Protein AF-A0A660QI67-F1 (afdb_monomer_lite)

Secondary structure (DSSP, 8-state):
---EEES-EEE-PPTT-EEEEEEEEEEEEESSEEEE---TBT-EEEEEEEEEEEEESSEEEE--SBSS-EEEEESSSEEEES-EEE-TT-EEEE-TT-EEEEES--HHHHHHHHHTTSEEEGGGTEEEEEEEETTEEEEEEEEPPPPEEEESPTTEEEE-TTPPEEEEPPTT--EEEEEEES-HHHHHH--TTSTTEEEEESSSEE-HHHH-TTSSPPTT-EEEEEEEEEETTEEEPPP-EEEEE-SS---S----S-SSSS-EEEEEEEETTEEEEEEETSTTEEEEESSSSS----EE------SSS-GGGGSGGG-EEEEEEEETTEEEEEEEEEETTTTEEEEEEEEESS-TTSPPB-S--SS-SBSSEEEEEEE-TTS-EEEEEEE-SSSSEEEEEEEEETTEEEEEEEEEEEPPTTSGGGTTS---EEEEEEEEETTEEEEEEEES-TTSTT-EEEEEEESSTT---GGG-

Foldseek 3Di:
DAEDEDAEAEDEDAAPEEDEAEAAEEEYEHQAEYEQEYHAHAYEGEYEYQEYEYEHNEEYEKYDHDDHIYEYEQQAYEYEHQYYHYDDQGAYEAHDHGKYKYFAPCVVVVVVCVVVQRYDYPSNQWDWDWDDDPRMIMTHTDHFDFWADWVVFFAAEAFALWEKIFTHHTPPFPKKFKFKDQDQVQQQPDDCVGPRTQDIGRHRIDTCCRNPVVDGHDAQGKMKMWIWGDDPHDTRTGDIGMYHHHNDNDPDYDQPPPLDPQFPLKAWEDDPQKIKIHFQRLLQWIWIGNPSRHTDDTFRAEFQDAPAQDDPQRGSNQFHNWHWYDDPQKIKIKGWGDCVVVQQTAIFIWIDRPDPRHHTGGPHRHDGQGRFGQWDWDQDPVRKIKIWGWDPPPFTFIWMFIAPDPRGTDDDTGTADWQDPPDLLCVVPGTHWHNWDWDDDPQKIKTKTWGDDPPDPSTDIDIFIDNDPRGHHPVRD

Sequence (477 aa):
MTGLEALNIHVEPPAGQTTVITMTGGDLTLQNEMWLIAGYGTGRAEFEILDGSLTVGTELRLGGYGTDGGHLQLNGGVVETSTLNIRDIGSIDITGTGTLVIDGDVTSQLQGFIGAGTVTAYDGAGEVLISYSMGRTTATAAEQEAAHHPSPFDAGTEVAVDATLSWTAGDNTDSHDVYFGTEESSVNNANTSSSEFVRNQTATHITVADYHPSGPLEPATAYYWRIDEVVGTTPVKGEVWSFSTDSLVRAGYSVPNPVIYELSDSGVMKYNGEYYILGTDSDGDMYASENLINWGPRTHVFSMNNAWATGEAGEDDEIHACDVQYVDGVFHLYWSINRKDIGVRHIGHATNTSGPLAPYTEPITSTWFADYIDAHLFIDDDGIPYFYTVKFPDGNMSFGQAMSDPWTRTGVDQWLLLAADGTWETADGTRINEGPEVIKYRNKYYMLYAANATWSPSYAVGCVESTGPLAFRGSDK

Structure (mmCIF, N/CA/C/O backbone):
data_AF-A0A660QI67-F1
#
_entry.id   AF-A0A660QI67-F1
#
loop_
_atom_site.group_PDB
_atom_site.id
_atom_site.type_symbol
_atom_site.label_atom_id
_atom_site.label_alt_id
_atom_site.label_comp_id
_atom_site.label_asym_id
_atom_site.label_entity_id
_atom_site.label_seq_id
_atom_site.pdbx_PDB_ins_code
_atom_site.Cartn_x
_atom_site.Cartn_y
_atom_site.Cartn_z
_atom_site.occupancy
_atom_site.B_iso_or_equiv
_atom_site.auth_seq_id
_atom_site.auth_comp_id
_atom_site.auth_asym_id
_atom_site.auth_atom_id
_atom_site.pdbx_PDB_model_num
ATOM 1 N N . MET A 1 1 ? -27.163 28.810 33.602 1.00 42.69 1 MET A N 1
ATOM 2 C CA . MET A 1 1 ? -26.943 29.031 35.047 1.00 42.69 1 MET A CA 1
ATOM 3 C C . MET A 1 1 ? -25.462 29.312 35.211 1.00 42.69 1 MET A C 1
ATOM 5 O O . MET A 1 1 ? -24.683 28.584 34.623 1.00 42.69 1 MET A O 1
ATOM 9 N N . THR A 1 2 ? -25.087 30.400 35.883 1.00 48.34 2 THR A N 1
ATOM 10 C CA . THR A 1 2 ? -23.700 30.652 36.316 1.00 48.34 2 THR A CA 1
ATOM 11 C C . THR A 1 2 ? -23.274 29.519 37.252 1.00 48.34 2 THR A C 1
ATOM 13 O O . THR A 1 2 ? -24.097 29.145 38.086 1.00 48.34 2 THR A O 1
ATOM 16 N N . GLY A 1 3 ? -22.074 28.962 37.052 1.00 60.06 3 GLY A N 1
ATOM 17 C CA . GLY A 1 3 ? -21.635 27.646 37.540 1.00 60.06 3 GLY A CA 1
ATOM 18 C C . GLY A 1 3 ? -22.013 27.273 38.978 1.00 60.06 3 GLY A C 1
ATOM 19 O O . GLY A 1 3 ? -22.102 28.123 39.868 1.00 60.06 3 GLY A O 1
ATOM 20 N N . LEU A 1 4 ? -22.267 25.980 39.183 1.00 78.00 4 LEU A N 1
ATOM 21 C CA . LEU A 1 4 ? -22.560 25.400 40.491 1.00 78.00 4 LEU A CA 1
ATOM 22 C C . LEU A 1 4 ? -21.239 24.998 41.157 1.00 78.00 4 LEU A C 1
ATOM 24 O O . LEU A 1 4 ? -20.459 24.250 40.579 1.00 78.00 4 LEU A O 1
ATOM 28 N N . GLU A 1 5 ? -21.005 25.470 42.379 1.00 80.44 5 GLU A N 1
ATOM 29 C CA . GLU A 1 5 ? -19.857 25.055 43.188 1.00 80.44 5 GLU A CA 1
ATOM 30 C C . GLU A 1 5 ? -20.320 24.153 44.336 1.00 80.44 5 GLU A C 1
ATOM 32 O O . GLU A 1 5 ? -21.280 24.471 45.047 1.00 80.44 5 GLU A O 1
ATOM 37 N N . ALA A 1 6 ? -19.621 23.040 44.547 1.00 83.19 6 ALA A N 1
ATOM 38 C CA . ALA A 1 6 ? -19.819 22.155 45.690 1.00 83.19 6 ALA A CA 1
ATOM 39 C C . ALA A 1 6 ? -18.473 21.699 46.272 1.00 83.19 6 ALA A C 1
ATOM 41 O O . ALA A 1 6 ? -17.423 21.815 45.645 1.00 83.19 6 ALA A O 1
ATOM 42 N N . LEU A 1 7 ? -18.491 21.202 47.512 1.00 85.62 7 LEU A N 1
ATOM 43 C CA . LEU A 1 7 ? -17.278 20.687 48.152 1.00 85.62 7 LEU A CA 1
ATOM 44 C C . LEU A 1 7 ? -16.928 19.294 47.613 1.00 85.62 7 LEU A C 1
ATOM 46 O O . LEU A 1 7 ? -15.826 19.093 47.114 1.00 85.62 7 LEU A O 1
ATOM 50 N N . ASN A 1 8 ? -17.891 18.370 47.694 1.00 89.56 8 ASN A N 1
ATOM 51 C CA . ASN A 1 8 ? -17.780 16.985 47.242 1.00 89.56 8 ASN A CA 1
ATOM 52 C C . ASN A 1 8 ? -19.097 16.547 46.589 1.00 89.56 8 ASN A C 1
ATOM 54 O O . ASN A 1 8 ? -20.164 17.054 46.956 1.00 89.56 8 ASN A O 1
ATOM 58 N N . ILE A 1 9 ? -19.034 15.531 45.731 1.00 90.62 9 ILE A N 1
ATOM 59 C CA . ILE A 1 9 ? -20.195 14.717 45.351 1.00 90.62 9 ILE A CA 1
ATOM 60 C C . ILE A 1 9 ? -19.870 13.254 45.625 1.00 90.62 9 ILE A C 1
ATOM 62 O O . ILE A 1 9 ? -18.931 12.704 45.057 1.00 90.62 9 ILE A O 1
ATOM 66 N N . HIS A 1 10 ? -20.674 12.612 46.468 1.00 90.69 10 HIS A N 1
ATOM 67 C CA . HIS A 1 10 ? -20.592 11.177 46.727 1.00 90.69 10 HIS A CA 1
ATOM 68 C C . HIS A 1 10 ? -21.915 10.534 46.324 1.00 90.69 10 HIS A C 1
ATOM 70 O O . HIS A 1 10 ? -22.974 10.891 46.848 1.00 90.69 10 HIS A O 1
ATOM 76 N N . VAL A 1 11 ? -21.860 9.613 45.367 1.00 88.38 11 VAL A N 1
ATOM 77 C CA . VAL A 1 11 ? -23.021 8.857 44.895 1.00 88.38 11 VAL A CA 1
ATOM 78 C C . VAL A 1 11 ? -22.880 7.435 45.410 1.00 88.38 11 VAL A C 1
ATOM 80 O O . VAL A 1 11 ? -22.035 6.688 44.927 1.00 88.38 11 VAL A O 1
ATOM 83 N N . GLU A 1 12 ? -23.712 7.088 46.395 1.00 86.88 12 GLU A N 1
ATOM 84 C CA . GLU A 1 12 ? -23.699 5.788 47.080 1.00 86.88 12 GLU A CA 1
ATOM 85 C C . GLU A 1 12 ? -25.106 5.158 47.085 1.00 86.88 12 GLU A C 1
ATOM 87 O O . GLU A 1 12 ? -25.868 5.311 48.047 1.00 86.88 12 GLU A O 1
ATOM 92 N N . PRO A 1 13 ? -25.505 4.473 45.998 1.00 84.19 13 PRO A N 1
ATOM 93 C CA . PRO A 1 13 ? -26.795 3.803 45.913 1.00 84.19 13 PRO A CA 1
ATOM 94 C C . PRO A 1 13 ? -26.889 2.631 46.904 1.00 84.19 13 PRO A C 1
ATOM 96 O O . PRO A 1 13 ? -25.892 1.943 47.149 1.00 84.19 13 PRO A O 1
ATOM 99 N N . PRO A 1 14 ? -28.090 2.327 47.429 1.00 82.88 14 PRO A N 1
ATOM 100 C CA . PRO A 1 14 ? -28.335 1.087 48.159 1.00 82.88 14 PRO A CA 1
ATOM 101 C C . PRO A 1 14 ? -28.065 -0.160 47.303 1.00 82.88 14 PRO A C 1
ATOM 103 O O . PRO A 1 14 ? -28.180 -0.130 46.078 1.00 82.88 14 PRO A O 1
ATOM 106 N N . ALA A 1 15 ? -27.782 -1.291 47.954 1.00 83.75 15 ALA A N 1
ATOM 107 C CA . ALA A 1 15 ? -27.556 -2.563 47.271 1.00 83.75 15 ALA A CA 1
ATOM 108 C C . ALA A 1 15 ? -28.714 -2.929 46.321 1.00 83.75 15 ALA A C 1
ATOM 110 O O . ALA A 1 15 ? -29.882 -2.929 46.719 1.00 83.75 15 ALA A O 1
ATOM 111 N N . GLY A 1 16 ? -28.378 -3.264 45.072 1.00 82.31 16 GLY A N 1
ATOM 112 C CA . GLY A 1 16 ? -29.339 -3.643 44.034 1.00 82.31 16 GLY A CA 1
ATOM 113 C C . GLY A 1 16 ? -30.105 -2.473 43.415 1.00 82.31 16 GLY A C 1
ATOM 114 O O . GLY A 1 16 ? -31.049 -2.714 42.666 1.00 82.31 16 GLY A O 1
ATOM 115 N N . GLN A 1 17 ? -29.744 -1.226 43.735 1.00 87.12 17 GLN A N 1
ATOM 116 C CA . GLN A 1 17 ? -30.309 -0.030 43.112 1.00 87.12 17 GLN A CA 1
ATOM 117 C C . GLN A 1 17 ? -29.292 0.659 42.205 1.00 87.12 17 GLN A C 1
ATOM 119 O O . GLN A 1 17 ? -28.092 0.644 42.472 1.00 87.12 17 GLN A O 1
ATOM 124 N N . THR A 1 18 ? -29.803 1.316 41.168 1.00 89.44 18 THR A N 1
ATOM 125 C CA . THR A 1 18 ? -29.022 2.153 40.256 1.00 89.44 18 THR A CA 1
ATOM 126 C C . THR A 1 18 ? -29.393 3.613 40.480 1.00 89.44 18 THR A C 1
ATOM 128 O O . THR A 1 18 ? -30.575 3.961 40.454 1.00 89.44 18 THR A O 1
ATOM 131 N N . THR A 1 19 ? -28.388 4.462 40.675 1.00 90.88 19 THR A N 1
ATOM 132 C CA . THR A 1 19 ? -28.546 5.920 40.677 1.00 90.88 19 THR A CA 1
ATOM 133 C C . THR A 1 19 ? -27.807 6.477 39.473 1.00 90.88 19 THR A C 1
ATOM 135 O O . THR A 1 19 ? -26.597 6.294 39.379 1.00 90.88 19 THR A O 1
ATOM 138 N N . VAL A 1 20 ? -28.530 7.175 38.597 1.00 93.25 20 VAL A N 1
ATOM 139 C CA . VAL A 1 20 ? -27.971 7.896 37.446 1.00 93.25 20 VAL A CA 1
ATOM 140 C C . VAL A 1 20 ? -28.103 9.393 37.701 1.00 93.25 20 VAL A C 1
ATOM 142 O O . VAL A 1 20 ? -29.187 9.871 38.050 1.00 93.25 20 VAL A O 1
ATOM 145 N N . ILE A 1 21 ? -27.011 10.133 37.536 1.00 94.06 21 ILE A N 1
ATOM 146 C CA . ILE A 1 21 ? -27.011 11.596 37.515 1.00 94.06 21 ILE A CA 1
ATOM 147 C C . ILE A 1 21 ? -26.576 12.041 36.124 1.00 94.06 21 ILE A C 1
ATOM 149 O O . ILE A 1 21 ? -25.451 11.762 35.733 1.00 94.06 21 ILE A O 1
ATOM 153 N N . THR A 1 22 ? -27.444 12.760 35.411 1.00 96.12 22 THR A N 1
ATOM 154 C CA . THR A 1 22 ? -27.135 13.275 34.071 1.00 96.12 22 THR A CA 1
ATOM 155 C C . THR A 1 22 ? -26.897 14.782 34.110 1.00 96.12 22 THR A C 1
ATOM 157 O O . THR A 1 22 ? -27.745 15.555 34.569 1.00 96.12 22 THR A O 1
ATOM 160 N N . MET A 1 23 ? -25.755 15.209 33.583 1.00 95.19 23 MET A N 1
ATOM 161 C CA . MET A 1 23 ? -25.406 16.593 33.309 1.00 95.19 23 MET A CA 1
ATOM 162 C C . MET A 1 23 ? -25.629 16.889 31.823 1.00 95.19 23 MET A C 1
ATOM 164 O O . MET A 1 23 ? -24.960 16.342 30.953 1.00 95.19 23 MET A O 1
ATOM 168 N N . THR A 1 24 ? -26.582 17.770 31.521 1.00 95.69 24 THR A N 1
ATOM 169 C CA . THR A 1 24 ? -26.975 18.099 30.139 1.00 95.69 24 THR A CA 1
ATOM 170 C C . THR A 1 24 ? -26.346 19.401 29.620 1.00 95.69 24 THR A C 1
ATOM 172 O O . THR A 1 24 ? -26.847 19.959 28.647 1.00 95.69 24 THR A O 1
ATOM 175 N N . GLY A 1 25 ? -25.358 19.964 30.325 1.00 92.50 25 GLY A N 1
ATOM 176 C CA . GLY A 1 25 ? -24.747 21.268 30.033 1.00 92.50 25 GLY A CA 1
ATOM 177 C C . GLY A 1 25 ? -24.427 22.107 31.279 1.00 92.50 25 GLY A C 1
ATOM 178 O O . GLY A 1 25 ? -24.883 21.814 32.386 1.00 92.50 25 GLY A O 1
ATOM 179 N N . GLY A 1 26 ? -23.703 23.214 31.082 1.00 94.88 26 GLY A N 1
ATOM 180 C CA . GLY A 1 26 ? -23.277 24.140 32.144 1.00 94.88 26 GLY A CA 1
ATOM 181 C C . GLY A 1 26 ? -21.929 23.775 32.768 1.00 94.88 26 GLY A C 1
ATOM 182 O O . GLY A 1 26 ? -21.245 22.898 32.262 1.00 94.88 26 GLY A O 1
ATOM 183 N N . ASP A 1 27 ? -21.565 24.449 33.861 1.00 95.19 27 ASP A N 1
ATOM 184 C CA . ASP A 1 27 ? -20.286 24.237 34.551 1.00 95.19 27 ASP A CA 1
ATOM 185 C C . ASP A 1 27 ? -20.532 23.834 36.014 1.00 95.19 27 ASP A C 1
ATOM 187 O O . ASP A 1 27 ? -21.290 24.502 36.735 1.00 95.19 27 ASP A O 1
ATOM 191 N N . LEU A 1 28 ? -19.896 22.747 36.450 1.00 94.62 28 LEU A N 1
ATOM 192 C CA . LEU A 1 28 ? -19.912 22.228 37.816 1.00 94.62 28 LEU A CA 1
ATOM 193 C C . LEU A 1 28 ? -18.476 22.089 38.325 1.00 94.62 28 LEU A C 1
ATOM 195 O O . LEU A 1 28 ? -17.694 21.298 37.806 1.00 94.62 28 LEU A O 1
ATOM 199 N N . THR A 1 29 ? -18.155 22.807 39.397 1.00 95.38 29 THR A N 1
ATOM 200 C CA . THR A 1 29 ? -16.832 22.747 40.026 1.00 95.38 29 THR A CA 1
ATOM 201 C C . THR A 1 29 ? -16.936 22.143 41.419 1.00 95.38 29 THR A C 1
ATOM 203 O O . THR A 1 29 ? -17.663 22.640 42.285 1.00 95.38 29 THR A O 1
ATOM 206 N N . LEU A 1 30 ? -16.169 21.084 41.655 1.00 95.19 30 LEU A N 1
ATOM 207 C CA . LEU A 1 30 ? -15.982 20.458 42.956 1.00 95.19 30 LEU A CA 1
ATOM 208 C C . LEU A 1 30 ? -14.623 20.865 43.515 1.00 95.19 30 LEU A C 1
ATOM 210 O O . LEU A 1 30 ? -13.596 20.650 42.873 1.00 95.19 30 LEU A O 1
ATOM 214 N N . GLN A 1 31 ? -14.606 21.443 44.716 1.00 91.25 31 GLN A N 1
ATOM 215 C CA . GLN A 1 31 ? -13.352 21.888 45.338 1.00 91.25 31 GLN A CA 1
ATOM 216 C C . GLN A 1 31 ? -12.426 20.719 45.695 1.00 91.25 31 GLN A C 1
ATOM 218 O O . GLN A 1 31 ? -11.210 20.877 45.631 1.00 91.25 31 GLN A O 1
ATOM 223 N N . ASN A 1 32 ? -12.995 19.564 46.052 1.00 93.94 32 ASN A N 1
ATOM 224 C CA . ASN A 1 32 ? -12.239 18.381 46.440 1.00 93.94 32 ASN A CA 1
ATOM 225 C C . ASN A 1 32 ? -12.557 17.206 45.501 1.00 93.94 32 ASN A C 1
ATOM 227 O O . ASN A 1 32 ? -11.990 17.096 44.420 1.00 93.94 32 ASN A O 1
ATOM 231 N N . GLU A 1 33 ? -13.461 16.313 45.899 1.00 94.25 33 GLU A N 1
ATOM 232 C CA . GLU A 1 33 ? -13.541 14.972 45.327 1.00 94.25 33 GLU A CA 1
ATOM 233 C C . GLU A 1 33 ? -14.931 14.620 44.803 1.00 94.25 33 GLU A C 1
ATOM 235 O O . GLU A 1 33 ? -15.967 15.105 45.278 1.00 94.25 33 GLU A O 1
ATOM 240 N N . MET A 1 34 ? -14.927 13.710 43.836 1.00 94.62 34 MET A N 1
ATOM 241 C CA . MET A 1 34 ? -16.115 13.037 43.354 1.00 94.62 34 MET A CA 1
ATOM 242 C C . MET A 1 34 ? -15.931 11.537 43.457 1.00 94.62 34 MET A C 1
ATOM 244 O O . MET A 1 34 ? -15.008 10.974 42.870 1.00 94.62 34 MET A O 1
ATOM 248 N N . TRP A 1 35 ? -16.837 10.889 44.177 1.00 92.19 35 TRP A N 1
ATOM 249 C CA . TRP A 1 35 ? -16.828 9.449 44.366 1.00 92.19 35 TRP A CA 1
ATOM 250 C C . TRP A 1 35 ? -18.112 8.845 43.811 1.00 92.19 35 TRP A C 1
ATOM 252 O O . TRP A 1 35 ? -19.209 9.138 44.295 1.00 92.19 35 TRP A O 1
ATOM 262 N N . LEU A 1 36 ? -17.966 7.974 42.818 1.00 89.88 36 LEU A N 1
ATOM 263 C CA . LEU A 1 36 ? -19.029 7.098 42.336 1.00 89.88 36 LEU A CA 1
ATOM 264 C C . LEU A 1 36 ? -18.744 5.704 42.881 1.00 89.88 36 LEU A C 1
ATOM 266 O O . LEU A 1 36 ? -17.781 5.055 42.469 1.00 89.88 36 LEU A O 1
ATOM 270 N N . ILE A 1 37 ? -19.520 5.266 43.871 1.00 84.94 37 ILE A N 1
ATOM 271 C CA . ILE A 1 37 ? -19.241 4.025 44.597 1.00 84.94 37 ILE A CA 1
ATOM 272 C C . ILE A 1 37 ? -20.550 3.268 44.817 1.00 84.94 37 ILE A C 1
ATOM 274 O O . ILE A 1 37 ? -21.557 3.834 45.227 1.00 84.94 37 ILE A O 1
ATOM 278 N N . ALA A 1 38 ? -20.536 1.957 44.600 1.00 72.19 38 ALA A N 1
ATOM 279 C CA . ALA A 1 38 ? -21.594 1.083 45.081 1.00 72.19 38 ALA A CA 1
ATOM 280 C C . ALA A 1 38 ? -21.610 1.079 46.619 1.00 72.19 38 ALA A C 1
ATOM 282 O O . ALA A 1 38 ? -20.621 0.692 47.247 1.00 72.19 38 ALA A O 1
ATOM 283 N N . GLY A 1 39 ? -22.716 1.473 47.259 1.00 62.78 39 GLY A N 1
ATOM 284 C CA . GLY A 1 39 ? -22.883 1.195 48.688 1.00 62.78 39 GLY A CA 1
ATOM 285 C C . GLY A 1 39 ? -22.762 -0.316 48.944 1.00 62.78 39 GLY A C 1
ATOM 286 O O . GLY A 1 39 ? -23.074 -1.098 48.048 1.00 62.78 39 GLY A O 1
ATOM 287 N N . TYR A 1 40 ? -22.315 -0.737 50.141 1.00 63.62 40 TYR A N 1
ATOM 288 C CA . TYR A 1 40 ? -22.075 -2.151 50.506 1.00 63.62 40 TYR A CA 1
ATOM 289 C C . TYR A 1 40 ? -23.062 -3.134 49.822 1.00 63.62 40 TYR A C 1
ATOM 291 O O . TYR A 1 40 ? -24.205 -3.263 50.266 1.00 63.62 40 TYR A O 1
ATOM 299 N N . GLY A 1 41 ? -22.636 -3.822 48.748 1.00 64.44 41 GLY A N 1
ATOM 300 C CA . GLY A 1 41 ? -23.492 -4.716 47.947 1.00 64.44 41 GLY A CA 1
ATOM 301 C C . GLY A 1 41 ? -23.354 -4.553 46.422 1.00 64.44 41 GLY A C 1
ATOM 302 O O . GLY A 1 41 ? -22.254 -4.368 45.913 1.00 64.44 41 GLY A O 1
ATOM 303 N N . THR A 1 42 ? -24.473 -4.690 45.695 1.00 74.25 42 THR A N 1
ATOM 304 C CA . THR A 1 42 ? -24.585 -4.679 44.215 1.00 74.25 42 THR A CA 1
ATOM 305 C C . THR A 1 42 ? -25.260 -3.396 43.687 1.00 74.25 42 THR A C 1
ATOM 307 O O . THR A 1 42 ? -26.192 -3.479 42.891 1.00 74.25 42 THR A O 1
ATOM 310 N N . GLY A 1 43 ? -24.968 -2.223 44.256 1.00 80.50 43 GLY A N 1
ATOM 311 C CA . GLY A 1 43 ? -25.539 -0.949 43.776 1.00 80.50 43 GLY A CA 1
ATOM 312 C C . GLY A 1 43 ? -24.723 -0.356 42.619 1.00 80.50 43 GLY A C 1
ATOM 313 O O . GLY A 1 43 ? -23.515 -0.528 42.611 1.00 80.50 43 GLY A O 1
ATOM 314 N N . ARG A 1 44 ? -25.341 0.378 41.685 1.00 88.31 44 ARG A N 1
ATOM 315 C CA . ARG A 1 44 ? -24.652 1.011 40.538 1.00 88.31 44 ARG A CA 1
ATOM 316 C C . ARG A 1 44 ? -24.731 2.530 40.616 1.00 88.31 44 ARG A C 1
ATOM 318 O O . ARG A 1 44 ? -25.831 3.089 40.582 1.00 88.31 44 ARG A O 1
ATOM 325 N N . ALA A 1 45 ? -23.584 3.192 40.733 1.00 91.31 45 ALA A N 1
ATOM 326 C CA . ALA A 1 45 ? -23.488 4.649 40.704 1.00 91.31 45 ALA A CA 1
ATOM 327 C C . ALA A 1 45 ? -23.041 5.087 39.311 1.00 91.31 45 ALA A C 1
ATOM 329 O O . ALA A 1 45 ? -21.941 4.740 38.893 1.00 91.31 45 ALA A O 1
ATOM 330 N N . GLU A 1 46 ? -23.872 5.844 38.607 1.00 93.12 46 GLU A N 1
ATOM 331 C CA . GLU A 1 46 ? -23.574 6.309 37.259 1.00 93.12 46 GLU A CA 1
ATOM 332 C C . GLU A 1 46 ? -23.679 7.826 37.181 1.00 93.12 46 GLU A C 1
ATOM 334 O O . GLU A 1 46 ? -24.638 8.433 37.672 1.00 93.12 46 GLU A O 1
ATOM 339 N N . PHE A 1 47 ? -22.675 8.435 36.566 1.00 95.75 47 PHE A N 1
ATOM 340 C CA . PHE A 1 47 ? -22.707 9.837 36.201 1.00 95.75 47 PHE A CA 1
ATOM 341 C C . PHE A 1 47 ? -22.554 9.946 34.694 1.00 95.75 47 PHE A C 1
ATOM 343 O O . PHE A 1 47 ? -21.589 9.440 34.133 1.00 95.75 47 PHE A O 1
ATOM 350 N N . GLU A 1 48 ? -23.508 10.600 34.054 1.00 97.06 48 GLU A N 1
ATOM 351 C CA . GLU A 1 48 ? -23.541 10.815 32.618 1.00 97.06 48 GLU A CA 1
ATOM 352 C C . GLU A 1 48 ? -23.363 12.302 32.335 1.00 97.06 48 GLU A C 1
ATOM 354 O O . GLU A 1 48 ? -24.040 13.143 32.929 1.00 97.06 48 GLU A O 1
ATOM 359 N N . ILE A 1 49 ? -22.473 12.644 31.414 1.00 97.25 49 ILE A N 1
ATOM 360 C CA . ILE A 1 49 ? -22.320 14.005 30.910 1.00 97.25 49 ILE A CA 1
ATOM 361 C C . ILE A 1 49 ? -22.558 14.007 29.402 1.00 97.25 49 ILE A C 1
ATOM 363 O O . ILE A 1 49 ? -21.924 13.276 28.648 1.00 97.25 49 ILE A O 1
ATOM 367 N N . LEU A 1 50 ? -23.529 14.817 28.981 1.00 96.38 50 LEU A N 1
ATOM 368 C CA . LEU A 1 50 ? -23.892 15.001 27.576 1.00 96.38 50 LEU A CA 1
ATOM 369 C C . LEU A 1 50 ? -23.258 16.268 26.991 1.00 96.38 50 LEU A C 1
ATOM 371 O O . LEU A 1 50 ? -23.020 16.338 25.792 1.00 96.38 50 LEU A O 1
ATOM 375 N N . ASP A 1 51 ? -23.039 17.284 27.831 1.00 95.19 51 ASP A N 1
ATOM 376 C CA . ASP A 1 51 ? -22.417 18.561 27.473 1.00 95.19 51 ASP A CA 1
ATOM 377 C C . ASP A 1 51 ? -21.994 19.317 28.752 1.00 95.19 51 ASP A C 1
ATOM 379 O O . ASP A 1 51 ? -22.460 19.008 29.856 1.00 95.19 51 ASP A O 1
ATOM 383 N N . GLY A 1 52 ? -21.175 20.360 28.610 1.00 96.00 52 GLY A N 1
ATOM 384 C CA . GLY A 1 52 ? -20.697 21.215 29.701 1.00 96.00 52 GLY A CA 1
ATOM 385 C C . GLY A 1 52 ? -19.347 20.796 30.290 1.00 96.00 52 GLY A C 1
ATOM 386 O O . GLY A 1 52 ? -18.611 20.017 29.687 1.00 96.00 52 GLY A O 1
ATOM 387 N N . SER A 1 53 ? -19.001 21.342 31.459 1.00 96.75 53 SER A N 1
ATOM 388 C CA . SER A 1 53 ? -17.729 21.077 32.140 1.00 96.75 53 SER A CA 1
ATOM 389 C C . SER A 1 53 ? -17.902 20.643 33.600 1.00 96.75 53 SER A C 1
ATOM 391 O O . SER A 1 53 ? -18.613 21.276 34.382 1.00 96.75 53 SER A O 1
ATOM 393 N N . LEU A 1 54 ? -17.229 19.559 33.980 1.00 97.25 54 LEU A N 1
ATOM 394 C CA . LEU A 1 54 ? -17.099 19.092 35.357 1.00 97.25 54 LEU A CA 1
ATOM 395 C C . LEU A 1 54 ? -15.628 19.168 35.771 1.00 97.25 54 LEU A C 1
ATOM 397 O O . LEU A 1 54 ? -14.804 18.409 35.272 1.00 97.25 54 LEU A O 1
ATOM 401 N N . THR A 1 55 ? -15.301 20.032 36.726 1.00 97.56 55 THR A N 1
ATOM 402 C CA . THR A 1 55 ? -13.952 20.116 37.303 1.00 97.56 55 THR A CA 1
ATOM 403 C C . THR A 1 55 ? -13.943 19.508 38.702 1.00 97.56 55 THR A C 1
ATOM 405 O O . THR A 1 55 ? -14.658 19.978 39.587 1.00 97.56 55 THR A O 1
ATOM 408 N N . VAL A 1 56 ? -13.106 18.496 38.931 1.00 97.50 56 VAL A N 1
ATOM 409 C CA . VAL A 1 56 ? -12.912 17.823 40.223 1.00 97.50 56 VAL A CA 1
ATOM 410 C C . VAL A 1 56 ? -11.526 18.145 40.777 1.00 97.50 56 VAL A C 1
ATOM 412 O O . VAL A 1 56 ? -10.520 17.623 40.300 1.00 97.50 56 VAL A O 1
ATOM 415 N N . GLY A 1 57 ? -11.469 19.004 41.796 1.00 93.31 57 GLY A N 1
ATOM 416 C CA . GLY A 1 57 ? -10.231 19.632 42.265 1.00 93.31 57 GLY A CA 1
ATOM 417 C C . GLY A 1 57 ? -9.156 18.703 42.838 1.00 93.31 57 GLY A C 1
ATOM 418 O O . GLY A 1 57 ? -7.995 19.099 42.876 1.00 93.31 57 GLY A O 1
ATOM 419 N N . THR A 1 58 ? -9.497 17.494 43.296 1.00 95.19 58 THR A N 1
ATOM 420 C CA . THR A 1 58 ? -8.523 16.539 43.852 1.00 95.19 58 THR A CA 1
ATOM 421 C C . THR A 1 58 ? -8.615 15.148 43.238 1.00 95.19 58 THR A C 1
ATOM 423 O O . THR A 1 58 ? -7.686 14.740 42.551 1.00 95.19 58 THR A O 1
ATOM 426 N N . GLU A 1 59 ? -9.689 14.396 43.492 1.00 95.81 59 GLU A N 1
ATOM 427 C CA . GLU A 1 59 ? -9.798 12.988 43.079 1.00 95.81 59 GLU A CA 1
ATOM 428 C C . GLU A 1 59 ? -11.162 12.714 42.448 1.00 95.81 59 GLU A C 1
ATOM 430 O O . GLU A 1 59 ? -12.201 12.922 43.081 1.00 95.81 59 GLU A O 1
ATOM 435 N N . LEU A 1 60 ? -11.145 12.183 41.227 1.00 96.62 60 LEU A N 1
ATOM 436 C CA . LEU A 1 60 ? -12.259 11.442 40.654 1.00 96.62 60 LEU A CA 1
ATOM 437 C C . LEU A 1 60 ? -12.040 9.953 40.925 1.00 96.62 60 LEU A C 1
ATOM 439 O O . LEU A 1 60 ? -11.116 9.333 40.387 1.00 96.62 60 LEU A O 1
ATOM 443 N N . ARG A 1 61 ? -12.900 9.374 41.762 1.00 94.06 61 ARG A N 1
ATOM 444 C CA . ARG A 1 61 ? -12.849 7.959 42.124 1.00 94.06 61 ARG A CA 1
ATOM 445 C C . ARG A 1 61 ? -14.069 7.210 41.614 1.00 94.06 61 ARG A C 1
ATOM 447 O O . ARG A 1 61 ? -15.206 7.580 41.909 1.00 94.06 61 ARG A O 1
ATOM 454 N N . LEU A 1 62 ? -13.802 6.100 40.939 1.00 93.31 62 LEU A N 1
ATOM 455 C CA . LEU A 1 62 ? -14.792 5.207 40.353 1.00 93.31 62 LEU A CA 1
ATOM 456 C C . LEU A 1 62 ? -14.613 3.808 40.953 1.00 93.31 62 LEU A C 1
ATOM 458 O O . LEU A 1 62 ? -13.565 3.186 40.790 1.00 93.31 62 LEU A O 1
ATOM 462 N N . GLY A 1 63 ? -15.618 3.326 41.686 1.00 85.56 63 GLY A N 1
ATOM 463 C CA . GLY A 1 63 ? -15.591 2.028 42.371 1.00 85.56 63 GLY A CA 1
ATOM 464 C C . GLY A 1 63 ? -14.911 2.031 43.753 1.00 85.56 63 GLY A C 1
ATOM 465 O O . GLY A 1 63 ? -14.374 3.039 44.235 1.00 85.56 63 GLY A O 1
ATOM 466 N N . GLY A 1 64 ? -14.941 0.882 44.447 1.00 72.69 64 GLY A N 1
ATOM 467 C CA . GLY A 1 64 ? -14.209 0.738 45.710 1.00 72.69 64 GLY A CA 1
ATOM 468 C C . GLY A 1 64 ? -14.624 -0.340 46.714 1.00 72.69 64 GLY A C 1
ATOM 469 O O . GLY A 1 64 ? -13.778 -0.688 47.536 1.00 72.69 64 GLY A O 1
ATOM 470 N N . TYR A 1 65 ? -15.882 -0.800 46.741 1.00 66.50 65 TYR A N 1
ATOM 471 C CA . TYR A 1 65 ? -16.358 -1.767 47.747 1.00 66.50 65 TYR A CA 1
ATOM 472 C C . TYR A 1 65 ? -17.465 -2.695 47.202 1.00 66.50 65 TYR A C 1
ATOM 474 O O . TYR A 1 65 ? -18.634 -2.513 47.533 1.00 66.50 65 TYR A O 1
ATOM 482 N N . GLY A 1 66 ? -17.138 -3.735 46.428 1.00 60.62 66 GLY A N 1
ATOM 483 C CA . GLY A 1 66 ? -18.103 -4.810 46.137 1.00 60.62 66 GLY A CA 1
ATOM 484 C C . GLY A 1 66 ? -18.163 -5.283 44.687 1.00 60.62 66 GLY A C 1
ATOM 485 O O . GLY A 1 66 ? -17.163 -5.262 43.980 1.00 60.62 66 GLY A O 1
ATOM 486 N N . THR A 1 67 ? -19.334 -5.801 44.300 1.00 59.31 67 THR A N 1
ATOM 487 C CA . THR A 1 67 ? -19.572 -6.561 43.057 1.00 59.31 67 THR A CA 1
ATOM 488 C C . THR A 1 67 ? -20.336 -5.791 41.973 1.00 59.31 67 THR A C 1
ATOM 490 O O . THR A 1 67 ? -20.551 -6.365 40.912 1.00 59.31 67 THR A O 1
ATOM 493 N N . ASP A 1 68 ? -20.760 -4.542 42.225 1.00 63.06 68 ASP A N 1
ATOM 494 C CA . ASP A 1 68 ? -21.178 -3.573 41.182 1.00 63.06 68 ASP A CA 1
ATOM 495 C C . ASP A 1 68 ? -20.417 -2.222 41.359 1.00 63.06 68 ASP A C 1
ATOM 497 O O . ASP A 1 68 ? -19.839 -2.000 42.429 1.00 63.06 68 ASP A O 1
ATOM 501 N N . GLY A 1 69 ? -20.287 -1.393 40.313 1.00 77.88 69 GLY A N 1
ATOM 502 C CA . GLY A 1 69 ? -19.253 -0.349 40.176 1.00 77.88 69 GLY A CA 1
ATOM 503 C C . GLY A 1 69 ? -19.723 1.113 40.151 1.00 77.88 69 GLY A C 1
ATOM 504 O O . GLY A 1 69 ? -20.912 1.435 40.203 1.00 77.88 69 GLY A O 1
ATOM 505 N N . GLY A 1 70 ? -18.741 2.020 40.106 1.00 90.31 70 GLY A N 1
ATOM 506 C CA . GLY A 1 70 ? -18.943 3.435 39.790 1.00 90.31 70 GLY A CA 1
ATOM 507 C C . GLY A 1 70 ? -18.579 3.698 38.335 1.00 90.31 70 GLY A C 1
ATOM 508 O O . GLY A 1 70 ? -17.461 3.383 37.936 1.00 90.31 70 GLY A O 1
ATOM 509 N N . HIS A 1 71 ? -19.498 4.267 37.564 1.00 93.62 71 HIS A N 1
ATOM 510 C CA . HIS A 1 71 ? -19.363 4.408 36.118 1.00 93.62 71 HIS A CA 1
ATOM 511 C C . HIS A 1 71 ? -19.515 5.867 35.699 1.00 93.62 71 HIS A C 1
ATOM 513 O O . HIS A 1 71 ? -20.445 6.551 36.131 1.00 93.62 71 HIS A O 1
ATOM 519 N N . LEU A 1 72 ? -18.604 6.333 34.854 1.00 97.06 72 LEU A N 1
ATOM 520 C CA . LEU A 1 72 ? -18.695 7.629 34.196 1.00 97.06 72 LEU A CA 1
ATOM 521 C C . LEU A 1 72 ? -18.981 7.409 32.709 1.00 97.06 72 LEU A C 1
ATOM 523 O O . LEU A 1 72 ? -18.185 6.782 32.018 1.00 97.06 72 LEU A O 1
ATOM 527 N N . GLN A 1 73 ? -20.101 7.948 32.242 1.00 97.62 73 GLN A N 1
ATOM 528 C CA . GLN A 1 73 ? -20.492 7.988 30.836 1.00 97.62 73 GLN A CA 1
ATOM 529 C C . GLN A 1 73 ? -20.205 9.393 30.302 1.00 97.62 73 GLN A C 1
ATOM 531 O O . GLN A 1 73 ? -20.893 10.359 30.643 1.00 97.62 73 GLN A O 1
ATOM 536 N N . LEU A 1 74 ? -19.133 9.528 29.531 1.00 97.75 74 LEU A N 1
ATOM 537 C CA . LEU A 1 74 ? -18.619 10.792 29.018 1.00 97.75 74 LEU A CA 1
ATOM 538 C C . LEU A 1 74 ? -19.030 10.935 27.547 1.00 97.75 74 LEU A C 1
ATOM 540 O O . LEU A 1 74 ? -18.206 10.807 26.648 1.00 97.75 74 LEU A O 1
ATOM 544 N N . ASN A 1 75 ? -20.324 11.182 27.319 1.00 96.06 75 ASN A N 1
ATOM 545 C CA . ASN A 1 75 ? -20.943 11.236 25.985 1.00 96.06 75 ASN A CA 1
ATOM 546 C C . ASN A 1 75 ? -20.726 12.572 25.249 1.00 96.06 75 ASN A C 1
ATOM 548 O O . ASN A 1 75 ? -21.020 12.715 24.060 1.00 96.06 75 ASN A O 1
ATOM 552 N N . GLY A 1 76 ? -20.241 13.573 25.978 1.00 94.62 76 GLY A N 1
ATOM 553 C CA . GLY A 1 76 ? -19.918 14.910 25.506 1.00 94.62 76 GLY A CA 1
ATOM 554 C C . GLY A 1 76 ? -19.343 15.748 26.645 1.00 94.62 76 GLY A C 1
ATOM 555 O O . GLY A 1 76 ? -19.253 15.293 27.785 1.00 94.62 76 GLY A O 1
ATOM 556 N N . GLY A 1 77 ? -18.962 16.990 26.360 1.00 96.81 77 GLY A N 1
ATOM 557 C CA . GLY A 1 77 ? -18.408 17.885 27.378 1.00 96.81 77 GLY A CA 1
ATOM 558 C C . GLY A 1 77 ? -17.030 17.457 27.899 1.00 96.81 77 GLY A C 1
ATOM 559 O O . GLY A 1 77 ? -16.334 16.636 27.299 1.00 96.81 77 GLY A O 1
ATOM 560 N N . VAL A 1 78 ? -16.609 18.060 29.011 1.00 98.06 78 VAL A N 1
ATOM 561 C CA . VAL A 1 78 ? -15.255 17.903 29.560 1.00 98.06 78 VAL A CA 1
ATOM 562 C C . VAL A 1 78 ? -15.307 17.534 31.038 1.00 98.06 78 VAL A C 1
ATOM 564 O O . VAL A 1 78 ? -15.977 18.201 31.825 1.00 98.06 78 VAL A O 1
ATOM 567 N N . VAL A 1 79 ? -14.547 16.511 31.430 1.00 98.44 79 VAL A N 1
ATOM 568 C CA . VAL A 1 79 ? -14.273 16.181 32.832 1.00 98.44 79 VAL A CA 1
ATOM 569 C C . VAL A 1 79 ? -12.798 16.434 33.113 1.00 98.44 79 VAL A C 1
ATOM 571 O O . VAL A 1 79 ? -11.933 15.794 32.524 1.00 98.44 79 VAL A O 1
ATOM 574 N N . GLU A 1 80 ? -12.508 17.348 34.032 1.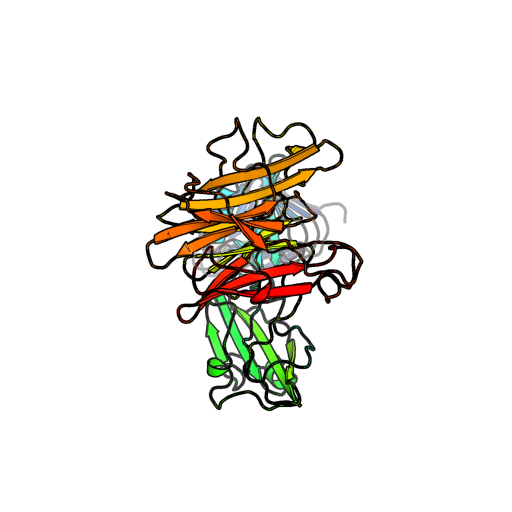00 98.31 80 GLU A N 1
ATOM 575 C CA . GLU A 1 80 ? -11.152 17.651 34.488 1.00 98.31 80 GLU A CA 1
ATOM 576 C C . GLU A 1 80 ? -10.939 17.122 35.910 1.00 98.31 80 GLU A C 1
ATOM 578 O O . GLU A 1 80 ? -11.782 17.328 36.785 1.00 98.31 80 GLU A O 1
ATOM 583 N N . THR A 1 81 ? -9.806 16.473 36.183 1.00 98.00 81 THR A N 1
ATOM 584 C CA . THR A 1 81 ? -9.443 16.061 37.545 1.00 98.00 81 THR A CA 1
ATOM 585 C C . THR A 1 81 ? -7.940 16.081 37.797 1.00 98.00 81 THR A C 1
ATOM 587 O O . THR A 1 81 ? -7.141 15.828 36.899 1.00 98.00 81 THR A O 1
ATOM 590 N N . SER A 1 82 ? -7.527 16.325 39.041 1.00 96.75 82 SER A N 1
ATOM 591 C CA . SER A 1 82 ? -6.109 16.233 39.403 1.00 96.75 82 SER A CA 1
ATOM 592 C C . SER A 1 82 ? -5.621 14.798 39.617 1.00 96.75 82 SER A C 1
ATOM 594 O O . SER A 1 82 ? -4.426 14.530 39.522 1.00 96.75 82 SER A O 1
ATOM 596 N N . THR A 1 83 ? -6.501 13.847 39.935 1.00 96.81 83 THR A N 1
ATOM 597 C CA . THR A 1 83 ? -6.137 12.434 40.110 1.00 96.81 83 THR A CA 1
ATOM 598 C C . THR A 1 83 ? -7.311 11.538 39.743 1.00 96.81 83 THR A C 1
ATOM 600 O O . THR A 1 83 ? -8.409 11.693 40.274 1.00 96.81 83 THR A O 1
ATOM 603 N N . LEU A 1 84 ? -7.057 10.552 38.880 1.00 97.38 84 LEU A N 1
ATOM 604 C CA . LEU A 1 84 ? -8.022 9.517 38.521 1.00 97.38 84 LEU A CA 1
ATOM 605 C C . LEU A 1 84 ? -7.730 8.212 39.271 1.00 97.38 84 LEU A C 1
ATOM 607 O O . LEU A 1 84 ? -6.616 7.680 39.217 1.00 97.38 84 LEU A O 1
ATOM 611 N N . ASN A 1 85 ? -8.750 7.666 39.934 1.00 94.12 85 ASN A N 1
ATOM 612 C CA . ASN A 1 85 ? -8.673 6.398 40.653 1.00 94.12 85 ASN A CA 1
ATOM 613 C C . ASN A 1 85 ? -9.827 5.468 40.256 1.00 94.12 85 ASN A C 1
ATOM 615 O O . ASN A 1 85 ? -10.940 5.599 40.765 1.00 94.12 85 ASN A O 1
ATOM 619 N N . ILE A 1 86 ? -9.553 4.512 39.369 1.00 93.25 86 ILE A N 1
ATOM 620 C CA . ILE A 1 86 ? -10.504 3.458 39.002 1.00 93.25 86 ILE A CA 1
ATOM 621 C C . ILE A 1 86 ? -10.176 2.200 39.807 1.00 93.25 86 ILE A C 1
ATOM 623 O O . ILE A 1 86 ? -9.039 1.723 39.793 1.00 93.25 86 ILE A O 1
ATOM 627 N N . ARG A 1 87 ? -11.160 1.676 40.540 1.00 86.94 87 ARG A N 1
ATOM 628 C CA . ARG A 1 87 ? -11.024 0.490 41.396 1.00 86.94 87 ARG A CA 1
ATOM 629 C C . ARG A 1 87 ? -12.090 -0.546 41.086 1.00 86.94 87 ARG A C 1
ATOM 631 O O . ARG A 1 87 ? -13.218 -0.202 40.741 1.00 86.94 87 ARG A O 1
ATOM 638 N N . ASP A 1 88 ? -11.737 -1.804 41.330 1.00 83.25 88 ASP A N 1
ATOM 639 C CA . ASP A 1 88 ? -12.600 -2.970 41.151 1.00 83.25 88 ASP A CA 1
ATOM 640 C C . ASP A 1 88 ? -13.191 -3.018 39.730 1.00 83.25 88 ASP A C 1
ATOM 642 O O . ASP A 1 88 ? -12.473 -3.295 38.778 1.00 83.25 88 ASP A O 1
ATOM 646 N N . ILE A 1 89 ? -14.480 -2.723 39.596 1.00 83.38 89 ILE A N 1
ATOM 647 C CA . ILE A 1 89 ? -15.260 -2.746 38.350 1.00 83.38 89 ILE A CA 1
ATOM 648 C C . ILE A 1 89 ? -15.777 -1.353 37.969 1.00 83.38 89 ILE A C 1
ATOM 650 O O . ILE A 1 89 ? -16.760 -1.225 37.243 1.00 83.38 89 ILE A O 1
ATOM 654 N N . GLY A 1 90 ? -15.162 -0.296 38.507 1.00 91.31 90 GLY A N 1
ATOM 655 C CA . GLY A 1 90 ? -15.420 1.056 38.029 1.00 91.31 90 GLY A CA 1
ATOM 656 C C . GLY A 1 90 ? -14.976 1.217 36.576 1.00 91.31 90 GLY A C 1
ATOM 657 O O . GLY A 1 90 ? -14.022 0.565 36.146 1.00 91.31 90 GLY A O 1
ATOM 658 N N . SER A 1 91 ? -15.656 2.083 35.829 1.00 94.81 91 SER A N 1
ATOM 659 C CA . SER A 1 91 ? -15.308 2.327 34.429 1.00 94.81 91 SER A CA 1
ATOM 660 C C . SER A 1 91 ? -15.578 3.755 33.971 1.00 94.81 91 SER A C 1
ATOM 662 O O . SER A 1 91 ? -16.391 4.473 34.557 1.00 94.81 91 SER A O 1
ATOM 664 N N . ILE A 1 92 ? -14.894 4.146 32.903 1.00 98.00 92 ILE A N 1
ATOM 665 C CA . ILE A 1 92 ? -15.197 5.320 32.089 1.00 98.00 92 ILE A CA 1
ATOM 666 C C . ILE A 1 92 ? -15.459 4.823 30.674 1.00 98.00 92 ILE A C 1
ATOM 668 O O . ILE A 1 92 ? -14.631 4.086 30.146 1.00 98.00 92 ILE A O 1
ATOM 672 N N . ASP A 1 93 ? -16.554 5.255 30.064 1.00 97.25 93 ASP A N 1
ATOM 673 C CA . ASP A 1 93 ? -16.724 5.159 28.616 1.00 97.25 93 ASP A CA 1
ATOM 674 C C . ASP A 1 93 ? -16.797 6.565 28.020 1.00 97.25 93 ASP A C 1
ATOM 676 O O . ASP A 1 93 ? -17.489 7.438 28.552 1.00 97.25 93 ASP A O 1
ATOM 680 N N . ILE A 1 94 ? -16.013 6.806 26.972 1.00 97.88 94 ILE A N 1
ATOM 681 C CA . ILE A 1 94 ? -15.931 8.092 26.278 1.00 97.88 94 ILE A CA 1
ATOM 682 C C . ILE A 1 94 ? -16.608 7.937 24.916 1.00 97.88 94 ILE A C 1
ATOM 684 O O . ILE A 1 94 ? -16.261 7.045 24.146 1.00 97.88 94 ILE A O 1
ATOM 688 N N . THR A 1 95 ? -17.551 8.817 24.589 1.00 94.00 95 THR A N 1
ATOM 689 C CA . THR A 1 95 ? -18.201 8.847 23.270 1.00 94.00 95 THR A CA 1
ATOM 690 C C . THR A 1 95 ? -18.381 10.284 22.787 1.00 94.00 95 THR A C 1
ATOM 692 O O . THR A 1 95 ? -18.218 11.243 23.549 1.00 94.00 95 THR A O 1
ATOM 695 N N . GLY A 1 96 ? -18.690 10.458 21.500 1.00 91.31 96 GLY A N 1
ATOM 696 C CA . GLY A 1 96 ? -18.993 11.766 20.926 1.00 91.31 96 GLY A CA 1
ATOM 697 C C . GLY A 1 96 ? -17.861 12.775 21.134 1.00 91.31 96 GLY A C 1
ATOM 698 O O . GLY A 1 96 ? -16.718 12.535 20.757 1.00 91.31 96 GLY A O 1
ATOM 699 N N . THR A 1 97 ? -18.177 13.926 21.733 1.00 93.69 97 THR A N 1
ATOM 700 C CA . THR A 1 97 ? -17.194 14.991 22.027 1.00 93.69 97 THR A CA 1
ATOM 701 C C . THR A 1 97 ? -16.613 14.912 23.441 1.00 93.69 97 THR A C 1
ATOM 703 O O . THR A 1 97 ? -15.952 15.851 23.895 1.00 93.69 97 THR A O 1
ATOM 706 N N . GLY A 1 98 ? -16.873 13.815 24.153 1.00 97.88 98 GLY A N 1
ATOM 707 C CA . GLY A 1 98 ? -16.422 13.595 25.515 1.00 97.88 98 GLY A CA 1
ATOM 708 C C . GLY A 1 98 ? -14.905 13.707 25.650 1.00 97.88 98 GLY A C 1
ATOM 709 O O . GLY A 1 98 ? -14.148 13.111 24.887 1.00 97.88 98 GLY A O 1
ATOM 710 N N . THR A 1 99 ? -14.451 14.489 26.628 1.00 98.00 99 THR A N 1
ATOM 711 C CA . THR A 1 99 ? -13.020 14.713 26.873 1.00 98.00 99 THR A CA 1
ATOM 712 C C . THR A 1 99 ? -12.685 14.555 28.350 1.00 98.00 99 THR A C 1
ATOM 714 O O . THR A 1 99 ? -13.232 15.259 29.200 1.00 98.00 99 THR A O 1
ATOM 717 N N . LEU A 1 100 ? -11.766 13.644 28.667 1.00 98.62 100 LEU A N 1
ATOM 718 C CA . LEU A 1 100 ? -11.218 13.475 30.010 1.00 98.62 100 LEU A CA 1
ATOM 719 C C . LEU A 1 100 ? -9.852 14.155 30.079 1.00 98.62 100 LEU A C 1
ATOM 721 O O . LEU A 1 100 ? -8.968 13.856 29.281 1.00 98.62 100 LEU A O 1
ATOM 725 N N . VAL A 1 101 ? -9.662 15.040 31.050 1.00 98.44 101 VAL A N 1
ATOM 726 C CA . VAL A 1 101 ? -8.412 15.772 31.271 1.00 98.44 101 VAL A CA 1
ATOM 727 C C . VAL A 1 101 ? -7.898 15.472 32.672 1.00 98.44 101 VAL A C 1
ATOM 729 O O . VAL A 1 101 ? -8.608 15.664 33.660 1.00 98.44 101 VAL A O 1
ATOM 732 N N . ILE A 1 102 ? -6.651 15.020 32.767 1.00 98.44 102 ILE A N 1
ATOM 733 C CA . ILE A 1 102 ? -6.001 14.684 34.034 1.00 98.44 102 ILE A CA 1
ATOM 734 C C . ILE A 1 102 ? -4.721 15.502 34.180 1.00 98.44 102 ILE A C 1
ATOM 736 O O . ILE A 1 102 ? -3.911 15.574 33.252 1.00 98.44 102 ILE A O 1
ATOM 740 N N . ASP A 1 103 ? -4.524 16.123 35.341 1.00 98.00 103 ASP A N 1
ATOM 741 C CA . ASP A 1 103 ? -3.285 16.848 35.616 1.00 98.00 103 ASP A CA 1
ATOM 742 C C . ASP A 1 103 ? -2.075 15.896 35.667 1.00 98.00 103 ASP A C 1
ATOM 744 O O . ASP A 1 103 ? -2.110 14.824 36.273 1.00 98.00 103 ASP A O 1
ATOM 748 N N . GLY A 1 104 ? -0.962 16.324 35.068 1.00 97.06 104 GLY A N 1
ATOM 749 C CA . GLY A 1 104 ? 0.276 15.550 34.986 1.00 97.06 104 GLY A CA 1
ATOM 750 C C . GLY A 1 104 ? 0.357 14.623 33.771 1.00 97.06 104 GLY A C 1
ATOM 751 O O . GLY A 1 104 ? -0.580 14.492 32.985 1.00 97.06 104 GLY A O 1
ATOM 752 N N . ASP A 1 105 ? 1.531 14.011 33.596 1.00 97.69 105 ASP A N 1
ATOM 753 C CA . ASP A 1 105 ? 1.739 12.940 32.616 1.00 97.69 105 ASP A CA 1
ATOM 754 C C . ASP A 1 105 ? 1.321 11.609 33.249 1.00 97.69 105 ASP A C 1
ATOM 756 O O . ASP A 1 105 ? 2.069 10.997 34.014 1.00 97.69 105 ASP A O 1
ATOM 760 N N . VAL A 1 106 ? 0.086 11.202 32.970 1.00 97.69 106 VAL A N 1
ATOM 761 C CA . VAL A 1 106 ? -0.509 9.942 33.432 1.00 97.69 106 VAL A CA 1
ATOM 762 C C . VAL A 1 106 ? -0.791 9.000 32.261 1.00 97.69 106 VAL A C 1
ATOM 764 O O . VAL A 1 106 ? -1.577 8.062 32.387 1.00 97.69 106 VAL A O 1
ATOM 767 N N . THR A 1 107 ? -0.128 9.213 31.122 1.00 95.94 107 THR A N 1
ATOM 768 C CA . THR A 1 107 ? -0.295 8.419 29.894 1.00 95.94 107 THR A CA 1
ATOM 769 C C . THR A 1 107 ? -0.144 6.919 30.154 1.00 95.94 107 THR A C 1
ATOM 771 O O . THR A 1 107 ? -1.008 6.134 29.775 1.00 95.94 107 THR A O 1
ATOM 774 N N . SER A 1 108 ? 0.890 6.513 30.899 1.00 96.12 108 SER A N 1
ATOM 775 C CA . SER A 1 108 ? 1.125 5.106 31.264 1.00 96.12 108 SER A CA 1
ATOM 776 C C . SER A 1 108 ? 0.034 4.521 32.168 1.00 96.12 108 SER A C 1
ATOM 778 O O . SER A 1 108 ? -0.291 3.341 32.064 1.00 96.12 108 SER A O 1
ATOM 780 N N . GLN A 1 109 ? -0.536 5.331 33.065 1.00 96.00 109 GLN A N 1
ATOM 781 C CA . GLN A 1 109 ? -1.625 4.895 33.939 1.00 96.00 109 GLN A CA 1
ATOM 782 C C . GLN A 1 109 ? -2.914 4.691 33.134 1.00 96.00 109 GLN A C 1
ATOM 784 O O . GLN A 1 109 ? -3.562 3.658 33.285 1.00 96.00 109 GLN A O 1
ATOM 789 N N . LEU A 1 110 ? -3.255 5.647 32.261 1.00 97.25 110 LEU A N 1
ATOM 790 C CA . LEU A 1 110 ? -4.417 5.553 31.376 1.00 97.25 110 LEU A CA 1
ATOM 791 C C . LEU A 1 110 ? -4.303 4.371 30.412 1.00 97.25 110 LEU A C 1
ATOM 793 O O . LEU A 1 110 ? -5.260 3.618 30.289 1.00 97.25 110 LEU A O 1
ATOM 797 N N . GLN A 1 111 ? -3.128 4.138 29.823 1.00 94.06 111 GLN A N 1
ATOM 798 C CA . GLN A 1 111 ? -2.867 2.941 29.013 1.00 94.06 111 GLN A CA 1
ATOM 799 C C . GLN A 1 111 ? -3.108 1.646 29.805 1.00 94.06 111 GLN A C 1
ATOM 801 O O . GLN A 1 111 ? -3.692 0.696 29.291 1.00 94.06 111 GLN A O 1
ATOM 806 N N . GLY A 1 112 ? -2.732 1.619 31.089 1.00 95.12 112 GLY A N 1
ATOM 807 C CA . GLY A 1 112 ? -3.046 0.502 31.982 1.00 95.12 112 GLY A CA 1
ATOM 808 C C . GLY A 1 112 ? -4.550 0.286 32.196 1.00 95.12 112 GLY A C 1
ATOM 809 O O . GLY A 1 112 ? -4.987 -0.859 32.285 1.00 95.12 112 GLY A O 1
ATOM 810 N N . PHE A 1 113 ? -5.346 1.357 32.258 1.00 96.00 113 PHE A N 1
ATOM 811 C CA . PHE A 1 113 ? -6.806 1.265 32.368 1.00 96.00 113 PHE A CA 1
ATOM 812 C C . PHE A 1 113 ? -7.477 0.849 31.053 1.00 96.00 113 PHE A C 1
ATOM 814 O O . PHE A 1 113 ? -8.379 0.013 31.078 1.00 96.00 113 PHE A O 1
ATOM 821 N N . ILE A 1 114 ? -7.000 1.360 29.916 1.00 93.06 114 ILE A N 1
ATOM 822 C CA . ILE A 1 114 ? -7.466 0.958 28.580 1.00 93.06 114 ILE A CA 1
ATOM 823 C C . ILE A 1 114 ? -7.202 -0.532 28.364 1.00 93.06 114 ILE A C 1
ATOM 825 O O . ILE A 1 114 ? -8.123 -1.286 28.068 1.00 93.06 114 ILE A O 1
ATOM 829 N N . GLY A 1 115 ? -5.976 -0.995 28.625 1.00 88.00 115 GLY A N 1
ATOM 830 C CA . GLY A 1 115 ? -5.628 -2.414 28.510 1.00 88.00 115 GLY A CA 1
ATOM 831 C C . GLY A 1 115 ? -6.391 -3.328 29.480 1.00 88.00 115 GLY A C 1
ATOM 832 O O . GLY A 1 115 ? -6.510 -4.525 29.230 1.00 88.00 115 GLY A O 1
ATOM 833 N N . ALA A 1 116 ? -6.924 -2.783 30.579 1.00 90.75 116 ALA A N 1
ATOM 834 C CA . ALA A 1 116 ? -7.796 -3.500 31.509 1.00 90.75 116 ALA A CA 1
ATOM 835 C C . ALA A 1 116 ? -9.289 -3.446 31.121 1.00 90.75 116 ALA A C 1
ATOM 837 O O . ALA A 1 116 ? -10.102 -4.079 31.795 1.00 90.75 116 ALA A O 1
ATOM 838 N N . GLY A 1 117 ? -9.657 -2.692 30.079 1.00 90.62 117 GLY A N 1
ATOM 839 C CA . GLY A 1 117 ? -11.042 -2.475 29.656 1.00 90.62 117 GLY A CA 1
ATOM 840 C C . GLY A 1 117 ? -11.865 -1.621 30.625 1.00 90.62 117 GLY A C 1
ATOM 841 O O . GLY A 1 117 ? -13.089 -1.699 30.614 1.00 90.62 117 GLY A O 1
ATOM 842 N N . THR A 1 118 ? -11.222 -0.841 31.503 1.00 94.12 118 THR A N 1
ATOM 843 C CA . THR A 1 118 ? -11.919 0.039 32.459 1.00 94.12 118 THR A CA 1
ATOM 844 C C . THR A 1 118 ? -12.020 1.484 31.982 1.00 94.12 118 THR A C 1
ATOM 846 O O . THR A 1 118 ? -12.805 2.251 32.534 1.00 94.12 118 THR A O 1
ATOM 849 N N . VAL A 1 119 ? -11.255 1.863 30.959 1.00 96.62 119 VAL A N 1
ATOM 850 C CA . VAL A 1 119 ? -11.471 3.084 30.177 1.00 96.62 119 VAL A CA 1
ATOM 851 C C . VAL A 1 119 ? -11.657 2.655 28.732 1.00 96.62 119 VAL A C 1
ATOM 853 O O . VAL A 1 119 ? -10.737 2.090 28.144 1.00 96.62 119 VAL A O 1
ATOM 856 N N . THR A 1 120 ? -12.838 2.895 28.182 1.00 93.94 120 THR A N 1
ATOM 857 C CA . THR A 1 120 ? -13.219 2.487 26.829 1.00 93.94 120 THR A CA 1
ATOM 858 C C . THR A 1 120 ? -13.707 3.678 26.014 1.00 93.94 120 THR A C 1
ATOM 860 O O . THR A 1 120 ? -13.979 4.755 26.553 1.00 93.94 120 THR A O 1
ATOM 863 N N . ALA A 1 121 ? -13.769 3.487 24.700 1.00 91.94 121 ALA A N 1
ATOM 864 C CA . ALA A 1 121 ? -14.473 4.373 23.792 1.00 91.94 121 ALA A CA 1
ATOM 865 C C . ALA A 1 121 ? -15.603 3.591 23.118 1.00 91.94 121 ALA A C 1
ATOM 867 O O . ALA A 1 121 ? -15.372 2.467 22.663 1.00 91.94 121 ALA A O 1
ATOM 868 N N . TYR A 1 122 ? -16.802 4.173 23.056 1.00 88.31 122 TYR A N 1
ATOM 869 C CA . TYR A 1 122 ? -17.993 3.564 22.445 1.00 88.31 122 TYR A CA 1
ATOM 870 C C . TYR A 1 122 ? -18.263 2.134 22.938 1.00 88.31 122 TYR A C 1
ATOM 872 O O . TYR A 1 122 ? -18.404 1.207 22.142 1.00 88.31 122 TYR A O 1
ATOM 880 N N . ASP A 1 123 ? -18.270 1.933 24.255 1.00 88.06 123 ASP A N 1
ATOM 881 C CA . ASP A 1 123 ? -18.400 0.624 24.912 1.00 88.06 123 ASP A CA 1
ATOM 882 C C . ASP A 1 123 ? -17.357 -0.415 24.434 1.00 88.06 123 ASP A C 1
ATOM 884 O O . ASP A 1 123 ? -17.605 -1.623 24.392 1.00 88.06 123 ASP A O 1
ATOM 888 N N . GLY A 1 124 ? -16.164 0.059 24.064 1.00 82.31 124 GLY A N 1
ATOM 889 C CA . GLY A 1 124 ? -15.058 -0.754 23.549 1.00 82.31 124 GLY A CA 1
ATOM 890 C C . GLY A 1 124 ? -15.090 -0.976 22.037 1.00 82.31 124 GLY A C 1
ATOM 891 O O . GLY A 1 124 ? -14.246 -1.709 21.528 1.00 82.31 124 GLY A O 1
ATOM 892 N N . ALA A 1 125 ? -16.039 -0.363 21.326 1.00 76.81 125 ALA A N 1
ATOM 893 C CA . ALA A 1 125 ? -16.115 -0.393 19.870 1.00 76.81 125 ALA A CA 1
ATOM 894 C C . ALA A 1 125 ? -15.314 0.729 19.190 1.00 76.81 125 ALA A C 1
ATOM 896 O O . ALA A 1 125 ? -15.336 0.800 17.971 1.00 76.81 125 ALA A O 1
ATOM 897 N N . GLY A 1 126 ? -14.658 1.620 19.935 1.00 80.06 126 GLY A N 1
ATOM 898 C CA . GLY A 1 126 ? -13.785 2.660 19.387 1.00 80.06 126 GLY A CA 1
ATOM 899 C C . GLY A 1 126 ? -12.428 2.727 20.079 1.00 80.06 126 GLY A C 1
ATOM 900 O O . GLY A 1 126 ? -12.129 1.958 20.995 1.00 80.06 126 GLY A O 1
ATOM 901 N N . GLU A 1 127 ? -11.612 3.694 19.665 1.00 85.44 127 GLU A N 1
ATOM 902 C CA . GLU A 1 127 ? -10.269 3.911 20.199 1.00 85.44 127 GLU A CA 1
ATOM 903 C C . GLU A 1 127 ? -10.241 5.059 21.215 1.00 85.44 127 GLU A C 1
ATOM 905 O O . GLU A 1 127 ? -10.831 6.124 21.015 1.00 85.44 127 GLU A O 1
ATOM 910 N N . VAL A 1 128 ? -9.506 4.862 22.312 1.00 92.06 128 VAL A N 1
ATOM 911 C CA . VAL A 1 128 ? -9.199 5.934 23.264 1.00 92.06 128 VAL A CA 1
ATOM 912 C C . VAL A 1 128 ? -7.885 6.596 22.854 1.00 92.06 128 VAL A C 1
ATOM 914 O O . VAL A 1 128 ? -6.799 6.068 23.098 1.00 92.06 128 VAL A O 1
ATOM 917 N N . LEU A 1 129 ? -7.978 7.791 22.276 1.00 91.44 129 LEU A N 1
ATOM 918 C CA . LEU A 1 129 ? -6.823 8.596 21.891 1.00 91.44 129 LEU A CA 1
ATOM 919 C C . LEU A 1 129 ? -6.274 9.336 23.109 1.00 91.44 129 LEU A C 1
ATOM 921 O O . LEU A 1 129 ? -6.991 10.106 23.750 1.00 91.44 129 LEU A O 1
ATOM 925 N N . ILE A 1 130 ? -4.988 9.139 23.411 1.00 95.88 130 ILE A N 1
ATOM 926 C CA . ILE A 1 130 ? -4.304 9.818 24.516 1.00 95.88 130 ILE A CA 1
ATOM 927 C C . ILE A 1 130 ? -3.276 10.807 23.973 1.00 95.88 130 ILE A C 1
ATOM 929 O O . ILE A 1 130 ? -2.439 10.467 23.140 1.00 95.88 130 ILE A O 1
ATOM 933 N N . SER A 1 131 ? -3.262 12.015 24.531 1.00 94.75 131 SER A N 1
ATOM 934 C CA . SER A 1 131 ? -2.187 12.986 24.320 1.00 94.75 131 SER A CA 1
ATOM 935 C C . SER A 1 131 ? -1.707 13.576 25.643 1.00 94.75 131 SER A C 1
ATOM 937 O O . SER A 1 131 ? -2.477 13.712 26.591 1.00 94.75 131 SER A O 1
ATOM 939 N N . TYR A 1 132 ? -0.429 13.950 25.710 1.00 95.19 132 TYR A N 1
ATOM 940 C CA . TYR A 1 132 ? 0.124 14.723 26.820 1.00 95.19 132 TYR A CA 1
ATOM 941 C C . TYR A 1 132 ? 0.673 16.044 26.295 1.00 95.19 132 TYR A C 1
ATOM 943 O O . TYR A 1 132 ? 1.578 16.077 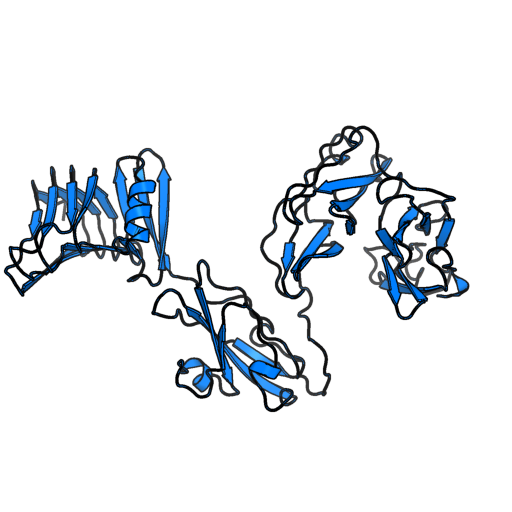25.460 1.00 95.19 132 TYR A O 1
ATOM 951 N N . SER A 1 133 ? 0.123 17.152 26.784 1.00 93.06 133 SER A N 1
ATOM 952 C CA . SER A 1 133 ? 0.576 18.490 26.418 1.00 93.06 133 SER A CA 1
ATOM 953 C C . SER A 1 133 ? 0.281 19.484 27.535 1.00 93.06 133 SER A C 1
ATOM 955 O O . SER A 1 133 ? -0.640 19.310 28.327 1.00 93.06 133 SER A O 1
ATOM 957 N N . MET A 1 134 ? 1.097 20.537 27.640 1.00 93.88 134 MET A N 1
ATOM 958 C CA . MET A 1 134 ? 0.884 21.630 28.603 1.00 93.88 134 MET A CA 1
ATOM 959 C C . MET A 1 134 ? 0.687 21.174 30.066 1.00 93.88 134 MET A C 1
ATOM 961 O O . MET A 1 134 ? -0.011 21.829 30.837 1.00 93.88 134 MET A O 1
ATOM 965 N N . GLY A 1 135 ? 1.327 20.069 30.466 1.00 94.88 135 GLY A N 1
ATOM 966 C CA . GLY A 1 135 ? 1.248 19.546 31.832 1.00 94.88 135 GLY A CA 1
ATOM 967 C C . GLY A 1 135 ? -0.007 18.729 32.138 1.00 94.88 135 GLY A C 1
ATOM 968 O O . GLY A 1 135 ? -0.236 18.431 33.307 1.00 94.88 135 GLY A O 1
ATOM 969 N N . ARG A 1 136 ? -0.800 18.363 31.127 1.00 97.56 136 ARG A N 1
ATOM 970 C CA . ARG A 1 136 ? -2.038 17.591 31.270 1.00 97.56 136 ARG A CA 1
ATOM 971 C C . ARG A 1 136 ? -2.090 16.444 30.273 1.00 97.56 136 ARG A C 1
ATOM 973 O O . ARG A 1 136 ? -1.598 16.568 29.151 1.00 97.56 136 ARG A O 1
ATOM 980 N N . THR A 1 137 ? -2.698 15.344 30.695 1.00 98.31 137 THR A N 1
ATOM 981 C CA . THR A 1 137 ? -3.034 14.213 29.831 1.00 98.31 137 THR A CA 1
ATOM 982 C C . THR A 1 137 ? -4.500 14.314 29.438 1.00 98.31 137 THR A C 1
ATOM 984 O O . THR A 1 137 ? -5.357 14.456 30.308 1.00 98.31 137 THR A O 1
ATOM 987 N N . THR A 1 138 ? -4.786 14.231 28.145 1.00 97.81 138 THR A N 1
ATOM 988 C CA . THR A 1 138 ? -6.143 14.257 27.598 1.00 97.81 138 THR A CA 1
ATOM 989 C C . THR A 1 138 ? -6.460 12.902 26.984 1.00 97.81 138 THR A C 1
ATOM 991 O O . THR A 1 138 ? -5.636 12.376 26.236 1.00 97.81 138 THR A O 1
ATOM 994 N N . ALA A 1 139 ? -7.642 12.365 27.282 1.00 97.94 139 ALA A N 1
ATOM 995 C CA . ALA A 1 139 ? -8.215 11.198 26.626 1.00 97.94 139 ALA A CA 1
ATOM 996 C C . ALA A 1 139 ? -9.527 11.579 25.926 1.00 97.94 139 ALA A C 1
ATOM 998 O O . ALA A 1 139 ? -10.402 12.208 26.529 1.00 97.94 139 ALA A O 1
ATOM 999 N N . THR A 1 140 ? -9.647 11.198 24.660 1.00 96.56 140 THR A N 1
ATOM 1000 C CA . THR A 1 140 ? -10.836 11.387 23.815 1.00 96.56 140 THR A CA 1
ATOM 1001 C C . THR A 1 140 ? -11.183 10.081 23.115 1.00 96.56 140 THR A C 1
ATOM 1003 O O . THR A 1 140 ? -10.344 9.187 23.032 1.00 96.56 140 THR A O 1
ATOM 1006 N N . ALA A 1 141 ? -12.399 9.978 22.589 1.00 92.31 141 ALA A N 1
ATOM 1007 C CA . ALA A 1 141 ? -12.822 8.834 21.793 1.00 92.31 141 ALA A CA 1
ATOM 1008 C C . ALA A 1 141 ? -12.694 9.115 20.292 1.00 92.31 141 ALA A C 1
ATOM 1010 O O . ALA A 1 141 ? -13.057 10.199 19.831 1.00 92.31 141 ALA A O 1
ATOM 1011 N N . ALA A 1 142 ? -12.231 8.124 19.540 1.00 84.31 142 ALA A N 1
ATOM 1012 C CA . ALA A 1 142 ? -12.409 8.028 18.098 1.00 84.31 142 ALA A CA 1
ATOM 1013 C C . ALA A 1 142 ? -13.316 6.832 17.793 1.00 84.31 142 ALA A C 1
ATOM 1015 O O . ALA A 1 142 ? -13.207 5.785 18.434 1.00 84.31 142 ALA A O 1
ATOM 1016 N N . GLU A 1 143 ? -14.255 7.007 16.863 1.00 80.00 143 GLU A N 1
ATOM 1017 C CA . GLU A 1 143 ? -15.014 5.869 16.342 1.00 80.00 143 GLU A CA 1
ATOM 1018 C C . GLU A 1 143 ? -14.055 4.961 15.570 1.00 80.00 143 GLU A C 1
ATOM 1020 O O . GLU A 1 143 ? -13.156 5.443 14.885 1.00 80.00 143 GLU A O 1
ATOM 1025 N N . GLN A 1 144 ? -14.239 3.652 15.700 1.00 78.44 144 GLN A N 1
ATOM 1026 C CA . GLN A 1 144 ? -13.495 2.679 14.917 1.00 78.44 144 GLN A CA 1
ATOM 1027 C C . GLN A 1 144 ? -13.844 2.838 13.436 1.00 78.44 144 GLN A C 1
ATOM 1029 O O . GLN A 1 144 ? -15.021 2.853 13.064 1.00 78.44 144 GLN A O 1
ATOM 1034 N N . GLU A 1 145 ? -12.823 2.942 12.588 1.00 82.62 145 GLU A N 1
ATOM 1035 C CA . GLU A 1 145 ? -13.042 3.086 11.154 1.00 82.62 145 GLU A CA 1
ATOM 1036 C C . GLU A 1 145 ? -13.532 1.770 10.547 1.00 82.62 145 GLU A C 1
ATOM 1038 O O . GLU A 1 145 ? -13.071 0.680 10.897 1.00 82.62 145 GLU A O 1
ATOM 1043 N N . ALA A 1 146 ? -14.488 1.879 9.626 1.00 89.56 146 ALA A N 1
ATOM 1044 C CA . ALA A 1 146 ? -14.879 0.768 8.779 1.00 89.56 146 ALA A CA 1
ATOM 1045 C C . ALA A 1 146 ? -13.794 0.477 7.731 1.00 89.56 146 ALA A C 1
ATOM 1047 O O . ALA A 1 146 ? -12.966 1.333 7.397 1.00 89.56 146 ALA A O 1
ATOM 1048 N N . ALA A 1 147 ? -13.857 -0.722 7.151 1.00 91.50 147 ALA A N 1
ATOM 1049 C CA . ALA A 1 147 ? -13.080 -1.061 5.970 1.00 91.50 147 ALA A CA 1
ATOM 1050 C C . ALA A 1 147 ? -13.295 -0.005 4.876 1.00 91.50 147 ALA A C 1
ATOM 1052 O O . ALA A 1 147 ? -14.416 0.470 4.668 1.00 91.50 147 ALA A O 1
ATOM 1053 N N . HIS A 1 148 ? -12.235 0.343 4.156 1.00 87.50 148 HIS A N 1
ATOM 1054 C CA . HIS A 1 148 ? -12.254 1.390 3.136 1.00 87.50 148 HIS A CA 1
ATOM 1055 C C . HIS A 1 148 ? -11.328 1.039 1.961 1.00 87.50 148 HIS A C 1
ATOM 1057 O O . HIS A 1 148 ? -10.689 -0.009 1.947 1.00 87.50 148 HIS A O 1
ATOM 1063 N N . HIS A 1 149 ? -11.311 1.885 0.926 1.00 80.19 149 HIS A N 1
ATOM 1064 C CA . HIS A 1 149 ? -10.535 1.680 -0.310 1.00 80.19 149 HIS A CA 1
ATOM 1065 C C . HIS A 1 149 ? -10.704 0.280 -0.944 1.00 80.19 149 HIS A C 1
ATOM 1067 O O . HIS A 1 149 ? -9.731 -0.458 -1.111 1.00 80.19 149 HIS A O 1
ATOM 1073 N N . PRO A 1 150 ? -11.937 -0.108 -1.316 1.00 91.19 150 PRO A N 1
ATOM 1074 C CA . PRO A 1 150 ? -12.182 -1.404 -1.930 1.00 91.19 150 PRO A CA 1
ATOM 1075 C C . PRO A 1 150 ? -11.500 -1.546 -3.293 1.00 91.19 150 PRO A C 1
ATOM 1077 O O . PRO A 1 150 ? -11.459 -0.616 -4.097 1.00 91.19 150 PRO A O 1
ATOM 1080 N N . SER A 1 151 ? -11.055 -2.761 -3.586 1.00 83.69 151 SER A N 1
ATOM 1081 C CA . SER A 1 151 ? -10.707 -3.243 -4.916 1.00 83.69 151 SER A CA 1
ATOM 1082 C C . SER A 1 151 ? -11.431 -4.575 -5.154 1.00 83.69 151 SER A C 1
ATOM 1084 O O . SER A 1 151 ? -11.202 -5.515 -4.394 1.00 83.69 151 SER A O 1
ATOM 1086 N N . PRO A 1 152 ? -12.273 -4.705 -6.191 1.00 89.62 152 PRO A N 1
ATOM 1087 C CA . PRO A 1 152 ? -12.642 -3.665 -7.149 1.00 89.62 152 PRO A CA 1
ATOM 1088 C C . PRO A 1 152 ? -13.256 -2.433 -6.476 1.00 89.62 152 PRO A C 1
ATOM 1090 O O . PRO A 1 152 ? -13.945 -2.571 -5.466 1.00 89.62 152 PRO A O 1
ATOM 1093 N N . PHE A 1 153 ? -12.987 -1.247 -7.033 1.00 82.06 153 PHE A N 1
ATOM 1094 C CA . PHE A 1 153 ? -13.556 0.003 -6.527 1.00 82.06 153 PHE A CA 1
ATOM 1095 C C . PHE A 1 153 ? -15.080 -0.062 -6.498 1.00 82.06 153 PHE A C 1
ATOM 1097 O O . PHE A 1 153 ? -15.687 -0.734 -7.338 1.00 82.06 153 PHE A O 1
ATOM 1104 N N . ASP A 1 154 ? -15.689 0.677 -5.571 1.00 92.44 154 ASP A N 1
ATOM 1105 C CA . ASP A 1 154 ? -17.141 0.795 -5.539 1.00 92.44 154 ASP A CA 1
ATOM 1106 C C . ASP A 1 154 ? -17.688 1.354 -6.863 1.00 92.44 154 ASP A C 1
ATOM 1108 O O . ASP A 1 154 ? -17.090 2.225 -7.501 1.00 92.44 154 ASP A O 1
ATOM 1112 N N . ALA A 1 155 ? -18.816 0.792 -7.292 1.00 93.19 155 ALA A N 1
ATOM 1113 C CA . ALA A 1 155 ? -19.421 0.963 -8.606 1.00 93.19 155 ALA A CA 1
ATOM 1114 C C . ALA A 1 155 ? -18.480 0.631 -9.787 1.00 93.19 155 ALA A C 1
ATOM 1116 O O . ALA A 1 155 ? -18.684 1.120 -10.904 1.00 93.19 155 ALA A O 1
ATOM 1117 N N . GLY A 1 156 ? -17.468 -0.218 -9.573 1.00 84.12 156 GLY A N 1
ATOM 1118 C CA . GLY A 1 156 ? -16.528 -0.657 -10.601 1.00 84.12 156 GLY A CA 1
ATOM 1119 C C . GLY A 1 156 ? -17.220 -1.335 -11.790 1.00 84.12 156 GLY A C 1
ATOM 1120 O O . GLY A 1 156 ? -18.234 -2.023 -11.652 1.00 84.12 156 GLY A O 1
ATOM 1121 N N . THR A 1 157 ? -16.663 -1.166 -12.987 1.00 88.94 157 THR A N 1
ATOM 1122 C CA . THR A 1 157 ? -17.166 -1.795 -14.221 1.00 88.94 157 THR A CA 1
ATOM 1123 C C . THR A 1 157 ? -16.054 -2.568 -14.912 1.00 88.94 157 THR A C 1
ATOM 1125 O O . THR A 1 157 ? -14.881 -2.312 -14.653 1.00 88.94 157 THR A O 1
ATOM 1128 N N . GLU A 1 158 ? -16.426 -3.523 -15.768 1.00 85.19 158 GLU A N 1
ATOM 1129 C CA . GLU A 1 158 ? -15.480 -4.356 -16.530 1.00 85.19 158 GLU A CA 1
ATOM 1130 C C . GLU A 1 158 ? -14.512 -5.158 -15.639 1.00 85.19 158 GLU A C 1
ATOM 1132 O O . GLU A 1 158 ? -13.367 -5.431 -15.999 1.00 85.19 158 GLU A O 1
ATOM 1137 N N . VAL A 1 159 ? -14.985 -5.569 -14.460 1.00 85.69 159 VAL A N 1
ATOM 1138 C CA . VAL A 1 159 ? -14.205 -6.375 -13.518 1.00 85.69 159 VAL A CA 1
ATOM 1139 C C . VAL A 1 159 ? -14.078 -7.809 -14.025 1.00 85.69 159 VAL A C 1
ATOM 1141 O O . VAL A 1 159 ? -15.018 -8.386 -14.579 1.00 85.69 159 VAL A O 1
ATOM 1144 N N . ALA A 1 160 ? -12.910 -8.411 -13.825 1.00 83.69 160 ALA A N 1
ATOM 1145 C CA . ALA A 1 160 ? -12.675 -9.784 -14.241 1.00 83.69 160 ALA A CA 1
ATOM 1146 C C . ALA A 1 160 ? -13.574 -10.776 -13.489 1.00 83.69 160 ALA A C 1
ATOM 1148 O O . ALA A 1 160 ? -13.853 -10.625 -12.300 1.00 83.69 160 ALA A O 1
ATOM 1149 N N . VAL A 1 161 ? -13.990 -11.842 -14.173 1.00 86.75 161 VAL A N 1
ATOM 1150 C CA . VAL A 1 161 ? -14.838 -12.886 -13.570 1.00 86.75 161 VAL A CA 1
ATOM 1151 C C . VAL A 1 161 ? -14.113 -13.709 -12.499 1.00 86.75 161 VAL A C 1
ATOM 1153 O O . VAL A 1 161 ? -14.740 -14.475 -11.776 1.00 86.75 161 VAL A O 1
ATOM 1156 N N . ASP A 1 162 ? -12.796 -13.575 -12.388 1.00 85.19 162 ASP A N 1
ATOM 1157 C CA . ASP A 1 162 ? -11.950 -14.198 -11.373 1.00 85.19 162 ASP A CA 1
ATOM 1158 C C . ASP A 1 162 ? -11.303 -13.177 -10.423 1.00 85.19 162 ASP A C 1
ATOM 1160 O O . ASP A 1 162 ? -10.254 -13.450 -9.839 1.00 85.19 162 ASP A O 1
ATOM 1164 N N . ALA A 1 163 ? -11.926 -12.004 -10.257 1.00 84.81 163 ALA A N 1
ATOM 1165 C CA . ALA A 1 163 ? -11.405 -10.929 -9.423 1.00 84.81 163 ALA A CA 1
ATOM 1166 C C . ALA A 1 163 ? -11.106 -11.366 -7.977 1.00 84.81 163 ALA A C 1
ATOM 1168 O O . ALA A 1 163 ? -11.862 -12.100 -7.337 1.00 84.81 163 ALA A O 1
ATOM 1169 N N . THR A 1 164 ? -10.003 -10.859 -7.435 1.00 87.00 164 THR A N 1
ATOM 1170 C CA . THR A 1 164 ? -9.737 -10.872 -5.993 1.00 87.00 164 THR A CA 1
ATOM 1171 C C . THR A 1 164 ? -10.382 -9.631 -5.393 1.00 87.00 164 THR A C 1
ATOM 1173 O O . THR A 1 164 ? -10.159 -8.534 -5.901 1.00 87.00 164 THR A O 1
ATOM 1176 N N . LEU A 1 165 ? -11.158 -9.801 -4.323 1.00 92.56 165 LEU A N 1
ATOM 1177 C CA . LEU A 1 165 ? -11.644 -8.674 -3.529 1.00 92.56 165 LEU A CA 1
ATOM 1178 C C . LEU A 1 165 ? -10.577 -8.326 -2.495 1.00 92.56 165 LEU A C 1
ATOM 1180 O O . LEU A 1 165 ? -9.978 -9.224 -1.905 1.00 92.56 165 LEU A O 1
ATOM 1184 N N . SER A 1 166 ? -10.329 -7.048 -2.264 1.00 90.12 166 SER A N 1
ATOM 1185 C CA . SER A 1 166 ? -9.363 -6.577 -1.276 1.00 90.12 166 SER A CA 1
ATOM 1186 C C . SER A 1 166 ? -9.712 -5.178 -0.790 1.00 90.12 166 SER A C 1
ATOM 1188 O O . SER A 1 166 ? -10.328 -4.426 -1.534 1.00 90.12 166 SER A O 1
ATOM 1190 N N . TRP A 1 167 ? -9.327 -4.832 0.428 1.00 93.31 167 TRP A N 1
ATOM 1191 C CA . TRP A 1 167 ? -9.683 -3.572 1.084 1.00 93.31 167 TRP A CA 1
ATOM 1192 C C . TRP A 1 167 ? -8.520 -3.077 1.946 1.00 93.31 167 TRP A C 1
ATOM 1194 O O . TRP A 1 167 ? -7.562 -3.812 2.192 1.00 93.31 167 TRP A O 1
ATOM 1204 N N . THR A 1 168 ? -8.609 -1.841 2.419 1.00 85.69 168 THR A N 1
ATOM 1205 C CA . THR A 1 168 ? -7.828 -1.357 3.557 1.00 85.69 168 THR A CA 1
ATOM 1206 C C . THR A 1 168 ? -8.635 -1.584 4.829 1.00 85.69 168 THR A C 1
ATOM 1208 O O . THR A 1 168 ? -9.825 -1.262 4.877 1.00 85.69 168 THR A O 1
ATOM 1211 N N . ALA A 1 169 ? -7.992 -2.176 5.834 1.00 88.00 169 ALA A N 1
ATOM 1212 C CA . ALA A 1 169 ? -8.598 -2.393 7.139 1.00 88.00 169 ALA A CA 1
ATOM 1213 C C . ALA A 1 169 ? -8.827 -1.065 7.873 1.00 88.00 169 ALA A C 1
ATOM 1215 O O . ALA A 1 169 ? -8.010 -0.152 7.752 1.00 88.00 169 ALA A O 1
ATOM 1216 N N . GLY A 1 170 ? -9.879 -0.986 8.682 1.00 85.44 170 GLY A N 1
ATOM 1217 C CA . GLY A 1 170 ? -9.969 0.032 9.730 1.00 85.44 170 GLY A CA 1
ATOM 1218 C C . GLY A 1 170 ? -8.837 -0.107 10.758 1.00 85.44 170 GLY A C 1
ATOM 1219 O O . GLY A 1 170 ? -8.349 -1.217 11.009 1.00 85.44 170 GLY A O 1
ATOM 1220 N N . ASP A 1 171 ? -8.423 1.000 11.374 1.00 75.00 171 ASP A N 1
ATOM 1221 C CA . ASP A 1 171 ? -7.323 1.024 12.351 1.00 75.00 171 ASP A CA 1
ATOM 1222 C C . ASP A 1 171 ? -7.548 0.041 13.512 1.00 75.00 171 ASP A C 1
ATOM 1224 O O . ASP A 1 171 ? -8.662 -0.119 13.980 1.00 75.00 171 ASP A O 1
ATOM 1228 N N . ASN A 1 172 ? -6.508 -0.629 14.015 1.00 72.44 172 ASN A N 1
ATOM 1229 C CA . ASN A 1 172 ? -6.612 -1.537 15.175 1.00 72.44 172 ASN A CA 1
ATOM 1230 C C . ASN A 1 172 ? -7.637 -2.698 15.047 1.00 72.44 172 ASN A C 1
ATOM 1232 O O . ASN A 1 172 ? -8.087 -3.237 16.059 1.00 72.44 172 ASN A O 1
ATOM 1236 N N . THR A 1 173 ? -7.980 -3.127 13.827 1.00 80.50 173 THR A N 1
ATOM 1237 C CA . THR A 1 173 ? -8.889 -4.268 13.600 1.00 80.50 173 THR A CA 1
ATOM 1238 C C . THR A 1 173 ? -8.218 -5.624 13.880 1.00 80.50 173 THR A C 1
ATOM 1240 O O . THR A 1 173 ? -7.116 -5.886 13.398 1.00 80.50 173 THR A O 1
ATOM 1243 N N . ASP A 1 174 ? -8.905 -6.532 14.595 1.00 86.69 174 ASP A N 1
ATOM 1244 C CA . ASP A 1 174 ? -8.451 -7.914 14.822 1.00 86.69 174 ASP A CA 1
ATOM 1245 C C . ASP A 1 174 ? -8.677 -8.830 13.600 1.00 86.69 174 ASP A C 1
ATOM 1247 O O . ASP A 1 174 ? -7.855 -9.700 13.296 1.00 86.69 174 ASP A O 1
ATOM 1251 N N . SER A 1 175 ? -9.836 -8.711 12.941 1.00 93.69 175 SER A N 1
ATOM 1252 C CA . SER A 1 175 ? -10.234 -9.551 11.800 1.00 93.69 175 SER A CA 1
ATOM 1253 C C . SER A 1 175 ? -11.393 -8.949 10.998 1.00 93.69 175 SER A C 1
ATOM 1255 O O . SER A 1 175 ? -12.008 -7.977 11.415 1.00 93.69 175 SER A O 1
ATOM 1257 N N . HIS A 1 176 ? -11.728 -9.569 9.870 1.00 96.19 176 HIS A N 1
ATOM 1258 C CA . HIS A 1 176 ? -12.690 -9.073 8.893 1.00 96.19 176 HIS A CA 1
ATOM 1259 C C . HIS A 1 176 ? -13.774 -10.115 8.623 1.00 96.19 176 HIS A C 1
ATOM 1261 O O . HIS A 1 176 ? -13.471 -11.221 8.158 1.00 96.19 176 HIS A O 1
ATOM 1267 N N . ASP A 1 177 ? -15.032 -9.753 8.847 1.00 97.88 177 ASP A N 1
ATOM 1268 C CA . ASP A 1 177 ? -16.180 -10.531 8.391 1.00 97.88 177 ASP A CA 1
ATOM 1269 C C . ASP A 1 177 ? -16.515 -10.147 6.946 1.00 97.88 177 ASP A C 1
ATOM 1271 O O . ASP A 1 177 ? -16.927 -9.024 6.656 1.00 97.88 177 ASP A O 1
ATOM 1275 N N . VAL A 1 178 ? -16.334 -11.094 6.025 1.00 98.44 178 VAL A N 1
ATOM 1276 C CA . VAL A 1 178 ? -16.522 -10.887 4.586 1.00 98.44 178 VAL A CA 1
ATOM 1277 C C . VAL A 1 178 ? -17.928 -11.299 4.167 1.00 98.44 178 VAL A C 1
ATOM 1279 O O . VAL A 1 178 ? -18.336 -12.443 4.390 1.00 98.44 178 VAL A O 1
ATOM 1282 N N . TYR A 1 179 ? -18.633 -10.405 3.475 1.00 98.62 179 TYR A N 1
ATOM 1283 C CA . TYR A 1 179 ? -19.956 -10.650 2.907 1.00 98.62 179 TYR A CA 1
ATOM 1284 C C . TYR A 1 179 ? -19.951 -10.455 1.393 1.00 98.62 179 TYR A C 1
ATOM 1286 O O . TYR A 1 179 ? -19.377 -9.487 0.900 1.00 98.62 179 TYR A O 1
ATOM 1294 N N . PHE A 1 180 ? -20.619 -11.338 0.651 1.00 98.62 180 PHE A N 1
ATOM 1295 C CA . PHE A 1 180 ? -20.699 -11.287 -0.810 1.00 98.62 180 PHE A CA 1
ATOM 1296 C C . PHE A 1 180 ? -22.058 -11.785 -1.318 1.00 98.62 180 PHE A C 1
ATOM 1298 O O . PHE A 1 180 ? -22.611 -12.756 -0.802 1.00 98.62 180 PHE A O 1
ATOM 1305 N N . GLY A 1 181 ? -22.597 -11.150 -2.359 1.00 98.06 181 GLY A N 1
ATOM 1306 C CA . GLY A 1 181 ? -23.855 -11.560 -2.976 1.00 98.06 181 GLY A CA 1
ATOM 1307 C C . GLY A 1 181 ? -24.203 -10.786 -4.247 1.00 98.06 181 GLY A C 1
ATOM 1308 O O . GLY A 1 181 ? -23.443 -9.951 -4.725 1.00 98.06 181 GLY A O 1
ATOM 1309 N N . THR A 1 182 ? -25.379 -11.065 -4.806 1.00 97.44 182 THR A N 1
ATOM 1310 C CA . THR A 1 182 ? -25.894 -10.416 -6.031 1.00 97.44 182 THR A CA 1
ATOM 1311 C C . THR A 1 182 ? -26.987 -9.383 -5.757 1.00 97.44 182 THR A C 1
ATOM 1313 O O . THR A 1 182 ? -27.529 -8.802 -6.687 1.00 97.44 182 THR A O 1
ATOM 1316 N N . GLU A 1 183 ? -27.337 -9.162 -4.488 1.00 98.19 183 GLU A N 1
ATOM 1317 C CA . GLU A 1 183 ? -28.414 -8.259 -4.074 1.00 98.19 183 GLU A CA 1
ATOM 1318 C C . GLU A 1 183 ? -27.921 -7.339 -2.954 1.00 98.19 183 GLU A C 1
ATOM 1320 O O . GLU A 1 183 ? -27.684 -7.796 -1.832 1.00 98.19 183 GLU A O 1
ATOM 1325 N N . GLU A 1 184 ? -27.826 -6.039 -3.240 1.00 98.12 184 GLU A N 1
ATOM 1326 C CA . GLU A 1 184 ? -27.325 -5.007 -2.318 1.00 98.12 184 GLU A CA 1
ATOM 1327 C C . GLU A 1 184 ? -27.988 -5.082 -0.940 1.00 98.12 184 GLU A C 1
ATOM 1329 O O . GLU A 1 184 ? -27.328 -5.131 0.093 1.00 98.12 184 GLU A O 1
ATOM 1334 N N . SER A 1 185 ? -29.322 -5.152 -0.918 1.00 98.00 185 SER A N 1
ATOM 1335 C CA . SER A 1 185 ? -30.090 -5.188 0.329 1.00 98.00 185 SER A CA 1
ATOM 1336 C C . SER A 1 185 ? -29.866 -6.460 1.150 1.00 98.00 185 SER A C 1
ATOM 1338 O O . SER A 1 185 ? -29.965 -6.408 2.376 1.00 98.00 185 SER A O 1
ATOM 1340 N N . SER A 1 186 ? -29.545 -7.587 0.508 1.00 98.31 186 SER A N 1
ATOM 1341 C CA . SER A 1 186 ? -29.236 -8.835 1.213 1.00 98.31 186 SER A CA 1
ATOM 1342 C C . SER A 1 186 ? -27.866 -8.722 1.869 1.00 98.31 186 SER A C 1
ATOM 1344 O O . SER A 1 186 ? -27.753 -8.937 3.073 1.00 98.31 186 SER A O 1
ATOM 1346 N N . VAL A 1 187 ? -26.864 -8.250 1.119 1.00 98.44 187 VAL A N 1
ATOM 1347 C CA . VAL A 1 187 ? -25.515 -7.989 1.641 1.00 98.44 187 VAL A CA 1
ATOM 1348 C C . VAL A 1 187 ? -25.551 -6.935 2.746 1.00 98.44 187 VAL A C 1
ATOM 1350 O O . VAL A 1 187 ? -24.938 -7.130 3.786 1.00 98.44 187 VAL A O 1
ATOM 1353 N N . ASN A 1 188 ? -26.333 -5.863 2.607 1.00 97.88 188 ASN A N 1
ATOM 1354 C CA . ASN A 1 188 ? -26.470 -4.825 3.631 1.00 97.88 188 ASN A CA 1
ATOM 1355 C C . ASN A 1 188 ? -27.102 -5.342 4.937 1.00 97.88 188 ASN A C 1
ATOM 1357 O O . ASN A 1 188 ? -26.759 -4.882 6.020 1.00 97.88 188 ASN A O 1
ATOM 1361 N N . ASN A 1 189 ? -28.039 -6.287 4.873 1.00 97.19 189 ASN A N 1
ATOM 1362 C CA . ASN A 1 189 ? -28.721 -6.799 6.068 1.00 97.19 189 ASN A CA 1
ATOM 1363 C C . ASN A 1 189 ? -28.089 -8.082 6.627 1.00 97.19 189 ASN A C 1
ATOM 1365 O O . ASN A 1 189 ? -28.541 -8.580 7.661 1.00 97.19 189 ASN A O 1
ATOM 1369 N N . ALA A 1 190 ? -27.073 -8.619 5.951 1.00 97.62 190 ALA A N 1
ATOM 1370 C CA . ALA A 1 190 ? -26.416 -9.853 6.339 1.00 97.62 190 ALA A CA 1
ATOM 1371 C C . ALA A 1 190 ? -25.711 -9.737 7.698 1.00 97.62 190 ALA A C 1
ATOM 1373 O O . ALA A 1 190 ? -25.214 -8.673 8.073 1.00 97.62 190 ALA A O 1
ATOM 1374 N N . ASN A 1 191 ? -25.664 -10.858 8.412 1.00 95.81 191 ASN A N 1
ATOM 1375 C CA . ASN A 1 191 ? -24.832 -11.095 9.590 1.00 95.81 191 ASN A CA 1
ATOM 1376 C C . ASN A 1 191 ? -24.134 -12.457 9.441 1.00 95.81 191 ASN A C 1
ATOM 1378 O O . ASN A 1 191 ? -24.354 -13.159 8.455 1.00 95.81 191 ASN A O 1
ATOM 1382 N N . THR A 1 192 ? -23.331 -12.871 10.418 1.00 96.06 192 THR A N 1
ATOM 1383 C CA . THR A 1 192 ? -22.535 -14.114 10.356 1.00 96.06 192 THR A CA 1
ATOM 1384 C C . THR A 1 192 ? -23.348 -15.417 10.246 1.00 96.06 192 THR A C 1
ATOM 1386 O O . THR A 1 192 ? -22.777 -16.492 10.079 1.00 96.06 192 THR A O 1
ATOM 1389 N N . SER A 1 193 ? -24.683 -15.358 10.328 1.00 96.94 193 SER A N 1
ATOM 1390 C CA . SER A 1 193 ? -25.597 -16.488 10.082 1.00 96.94 193 SER A CA 1
ATOM 1391 C C . SER A 1 193 ? -26.306 -16.433 8.718 1.00 96.94 193 SER A C 1
ATOM 1393 O O . SER A 1 193 ? -27.102 -17.324 8.411 1.00 96.94 193 SER A O 1
ATOM 1395 N N . SER A 1 194 ? -26.074 -15.390 7.921 1.00 97.88 194 SER A N 1
ATOM 1396 C CA . SER A 1 194 ? -26.679 -15.181 6.600 1.00 97.88 194 SER A CA 1
ATOM 1397 C C . SER A 1 194 ? -25.970 -15.977 5.501 1.00 97.88 194 SER A C 1
ATOM 1399 O O . SER A 1 194 ? -24.814 -16.359 5.648 1.00 97.88 194 SER A O 1
ATOM 1401 N N . SER A 1 195 ? -26.647 -16.203 4.369 1.00 97.00 195 SER A N 1
ATOM 1402 C CA . SER A 1 195 ? -26.053 -16.861 3.193 1.00 97.00 195 SER A CA 1
ATOM 1403 C C . SER A 1 195 ? -24.944 -16.047 2.536 1.00 97.00 195 SER A C 1
ATOM 1405 O O . SER A 1 195 ? -24.080 -16.618 1.881 1.00 97.00 195 SER A O 1
ATOM 1407 N N . GLU A 1 196 ? -24.982 -14.728 2.700 1.00 98.25 196 GLU A N 1
ATOM 1408 C CA . GLU A 1 196 ? -24.009 -13.793 2.140 1.00 98.25 196 GLU A CA 1
ATOM 1409 C C . GLU A 1 196 ? -22.706 -13.785 2.942 1.00 98.25 196 GLU A C 1
ATOM 1411 O O . GLU A 1 196 ? -21.700 -13.298 2.439 1.00 98.25 196 GLU A O 1
ATOM 1416 N N . PHE A 1 197 ? -22.702 -14.302 4.179 1.00 98.25 197 PHE A N 1
ATOM 1417 C CA . PHE A 1 197 ? -21.482 -14.405 4.972 1.00 98.25 197 PHE A CA 1
ATOM 1418 C C . PHE A 1 197 ? -20.557 -15.463 4.372 1.00 98.25 197 PHE A C 1
ATOM 1420 O O . PHE A 1 197 ? -20.892 -16.647 4.313 1.00 98.25 197 PHE A O 1
ATOM 1427 N N . VAL A 1 198 ? -19.378 -15.023 3.944 1.00 98.12 198 VAL A N 1
ATOM 1428 C CA . VAL A 1 198 ? -18.362 -15.882 3.341 1.00 98.12 198 VAL A CA 1
ATOM 1429 C C . VAL A 1 198 ? -17.515 -16.517 4.437 1.00 98.12 198 VAL A C 1
ATOM 1431 O O . VAL A 1 198 ? -17.470 -17.743 4.553 1.00 98.12 198 VAL A O 1
ATOM 1434 N N . ARG A 1 199 ? -16.826 -15.688 5.233 1.00 97.50 199 ARG A N 1
ATOM 1435 C CA . ARG A 1 199 ? -15.994 -16.100 6.373 1.00 97.50 199 ARG A CA 1
ATOM 1436 C C . ARG A 1 199 ? -15.492 -14.898 7.172 1.00 97.50 199 ARG A C 1
ATOM 1438 O O . ARG A 1 199 ? -15.502 -13.777 6.677 1.00 97.50 199 ARG A O 1
ATOM 1445 N N . ASN A 1 200 ? -14.945 -15.193 8.348 1.00 97.06 200 ASN A N 1
ATOM 1446 C CA . ASN A 1 200 ? -14.030 -14.313 9.066 1.00 97.06 200 ASN A CA 1
ATOM 1447 C C . ASN A 1 200 ? -12.574 -14.614 8.652 1.00 97.06 200 ASN A C 1
ATOM 1449 O O . ASN A 1 200 ? -12.223 -15.785 8.453 1.00 97.06 200 ASN A O 1
ATOM 1453 N N . GLN A 1 201 ? -11.730 -13.591 8.509 1.00 95.62 201 GLN A N 1
ATOM 1454 C CA . GLN A 1 201 ? -10.304 -13.741 8.192 1.00 95.62 201 GLN A CA 1
ATOM 1455 C C . GLN A 1 201 ? -9.459 -12.565 8.699 1.00 95.62 201 GLN A C 1
ATOM 1457 O O . GLN A 1 201 ? -9.980 -11.482 8.905 1.00 95.62 201 GLN A O 1
ATOM 1462 N N . THR A 1 202 ? -8.144 -12.749 8.837 1.00 93.06 202 THR A N 1
ATOM 1463 C CA . THR A 1 202 ? -7.204 -11.661 9.187 1.00 93.06 202 THR A CA 1
ATOM 1464 C C . THR A 1 202 ? -6.556 -10.999 7.970 1.00 93.06 202 THR A C 1
ATOM 1466 O O . THR A 1 202 ? -5.936 -9.956 8.099 1.00 93.06 202 THR A O 1
ATOM 1469 N N . ALA A 1 203 ? -6.629 -11.627 6.793 1.00 88.69 203 ALA A N 1
ATOM 1470 C CA . ALA A 1 203 ? -6.102 -11.043 5.564 1.00 88.69 203 ALA A CA 1
ATOM 1471 C C . ALA A 1 203 ? -7.061 -9.970 5.032 1.00 88.69 203 ALA A C 1
ATOM 1473 O O . ALA A 1 203 ? -8.277 -10.127 5.132 1.00 88.69 203 ALA A O 1
ATOM 1474 N N . THR A 1 204 ? -6.535 -8.951 4.361 1.00 91.56 204 THR A N 1
ATOM 1475 C CA . THR A 1 204 ? -7.324 -7.865 3.748 1.00 91.56 204 THR A CA 1
ATOM 1476 C C . THR A 1 204 ? -7.682 -8.135 2.281 1.00 91.56 204 THR A C 1
ATOM 1478 O O . THR A 1 204 ? -7.936 -7.226 1.490 1.00 91.56 204 THR A O 1
ATOM 1481 N N . HIS A 1 205 ? -7.663 -9.409 1.878 1.00 90.19 205 HIS A N 1
ATOM 1482 C CA . HIS A 1 205 ? -8.012 -9.847 0.531 1.00 90.19 205 HIS A CA 1
ATOM 1483 C C . HIS A 1 205 ? -8.598 -11.264 0.508 1.00 90.19 205 HIS A C 1
ATOM 1485 O O . HIS A 1 205 ? -8.288 -12.107 1.350 1.00 90.19 205 HIS A O 1
ATOM 1491 N N . ILE A 1 206 ? -9.440 -11.555 -0.481 1.00 92.06 206 ILE A N 1
ATOM 1492 C CA . ILE A 1 206 ? -10.108 -12.844 -0.665 1.00 92.06 206 ILE A CA 1
ATOM 1493 C C . ILE A 1 206 ? -10.271 -13.163 -2.155 1.00 92.06 206 ILE A C 1
ATOM 1495 O O . ILE A 1 206 ? -10.601 -12.300 -2.969 1.00 92.06 206 ILE A O 1
ATOM 1499 N N . THR A 1 207 ? -10.022 -14.414 -2.538 1.00 89.75 207 THR A N 1
ATOM 1500 C CA . THR A 1 207 ? -10.034 -14.825 -3.950 1.00 89.75 207 THR A CA 1
ATOM 1501 C C . THR A 1 207 ? -11.398 -15.364 -4.370 1.00 89.75 207 THR A C 1
ATOM 1503 O O . THR A 1 207 ? -12.153 -15.858 -3.533 1.00 89.75 207 THR A O 1
ATOM 1506 N N . VAL A 1 208 ? -11.708 -15.338 -5.673 1.00 89.62 208 VAL A N 1
ATOM 1507 C CA . VAL A 1 208 ? -12.986 -15.853 -6.210 1.00 89.62 208 VAL A CA 1
ATOM 1508 C C . VAL A 1 208 ? -13.284 -17.294 -5.789 1.00 89.62 208 VAL A C 1
ATOM 1510 O O . VAL A 1 208 ? -14.434 -17.645 -5.552 1.00 89.62 208 VAL A O 1
ATOM 1513 N N . ALA A 1 209 ? -12.250 -18.123 -5.614 1.00 87.50 209 ALA A N 1
ATOM 1514 C CA . ALA A 1 209 ? -12.403 -19.503 -5.162 1.00 87.50 209 ALA A CA 1
ATOM 1515 C C . ALA A 1 209 ? -12.963 -19.613 -3.732 1.00 87.50 209 ALA A C 1
ATOM 1517 O O . ALA A 1 209 ? -13.562 -20.633 -3.393 1.00 87.50 209 ALA A O 1
ATOM 1518 N N . ASP A 1 210 ? -12.773 -18.580 -2.907 1.00 91.94 210 ASP A N 1
ATOM 1519 C CA . ASP A 1 210 ? -13.254 -18.530 -1.530 1.00 91.94 210 ASP A CA 1
ATOM 1520 C C . ASP A 1 210 ? -14.691 -17.993 -1.445 1.00 91.94 210 ASP A C 1
ATOM 1522 O O . ASP A 1 210 ? -15.536 -18.610 -0.801 1.00 91.94 210 ASP A O 1
ATOM 1526 N N . TYR A 1 211 ? -14.979 -16.855 -2.091 1.00 94.38 211 TYR A N 1
ATOM 1527 C CA . TYR A 1 211 ? -16.283 -16.182 -1.982 1.00 94.38 211 TYR A CA 1
ATOM 1528 C C . TYR A 1 211 ? -17.308 -16.630 -3.034 1.00 94.38 211 TYR A C 1
ATOM 1530 O O . TYR A 1 211 ? -18.501 -16.366 -2.892 1.00 94.38 211 TYR A O 1
ATOM 1538 N N . HIS A 1 212 ? -16.870 -17.344 -4.072 1.00 94.06 212 HIS A N 1
ATOM 1539 C CA . HIS A 1 212 ? -17.730 -17.929 -5.097 1.00 94.06 212 HIS A CA 1
ATOM 1540 C C . HIS A 1 212 ? -17.212 -19.325 -5.518 1.00 94.06 212 HIS A C 1
ATOM 1542 O O . HIS A 1 212 ? -16.740 -19.538 -6.636 1.00 94.06 212 HIS A O 1
ATOM 1548 N N . PRO A 1 213 ? -17.309 -20.340 -4.636 1.00 88.62 213 PRO A N 1
ATOM 1549 C CA . PRO A 1 213 ? -16.677 -21.650 -4.841 1.00 88.62 213 PRO A CA 1
ATOM 1550 C C . PRO A 1 213 ? -17.255 -22.462 -6.014 1.00 88.62 213 PRO A C 1
ATOM 1552 O O . PRO A 1 213 ? -16.682 -23.477 -6.412 1.00 88.62 213 PRO A O 1
ATOM 1555 N N . SER A 1 214 ? -18.391 -22.046 -6.582 1.00 87.94 214 SER A N 1
ATOM 1556 C CA . SER A 1 214 ? -18.996 -22.639 -7.781 1.00 87.94 214 SER A CA 1
ATOM 1557 C C . SER A 1 214 ? -18.195 -22.406 -9.065 1.00 87.94 214 SER A C 1
ATOM 1559 O O . SER A 1 214 ? -18.437 -23.106 -10.050 1.00 87.94 214 SER A O 1
ATOM 1561 N N . GLY A 1 215 ? -17.245 -21.468 -9.069 1.00 83.62 215 GLY A N 1
ATOM 1562 C CA . GLY A 1 215 ? -16.413 -21.146 -10.227 1.00 83.62 215 GLY A CA 1
ATOM 1563 C C . GLY A 1 215 ? -16.217 -19.639 -10.392 1.00 83.62 215 GLY A C 1
ATOM 1564 O O . GLY A 1 215 ? -16.427 -18.890 -9.445 1.00 83.62 215 GLY A O 1
ATOM 1565 N N . PRO A 1 216 ? -15.826 -19.166 -11.584 1.00 87.56 216 PRO A N 1
ATOM 1566 C CA . PRO A 1 216 ? -15.803 -17.737 -11.878 1.00 87.56 216 PRO A CA 1
ATOM 1567 C C . PRO A 1 216 ? -17.182 -17.094 -11.688 1.00 87.56 216 PRO A C 1
ATOM 1569 O O . PRO A 1 216 ? -18.209 -17.775 -11.707 1.00 87.56 216 PRO A O 1
ATOM 1572 N N . LEU A 1 217 ? -17.192 -15.778 -11.537 1.00 92.06 217 LEU A N 1
ATOM 1573 C CA . LEU A 1 217 ? -18.396 -14.962 -11.545 1.00 92.06 217 LEU A CA 1
ATOM 1574 C C . LEU A 1 217 ? -19.070 -14.980 -12.921 1.00 92.06 217 LEU A C 1
ATOM 1576 O O . LEU A 1 217 ? -18.434 -15.197 -13.956 1.00 92.06 217 LEU A O 1
ATOM 1580 N N . GLU A 1 218 ? -20.373 -14.726 -12.934 1.00 92.50 218 GLU A N 1
ATOM 1581 C CA . GLU A 1 218 ? -21.133 -14.590 -14.171 1.00 92.50 218 GLU A CA 1
ATOM 1582 C C . GLU A 1 218 ? -20.738 -13.282 -14.875 1.00 92.50 218 GLU A C 1
ATOM 1584 O O . GLU A 1 218 ? -20.592 -12.256 -14.205 1.00 92.50 218 GLU A O 1
ATOM 1589 N N . PRO A 1 219 ? -20.552 -13.276 -16.207 1.00 90.81 219 PRO A N 1
ATOM 1590 C CA . PRO A 1 219 ? -20.237 -12.064 -16.961 1.00 90.81 219 PRO A CA 1
ATOM 1591 C C . PRO A 1 219 ? -21.425 -11.092 -16.986 1.00 90.81 219 PRO A C 1
ATOM 1593 O O . PRO A 1 219 ? -22.579 -11.502 -16.837 1.00 90.81 219 PRO A O 1
ATOM 1596 N N . ALA A 1 220 ? -21.152 -9.805 -17.215 1.00 91.31 220 ALA A N 1
ATOM 1597 C CA . ALA A 1 220 ? -22.154 -8.733 -17.262 1.00 91.31 220 ALA A CA 1
ATOM 1598 C C . ALA A 1 220 ? -23.140 -8.737 -16.072 1.00 91.31 220 ALA A C 1
ATOM 1600 O O . ALA A 1 220 ? -24.330 -8.454 -16.237 1.00 91.31 220 ALA A O 1
ATOM 1601 N N . THR A 1 221 ? -22.654 -9.086 -14.880 1.00 95.38 221 THR A N 1
ATOM 1602 C CA . THR A 1 221 ? -23.462 -9.244 -13.665 1.00 95.38 221 THR A CA 1
ATOM 1603 C C . THR A 1 221 ? -22.958 -8.308 -12.575 1.00 95.38 221 THR A C 1
ATOM 1605 O O . THR A 1 221 ? -21.751 -8.147 -12.401 1.00 95.38 221 THR A O 1
ATOM 1608 N N . ALA A 1 222 ? -23.887 -7.672 -11.858 1.00 97.12 222 ALA A N 1
ATOM 1609 C CA . ALA A 1 222 ? -23.575 -6.845 -10.699 1.00 97.12 222 ALA A CA 1
ATOM 1610 C C . ALA A 1 222 ? -23.447 -7.712 -9.441 1.00 97.12 222 ALA A C 1
ATOM 1612 O O . ALA A 1 222 ? -24.297 -8.565 -9.173 1.00 97.12 222 ALA A O 1
ATOM 1613 N N . TYR A 1 223 ? -22.399 -7.460 -8.670 1.00 98.12 223 TYR A N 1
ATOM 1614 C CA . TYR A 1 223 ? -22.124 -8.090 -7.390 1.00 98.12 223 TYR A CA 1
ATOM 1615 C C . TYR A 1 223 ? -21.943 -7.028 -6.316 1.00 98.12 223 TYR A C 1
ATOM 1617 O O . TYR A 1 223 ? -21.518 -5.906 -6.593 1.00 98.12 223 TYR A O 1
ATOM 1625 N N . TYR A 1 224 ? -22.270 -7.412 -5.090 1.00 98.62 224 TYR A N 1
ATOM 1626 C CA . TYR A 1 224 ? -22.236 -6.570 -3.909 1.00 98.62 224 TYR A CA 1
ATOM 1627 C C . TYR A 1 224 ? -21.454 -7.282 -2.823 1.00 98.62 224 TYR A C 1
ATOM 1629 O O . TYR A 1 224 ? -21.568 -8.499 -2.655 1.00 98.62 224 TYR A O 1
ATOM 1637 N N . TRP A 1 225 ? -20.671 -6.528 -2.073 1.00 98.62 225 TRP A N 1
ATOM 1638 C CA . TRP A 1 225 ? -19.858 -7.069 -1.005 1.00 98.62 225 TRP A CA 1
ATOM 1639 C C . TRP A 1 225 ? -19.651 -6.034 0.087 1.00 98.62 225 TRP A C 1
ATOM 1641 O O . TRP A 1 225 ? -19.830 -4.838 -0.124 1.00 98.62 225 TRP A O 1
ATOM 1651 N N . ARG A 1 226 ? -19.362 -6.514 1.288 1.00 98.50 226 ARG A N 1
ATOM 1652 C CA . ARG A 1 226 ? -19.190 -5.689 2.480 1.00 98.50 226 ARG A CA 1
ATOM 1653 C C . ARG A 1 226 ? -18.157 -6.354 3.363 1.00 98.50 226 ARG A C 1
ATOM 1655 O O . ARG A 1 226 ? -18.113 -7.584 3.431 1.00 98.50 226 ARG A O 1
ATOM 1662 N N . ILE A 1 227 ? -17.372 -5.541 4.046 1.00 98.12 227 ILE A N 1
ATOM 1663 C CA . ILE A 1 227 ? -16.455 -5.993 5.079 1.00 98.12 227 ILE A CA 1
ATOM 1664 C C . ILE A 1 227 ? -16.888 -5.362 6.391 1.00 98.12 227 ILE A C 1
ATOM 1666 O O . ILE A 1 227 ? -17.002 -4.142 6.464 1.00 98.12 227 ILE A O 1
ATOM 1670 N N . ASP A 1 228 ? -17.128 -6.185 7.407 1.00 96.62 228 ASP A N 1
ATOM 1671 C CA . ASP A 1 228 ? -17.289 -5.678 8.765 1.00 96.62 228 ASP A CA 1
ATOM 1672 C C . ASP A 1 228 ? -15.993 -5.896 9.543 1.00 96.62 228 ASP A C 1
ATOM 1674 O O . ASP A 1 228 ? -15.468 -7.012 9.596 1.00 96.62 228 ASP A O 1
ATOM 1678 N N . GLU A 1 229 ? -15.494 -4.822 10.144 1.00 93.56 229 GLU A N 1
ATOM 1679 C CA . GLU A 1 229 ? -14.273 -4.818 10.940 1.00 93.56 229 GLU A CA 1
ATOM 1680 C C . GLU A 1 229 ? -14.569 -5.344 12.339 1.00 93.56 229 GLU A C 1
ATOM 1682 O O . GLU A 1 229 ? -15.423 -4.821 13.049 1.00 93.56 229 GLU A O 1
ATOM 1687 N N . VAL A 1 230 ? -13.897 -6.410 12.753 1.00 89.44 230 VAL A N 1
ATOM 1688 C CA . VAL A 1 230 ? -14.132 -7.053 14.045 1.00 89.44 230 VAL A CA 1
ATOM 1689 C C . VAL A 1 230 ? -13.070 -6.585 15.031 1.00 89.44 230 VAL A C 1
ATOM 1691 O O . VAL A 1 230 ? -11.895 -6.919 14.882 1.00 89.44 230 VAL A O 1
ATOM 1694 N N . VAL A 1 231 ? -13.508 -5.877 16.072 1.00 76.38 231 VAL A N 1
ATOM 1695 C CA . VAL A 1 231 ? -12.708 -5.543 17.258 1.00 76.38 231 VAL A CA 1
ATOM 1696 C C . VAL A 1 231 ? -13.405 -6.140 18.480 1.00 76.38 231 VAL A C 1
ATOM 1698 O O . VAL A 1 231 ? -14.564 -5.832 18.781 1.00 76.38 231 VAL A O 1
ATOM 1701 N N . GLY A 1 232 ? -12.744 -7.058 19.184 1.00 72.88 232 GLY A N 1
ATOM 1702 C CA . GLY A 1 232 ? -13.345 -7.730 20.339 1.00 72.88 232 GLY A CA 1
ATOM 1703 C C . GLY A 1 232 ? -14.592 -8.562 19.990 1.00 72.88 232 GLY A C 1
ATOM 1704 O O . GLY A 1 232 ? -14.476 -9.650 19.431 1.00 72.88 232 GLY A O 1
ATOM 1705 N N . THR A 1 233 ? -15.790 -8.114 20.398 1.00 67.06 233 THR A N 1
ATOM 1706 C CA . THR A 1 233 ? -17.048 -8.889 20.229 1.00 67.06 233 THR A CA 1
ATOM 1707 C C . THR A 1 233 ? -18.118 -8.229 19.362 1.00 67.06 233 THR A C 1
ATOM 1709 O O . THR A 1 233 ? -19.098 -8.896 19.023 1.00 67.06 233 THR A O 1
ATOM 1712 N N . THR A 1 234 ? -17.940 -6.962 18.981 1.00 70.31 234 THR A N 1
ATOM 1713 C CA . THR A 1 234 ? -18.925 -6.213 18.192 1.00 70.31 234 THR A CA 1
ATOM 1714 C C . THR A 1 234 ? -18.275 -5.748 16.892 1.00 70.31 234 THR A C 1
ATOM 1716 O O . THR A 1 234 ? -17.350 -4.944 16.951 1.00 70.31 234 THR A O 1
ATOM 1719 N N . PRO A 1 235 ? -18.729 -6.231 15.725 1.00 85.25 235 PRO A N 1
ATOM 1720 C CA . PRO A 1 235 ? -18.198 -5.776 14.450 1.00 85.25 235 PRO A CA 1
ATOM 1721 C C . PRO A 1 235 ? -18.679 -4.360 14.101 1.00 85.25 235 PRO A C 1
ATOM 1723 O O . PRO A 1 235 ? -19.856 -4.028 14.273 1.00 85.25 235 PRO A O 1
ATOM 1726 N N . VAL A 1 236 ? -17.779 -3.552 13.549 1.00 88.56 236 VAL A N 1
ATOM 1727 C CA . VAL A 1 236 ? -18.066 -2.283 12.886 1.00 88.56 236 VAL A CA 1
ATOM 1728 C C . VAL A 1 236 ? -18.453 -2.565 11.452 1.00 88.56 236 VAL A C 1
ATOM 1730 O O . VAL A 1 236 ? -17.667 -3.045 10.637 1.00 88.56 236 VAL A O 1
ATOM 1733 N N . LYS A 1 237 ? -19.714 -2.285 11.153 1.00 92.69 237 LYS A N 1
ATOM 1734 C CA . LYS A 1 237 ? -20.295 -2.592 9.858 1.00 92.69 237 LYS A CA 1
ATOM 1735 C C . LYS A 1 237 ? -19.744 -1.670 8.770 1.00 92.69 237 LYS A C 1
ATOM 1737 O O . LYS A 1 237 ? -19.848 -0.452 8.902 1.00 92.69 237 LYS A O 1
ATOM 1742 N N . GLY A 1 238 ? -19.257 -2.251 7.676 1.00 94.81 238 GLY A N 1
ATOM 1743 C CA . GLY A 1 238 ? -18.776 -1.490 6.524 1.00 94.81 238 GLY A CA 1
ATOM 1744 C C . GLY A 1 238 ? -19.870 -1.001 5.580 1.00 94.81 238 GLY A C 1
ATOM 1745 O O . GLY A 1 238 ? -21.041 -1.398 5.654 1.00 94.81 238 GLY A O 1
ATOM 1746 N N . GLU A 1 239 ? -19.465 -0.146 4.645 1.00 95.81 239 GLU A N 1
ATOM 1747 C CA . GLU A 1 239 ? -20.291 0.218 3.496 1.00 95.81 239 GLU A CA 1
ATOM 1748 C C . GLU A 1 239 ? -20.448 -0.973 2.540 1.00 95.81 239 GLU A C 1
ATOM 1750 O O . GLU A 1 239 ? -19.581 -1.843 2.442 1.00 95.81 239 GLU A O 1
ATOM 1755 N N . VAL A 1 240 ? -21.581 -1.033 1.835 1.00 98.38 240 VAL A N 1
ATOM 1756 C CA . VAL A 1 240 ? -21.773 -2.036 0.782 1.00 98.38 240 VAL A CA 1
ATOM 1757 C C . VAL A 1 240 ? -21.169 -1.501 -0.502 1.00 98.38 240 VAL A C 1
ATOM 1759 O O . VAL A 1 240 ? -21.671 -0.530 -1.063 1.00 98.38 240 VAL A O 1
ATOM 1762 N N . TRP A 1 241 ? -20.135 -2.174 -0.982 1.00 98.38 241 TRP A N 1
ATOM 1763 C CA . TRP A 1 241 ? -19.504 -1.886 -2.258 1.00 98.38 241 TRP A CA 1
ATOM 1764 C C . TRP A 1 241 ? -20.085 -2.746 -3.362 1.00 98.38 241 TRP A C 1
ATOM 1766 O O . TRP A 1 241 ? -20.580 -3.855 -3.136 1.00 98.38 241 TRP A O 1
ATOM 1776 N N . SER A 1 242 ? -19.998 -2.243 -4.584 1.00 98.06 242 SER A N 1
ATOM 1777 C CA . SER A 1 242 ? -20.516 -2.913 -5.766 1.00 98.06 242 SER A CA 1
ATOM 1778 C C . SER A 1 242 ? -19.520 -2.921 -6.914 1.00 98.06 242 SER A C 1
ATOM 1780 O O . SER A 1 242 ? -18.684 -2.033 -7.048 1.00 98.06 242 SER A O 1
ATOM 1782 N N . PHE A 1 243 ? -19.631 -3.921 -7.780 1.00 95.69 243 PHE A N 1
ATOM 1783 C CA . PHE A 1 243 ? -18.979 -3.906 -9.083 1.00 95.69 243 PHE A CA 1
ATOM 1784 C C . PHE A 1 243 ? -19.778 -4.710 -10.106 1.00 95.69 243 PHE A C 1
ATOM 1786 O O . PHE A 1 243 ? -20.630 -5.526 -9.756 1.00 95.69 243 PHE A O 1
ATOM 1793 N N . SER A 1 244 ? -19.486 -4.501 -11.386 1.00 95.00 244 SER A N 1
ATOM 1794 C CA . SER A 1 244 ? -20.032 -5.284 -12.492 1.00 95.00 244 SER A CA 1
ATOM 1795 C C . SER A 1 244 ? -18.926 -5.962 -13.289 1.00 95.00 244 SER A C 1
ATOM 1797 O O . SER A 1 244 ? -17.903 -5.354 -13.619 1.00 95.00 244 SER A O 1
ATOM 1799 N N . THR A 1 245 ? -19.130 -7.243 -13.583 1.00 90.56 245 THR A N 1
ATOM 1800 C CA . THR A 1 245 ? -18.184 -8.045 -14.357 1.00 90.56 245 THR A CA 1
ATOM 1801 C C . THR A 1 245 ? -18.210 -7.683 -15.841 1.00 90.56 245 THR A C 1
ATOM 1803 O O . THR A 1 245 ? -19.239 -7.263 -16.380 1.00 90.56 245 THR A O 1
ATOM 1806 N N . ASP A 1 246 ? -17.080 -7.870 -16.525 1.00 83.25 246 ASP A N 1
ATOM 1807 C CA . ASP A 1 246 ? -16.987 -7.702 -17.978 1.00 83.25 246 ASP A CA 1
ATOM 1808 C C . ASP A 1 246 ? -18.003 -8.610 -18.705 1.00 83.25 246 ASP A C 1
ATOM 1810 O O . ASP A 1 246 ? -18.334 -9.724 -18.293 1.00 83.25 246 ASP A O 1
ATOM 1814 N N . SER A 1 247 ? -18.515 -8.102 -19.821 1.00 73.00 247 SER A N 1
ATOM 1815 C CA . SER A 1 247 ? -19.337 -8.809 -20.801 1.00 73.00 247 SER A CA 1
ATOM 1816 C C . SER A 1 247 ? -18.606 -9.946 -21.528 1.00 73.00 247 SER A C 1
ATOM 1818 O O . SER A 1 247 ? -19.250 -10.802 -22.142 1.00 73.00 247 SER A O 1
ATOM 1820 N N . LEU A 1 248 ? -17.271 -9.972 -21.474 1.00 62.41 248 LEU A N 1
ATOM 1821 C CA . LEU A 1 248 ? -16.426 -11.019 -22.037 1.00 62.41 248 LEU A CA 1
ATOM 1822 C C . LEU A 1 248 ? -15.800 -11.869 -20.925 1.00 62.41 248 LEU A C 1
ATOM 1824 O O . LEU A 1 248 ? -15.316 -11.355 -19.924 1.00 62.41 248 LEU A O 1
ATOM 1828 N N . VAL A 1 249 ? -15.735 -13.191 -21.131 1.00 53.03 249 VAL A N 1
ATOM 1829 C CA . VAL A 1 249 ? -14.989 -14.095 -20.239 1.00 53.03 249 VAL A CA 1
ATOM 1830 C C . VAL A 1 249 ? -13.491 -13.862 -20.453 1.00 53.03 249 VAL A C 1
ATOM 1832 O O . VAL A 1 249 ? -12.840 -14.555 -21.238 1.00 53.03 249 VAL A O 1
ATOM 1835 N N . ARG A 1 250 ? -12.936 -12.856 -19.782 1.00 54.53 250 ARG A N 1
ATOM 1836 C CA . ARG A 1 250 ? -11.499 -12.729 -19.558 1.00 54.53 250 ARG A CA 1
ATOM 1837 C C . ARG A 1 250 ? -11.219 -13.197 -18.137 1.00 54.53 250 ARG A C 1
ATOM 1839 O O . ARG A 1 250 ? -11.509 -12.493 -17.182 1.00 54.53 250 ARG A O 1
ATOM 1846 N N . ALA A 1 251 ? -10.699 -14.418 -18.022 1.00 47.28 251 ALA A N 1
ATOM 1847 C CA . ALA A 1 251 ? -9.985 -14.829 -16.821 1.00 47.28 251 ALA A CA 1
ATOM 1848 C C . ALA A 1 251 ? -8.668 -14.048 -16.800 1.00 47.28 251 ALA A C 1
ATOM 1850 O O . ALA A 1 251 ? -7.878 -14.137 -17.749 1.00 47.28 251 ALA A O 1
ATOM 1851 N N . GLY A 1 252 ? -8.476 -13.229 -15.781 1.00 54.47 252 GLY A N 1
ATOM 1852 C CA . GLY A 1 252 ? -7.301 -12.399 -15.618 1.00 54.47 252 GLY A CA 1
ATOM 1853 C C . GLY A 1 252 ? -7.568 -11.325 -14.584 1.00 54.47 252 GLY A C 1
ATOM 1854 O O . GLY A 1 252 ? -8.401 -10.463 -14.817 1.00 54.47 252 GLY A O 1
ATOM 1855 N N . TYR A 1 253 ? -6.814 -11.363 -13.487 1.00 55.47 253 TYR A N 1
ATOM 1856 C CA . TYR A 1 253 ? -6.773 -10.339 -12.445 1.00 55.47 253 TYR A CA 1
ATOM 1857 C C . TYR A 1 253 ? -6.934 -8.921 -13.020 1.00 55.47 253 TYR A C 1
ATOM 1859 O O . TYR A 1 253 ? -6.025 -8.405 -13.675 1.00 55.47 253 TYR A O 1
ATOM 1867 N N . SER A 1 254 ? -8.082 -8.281 -12.780 1.00 59.25 254 SER A N 1
ATOM 1868 C CA . SER A 1 254 ? -8.229 -6.852 -13.045 1.00 59.25 254 SER A CA 1
ATOM 1869 C C . SER A 1 254 ? -7.484 -6.101 -11.947 1.00 59.25 254 SER A C 1
ATOM 1871 O O . SER A 1 254 ? -7.993 -5.954 -10.839 1.00 59.25 254 SER A O 1
ATOM 1873 N N . VAL A 1 255 ? -6.261 -5.666 -12.240 1.00 63.66 255 VAL A N 1
ATOM 1874 C CA . VAL A 1 255 ? -5.555 -4.699 -11.396 1.00 63.66 255 VAL A CA 1
ATOM 1875 C C . VAL A 1 255 ? -6.171 -3.324 -11.671 1.00 63.66 255 VAL A C 1
ATOM 1877 O O . VAL A 1 255 ? -6.157 -2.893 -12.831 1.00 63.66 255 VAL A O 1
ATOM 1880 N N . PRO A 1 256 ? -6.734 -2.638 -10.663 1.00 66.94 256 PRO A N 1
ATOM 1881 C CA . PRO A 1 256 ? -7.198 -1.273 -10.837 1.00 66.94 256 PRO A CA 1
ATOM 1882 C C . PRO A 1 256 ? -5.999 -0.365 -11.107 1.00 66.94 256 PRO A C 1
ATOM 1884 O O . PRO A 1 256 ? -5.182 -0.125 -10.226 1.00 66.94 256 PRO A O 1
ATOM 1887 N N . ASN A 1 257 ? -5.873 0.125 -12.338 1.00 71.50 257 ASN A N 1
ATOM 1888 C CA . ASN A 1 257 ? -4.822 1.071 -12.693 1.00 71.50 257 ASN A CA 1
ATOM 1889 C C . ASN A 1 257 ? -5.369 2.510 -12.699 1.00 71.50 257 ASN A C 1
ATOM 1891 O O . ASN A 1 257 ? -6.448 2.728 -13.260 1.00 71.50 257 ASN A O 1
ATOM 1895 N N . PRO A 1 258 ? -4.619 3.493 -12.161 1.00 82.88 258 PRO A N 1
ATOM 1896 C CA . PRO A 1 258 ? -3.308 3.343 -11.514 1.00 82.88 258 PRO A CA 1
ATOM 1897 C C . PRO A 1 258 ? -3.406 2.784 -10.081 1.00 82.88 258 PRO A C 1
ATOM 1899 O O . PRO A 1 258 ? -4.364 3.076 -9.370 1.00 82.88 258 PRO A O 1
ATOM 1902 N N . VAL A 1 259 ? -2.391 2.015 -9.662 1.00 82.50 259 VAL A N 1
ATOM 1903 C CA . VAL A 1 259 ? -2.286 1.452 -8.296 1.00 82.50 259 VAL A CA 1
ATOM 1904 C C . VAL A 1 259 ? -1.611 2.399 -7.294 1.00 82.50 259 VAL A C 1
ATOM 1906 O O . VAL A 1 259 ? -1.860 2.306 -6.099 1.00 82.50 259 VAL A O 1
ATOM 1909 N N . ILE A 1 260 ? -0.775 3.325 -7.775 1.00 86.12 260 ILE A N 1
ATOM 1910 C CA . ILE A 1 260 ? -0.163 4.418 -7.008 1.00 86.12 260 ILE A CA 1
ATOM 1911 C C . ILE A 1 260 ? -0.185 5.658 -7.907 1.00 86.12 260 ILE A C 1
ATOM 1913 O O . ILE A 1 260 ? 0.152 5.572 -9.089 1.00 86.12 260 ILE A O 1
ATOM 1917 N N . TYR A 1 261 ? -0.603 6.799 -7.363 1.00 85.50 261 TYR A N 1
ATOM 1918 C CA . TYR A 1 261 ? -0.519 8.091 -8.046 1.00 85.50 261 TYR A CA 1
ATOM 1919 C C . TYR A 1 261 ? 0.835 8.753 -7.768 1.00 85.50 261 TYR A C 1
ATOM 1921 O O . TYR A 1 261 ? 1.374 8.590 -6.677 1.00 85.50 261 TYR A O 1
ATOM 1929 N N . GLU A 1 262 ? 1.344 9.527 -8.734 1.00 87.62 262 GLU A N 1
ATOM 1930 C CA . GLU A 1 262 ? 2.559 10.351 -8.570 1.00 87.62 262 GLU A CA 1
ATOM 1931 C C . GLU A 1 262 ? 3.792 9.536 -8.139 1.00 87.62 262 GLU A C 1
ATOM 1933 O O . GLU A 1 262 ? 4.508 9.892 -7.209 1.00 87.62 262 GLU A O 1
ATOM 1938 N N . LEU A 1 263 ? 4.008 8.406 -8.814 1.00 93.56 263 LEU A N 1
ATOM 1939 C CA . LEU A 1 263 ? 5.217 7.600 -8.702 1.00 93.56 263 LEU A CA 1
ATOM 1940 C C . LEU A 1 263 ? 5.647 7.183 -10.109 1.00 93.56 263 LEU A C 1
ATOM 1942 O O . LEU A 1 263 ? 4.897 6.499 -10.811 1.00 93.56 263 LEU A O 1
ATOM 1946 N N . SER A 1 264 ? 6.845 7.593 -10.513 1.00 94.75 264 SER A N 1
ATOM 1947 C CA . SER A 1 264 ? 7.398 7.333 -11.849 1.00 94.75 264 SER A CA 1
ATOM 1948 C C . SER A 1 264 ? 8.689 6.516 -11.746 1.00 94.75 264 SER A C 1
ATOM 1950 O O . SER A 1 264 ? 9.281 6.440 -10.674 1.00 94.75 264 SER A O 1
ATOM 1952 N N . ASP A 1 265 ? 9.117 5.879 -12.841 1.00 95.19 265 ASP A N 1
ATOM 1953 C CA . ASP A 1 265 ? 10.397 5.149 -12.955 1.00 95.19 265 ASP A CA 1
ATOM 1954 C C . ASP A 1 265 ? 10.736 4.298 -11.717 1.00 95.19 265 ASP A C 1
ATOM 1956 O O . ASP A 1 265 ? 11.750 4.488 -11.036 1.00 95.19 265 ASP A O 1
ATOM 1960 N N . SER A 1 266 ? 9.803 3.411 -11.373 1.00 94.38 266 SER A N 1
ATOM 1961 C CA . SER A 1 266 ? 9.820 2.679 -10.113 1.00 94.38 266 SER A CA 1
ATOM 1962 C C . SER A 1 266 ? 10.396 1.275 -10.250 1.00 94.38 266 SER A C 1
ATOM 1964 O O . SER A 1 266 ? 10.088 0.541 -11.190 1.00 94.38 266 SER A O 1
ATOM 1966 N N . GLY A 1 267 ? 11.187 0.892 -9.252 1.00 94.06 267 GLY A N 1
ATOM 1967 C CA . GLY A 1 267 ? 11.678 -0.464 -9.058 1.00 94.06 267 GLY A CA 1
ATOM 1968 C C . GLY A 1 267 ? 10.793 -1.190 -8.056 1.00 94.06 267 GLY A C 1
ATOM 1969 O O . GLY A 1 267 ? 10.476 -0.641 -6.998 1.00 94.06 267 GLY A O 1
ATOM 1970 N N . VAL A 1 268 ? 10.398 -2.426 -8.374 1.00 95.50 268 VAL A N 1
ATOM 1971 C CA . VAL A 1 268 ? 9.596 -3.269 -7.479 1.00 95.50 268 VAL A CA 1
ATOM 1972 C C . VAL A 1 268 ? 10.353 -4.536 -7.100 1.00 95.50 268 VAL A C 1
ATOM 1974 O O . VAL A 1 268 ? 10.788 -5.310 -7.949 1.00 95.50 268 VAL A O 1
ATOM 1977 N N . MET A 1 269 ? 10.457 -4.791 -5.800 1.00 96.06 269 MET A N 1
ATOM 1978 C CA . MET A 1 269 ? 11.063 -5.998 -5.250 1.00 96.06 269 MET A CA 1
ATOM 1979 C C . MET A 1 269 ? 10.004 -6.847 -4.564 1.00 96.06 269 MET A C 1
ATOM 1981 O O . MET A 1 269 ? 9.195 -6.337 -3.794 1.00 96.06 269 MET A O 1
ATOM 1985 N N . LYS A 1 270 ? 10.063 -8.167 -4.756 1.00 94.81 270 LYS A N 1
ATOM 1986 C CA . LYS A 1 270 ? 9.321 -9.117 -3.923 1.00 94.81 270 LYS A CA 1
ATOM 1987 C C . LYS A 1 270 ? 10.222 -9.672 -2.823 1.00 94.81 270 LYS A C 1
ATOM 1989 O O . LYS A 1 270 ? 11.246 -10.282 -3.123 1.00 94.81 270 LYS A O 1
ATOM 1994 N N . TYR A 1 271 ? 9.819 -9.538 -1.564 1.00 94.44 271 TYR A N 1
ATOM 1995 C CA . TYR A 1 271 ? 10.541 -10.096 -0.421 1.00 94.44 271 TYR A CA 1
ATOM 1996 C C . TYR A 1 271 ? 9.570 -10.665 0.617 1.00 94.44 271 TYR A C 1
ATOM 1998 O O . TYR A 1 271 ? 8.577 -10.045 0.966 1.00 94.44 271 TYR A O 1
ATOM 2006 N N . ASN A 1 272 ? 9.854 -11.880 1.096 1.00 91.25 272 ASN A N 1
ATOM 2007 C CA . ASN A 1 272 ? 9.083 -12.565 2.141 1.00 91.25 272 ASN A CA 1
ATOM 2008 C C . ASN A 1 272 ? 7.548 -12.609 1.928 1.00 91.25 272 ASN A C 1
ATOM 2010 O O . ASN A 1 272 ? 6.785 -12.622 2.886 1.00 91.25 272 ASN A O 1
ATOM 2014 N N . GLY A 1 273 ? 7.095 -12.668 0.671 1.00 83.75 273 GLY A N 1
ATOM 2015 C CA . GLY A 1 273 ? 5.669 -12.728 0.322 1.00 83.75 273 GLY A CA 1
ATOM 2016 C C . GLY A 1 273 ? 5.024 -11.376 0.015 1.00 83.75 273 GLY A C 1
ATOM 2017 O O . GLY A 1 273 ? 3.979 -11.369 -0.625 1.00 83.75 273 GLY A O 1
ATOM 2018 N N . GLU A 1 274 ? 5.687 -10.273 0.352 1.00 91.69 274 GLU A N 1
ATOM 2019 C CA . GLU A 1 274 ? 5.253 -8.899 0.090 1.00 91.69 274 GLU A CA 1
ATOM 2020 C C . GLU A 1 274 ? 6.038 -8.275 -1.072 1.00 91.69 274 GLU A C 1
ATOM 2022 O O . GLU A 1 274 ? 7.054 -8.809 -1.535 1.00 91.69 274 GLU A O 1
ATOM 2027 N N . TYR A 1 275 ? 5.551 -7.137 -1.547 1.00 96.62 275 TYR A N 1
ATOM 2028 C CA . TYR A 1 275 ? 6.107 -6.324 -2.615 1.00 96.62 275 TYR A CA 1
ATOM 2029 C C . TYR A 1 275 ? 6.451 -4.941 -2.076 1.00 96.62 275 TYR A C 1
ATOM 2031 O O . TYR A 1 275 ? 5.698 -4.378 -1.287 1.00 96.62 275 TYR A O 1
ATOM 2039 N N . TYR A 1 276 ? 7.568 -4.389 -2.533 1.00 98.12 276 TYR A N 1
ATOM 2040 C CA . TYR A 1 276 ? 8.082 -3.098 -2.096 1.00 98.12 276 TYR A CA 1
ATOM 2041 C C . TYR A 1 276 ? 8.462 -2.274 -3.314 1.00 98.12 276 TYR A C 1
ATOM 2043 O O . TYR A 1 276 ? 9.137 -2.796 -4.203 1.00 98.12 276 TYR A O 1
ATOM 2051 N N . ILE A 1 277 ? 8.014 -1.023 -3.367 1.00 97.75 277 ILE A N 1
ATOM 2052 C CA . ILE A 1 277 ? 8.185 -0.154 -4.534 1.00 97.75 277 ILE A CA 1
ATOM 2053 C C . ILE A 1 277 ? 8.621 1.250 -4.118 1.00 97.75 277 ILE A C 1
ATOM 2055 O O . ILE A 1 277 ? 8.135 1.796 -3.126 1.00 97.75 277 ILE A O 1
ATOM 2059 N N . LEU A 1 278 ? 9.547 1.815 -4.885 1.00 97.56 278 LEU A N 1
ATOM 2060 C CA . LEU A 1 278 ? 10.077 3.173 -4.757 1.00 97.56 278 LEU A CA 1
ATOM 2061 C C . LEU A 1 278 ? 10.542 3.635 -6.153 1.00 97.56 278 LEU A C 1
ATOM 2063 O O . LEU A 1 278 ? 10.839 2.805 -7.014 1.00 97.56 278 LEU A O 1
ATOM 2067 N N . GLY A 1 279 ? 10.579 4.943 -6.400 1.00 96.56 279 GLY A N 1
ATOM 2068 C CA . GLY A 1 279 ? 10.910 5.513 -7.709 1.00 96.56 279 GLY A CA 1
ATOM 2069 C C . GLY A 1 279 ? 11.064 7.032 -7.676 1.00 96.56 279 GLY A C 1
ATOM 2070 O O . GLY A 1 279 ? 11.162 7.632 -6.606 1.00 96.56 279 GLY A O 1
ATOM 2071 N N . THR A 1 280 ? 11.053 7.653 -8.850 1.00 96.75 280 THR A N 1
ATOM 2072 C CA . THR A 1 280 ? 10.966 9.112 -9.003 1.00 96.75 280 THR A CA 1
ATOM 2073 C C . THR A 1 280 ? 9.690 9.640 -8.327 1.00 96.75 280 THR A C 1
ATOM 2075 O O . THR A 1 280 ? 8.649 8.984 -8.397 1.00 96.75 280 THR A O 1
ATOM 2078 N N . ASP A 1 281 ? 9.771 10.816 -7.690 1.00 95.38 281 ASP A N 1
ATOM 2079 C CA . ASP A 1 281 ? 8.698 11.477 -6.910 1.00 95.38 281 ASP A CA 1
ATOM 2080 C C . ASP A 1 281 ? 8.368 10.815 -5.550 1.00 95.38 281 ASP A C 1
ATOM 2082 O O . ASP A 1 281 ? 7.381 11.151 -4.881 1.00 95.38 281 ASP A O 1
ATOM 2086 N N . SER A 1 282 ? 9.201 9.863 -5.115 1.00 95.69 282 SER A N 1
ATOM 2087 C CA . SER A 1 282 ? 9.065 9.230 -3.798 1.00 95.69 282 SER A CA 1
ATOM 2088 C C . SER A 1 282 ? 9.810 9.945 -2.672 1.00 95.69 282 SER A C 1
ATOM 2090 O O . SER A 1 282 ? 9.517 9.663 -1.517 1.00 95.69 282 SER A O 1
ATOM 2092 N N . ASP A 1 283 ? 10.766 10.825 -2.979 1.00 96.38 283 ASP A N 1
ATOM 2093 C CA . ASP A 1 283 ? 11.650 11.484 -2.003 1.00 96.38 283 ASP A CA 1
ATOM 2094 C C . ASP A 1 283 ? 12.323 10.490 -1.030 1.00 96.38 283 ASP A C 1
ATOM 2096 O O . ASP A 1 283 ? 12.500 10.755 0.159 1.00 96.38 283 ASP A O 1
ATOM 2100 N N . GLY A 1 284 ? 12.657 9.292 -1.528 1.00 96.69 284 GLY A N 1
ATOM 2101 C CA . GLY A 1 284 ? 13.262 8.227 -0.724 1.00 96.69 284 GLY A CA 1
ATOM 2102 C C . GLY A 1 284 ? 12.275 7.411 0.119 1.00 96.69 284 GLY A C 1
ATOM 2103 O O . GLY A 1 284 ? 12.695 6.570 0.926 1.00 96.69 284 GLY A O 1
ATOM 2104 N N . ASP A 1 285 ? 10.972 7.612 -0.077 1.00 98.00 285 ASP A N 1
ATOM 2105 C CA . ASP A 1 285 ? 9.919 6.816 0.541 1.00 98.00 285 ASP A CA 1
ATOM 2106 C C . ASP A 1 285 ? 9.628 5.531 -0.245 1.00 98.00 285 ASP A C 1
ATOM 2108 O O . ASP A 1 285 ? 9.614 5.486 -1.474 1.00 98.00 285 ASP A O 1
ATOM 2112 N N . MET A 1 286 ? 9.328 4.461 0.483 1.00 98.12 286 MET A N 1
ATOM 2113 C CA . MET A 1 286 ? 8.960 3.161 -0.065 1.00 98.12 286 MET A CA 1
ATOM 2114 C C . MET A 1 286 ? 7.550 2.776 0.373 1.00 98.12 286 MET A C 1
ATOM 2116 O O . MET A 1 286 ? 7.165 2.983 1.527 1.00 98.12 286 MET A O 1
ATOM 2120 N N . TYR A 1 287 ? 6.792 2.181 -0.546 1.00 97.19 287 TYR A N 1
ATOM 2121 C CA . TYR A 1 287 ? 5.493 1.576 -0.263 1.00 97.19 287 TYR A CA 1
ATOM 2122 C C . TYR A 1 287 ? 5.641 0.061 -0.141 1.00 97.19 287 TYR A C 1
ATOM 2124 O O . TYR A 1 287 ? 6.475 -0.542 -0.819 1.00 97.19 287 TYR A O 1
ATOM 2132 N N . ALA A 1 288 ? 4.788 -0.560 0.673 1.00 95.06 288 ALA A N 1
ATOM 2133 C CA . ALA A 1 288 ? 4.669 -2.011 0.786 1.00 95.06 288 ALA A CA 1
ATOM 2134 C C . ALA A 1 288 ? 3.275 -2.479 0.354 1.00 95.06 288 ALA A C 1
ATOM 2136 O O . ALA A 1 288 ? 2.288 -1.771 0.550 1.00 95.06 288 ALA A O 1
ATOM 2137 N N . SER A 1 289 ? 3.189 -3.671 -0.228 1.00 90.44 289 SER A N 1
ATOM 2138 C CA . SER A 1 289 ? 1.933 -4.298 -0.635 1.00 90.44 289 SER A CA 1
ATOM 2139 C C . SER A 1 289 ? 2.013 -5.809 -0.500 1.00 90.44 289 SER A C 1
ATOM 2141 O O . SER A 1 289 ? 3.002 -6.425 -0.882 1.00 90.44 289 SER A O 1
ATOM 2143 N N . GLU A 1 290 ? 0.941 -6.445 -0.045 1.00 84.31 290 GLU A N 1
ATOM 2144 C CA . GLU A 1 290 ? 0.835 -7.908 -0.064 1.00 84.31 290 GLU A CA 1
ATOM 2145 C C . GLU A 1 290 ? 0.416 -8.449 -1.444 1.00 84.31 290 GLU A C 1
ATOM 2147 O O . GLU A 1 290 ? 0.593 -9.632 -1.741 1.00 84.31 290 GLU A O 1
ATOM 2152 N N . ASN A 1 291 ? -0.162 -7.603 -2.306 1.00 76.12 291 ASN A N 1
ATOM 2153 C CA . ASN A 1 291 ? -0.947 -8.056 -3.457 1.00 76.12 291 ASN A CA 1
ATOM 2154 C C . ASN A 1 291 ? -0.739 -7.256 -4.759 1.00 76.12 291 ASN A C 1
ATOM 2156 O O . ASN A 1 291 ? -1.428 -7.550 -5.734 1.00 76.12 291 ASN A O 1
ATOM 2160 N N . LEU A 1 292 ? 0.204 -6.302 -4.796 1.00 85.06 292 LEU A N 1
ATOM 2161 C CA . LEU A 1 292 ? 0.490 -5.372 -5.910 1.00 85.06 292 LEU A CA 1
ATOM 2162 C C . LEU A 1 292 ? -0.629 -4.367 -6.236 1.00 85.06 292 LEU A C 1
ATOM 2164 O O . LEU A 1 292 ? -0.484 -3.583 -7.175 1.00 85.06 292 LEU A O 1
ATOM 2168 N N . ILE A 1 293 ? -1.728 -4.383 -5.484 1.00 80.19 293 ILE A N 1
ATOM 2169 C CA . ILE A 1 293 ? -2.908 -3.549 -5.722 1.00 80.19 293 ILE A CA 1
ATOM 2170 C C . ILE A 1 293 ? -3.034 -2.506 -4.615 1.00 80.19 293 ILE A C 1
ATOM 2172 O O . ILE A 1 293 ? -3.026 -1.312 -4.895 1.00 80.19 293 ILE A O 1
ATOM 2176 N N . ASN A 1 294 ? -3.108 -2.961 -3.364 1.00 75.06 294 ASN A N 1
ATOM 2177 C CA . ASN A 1 294 ? -3.212 -2.089 -2.203 1.00 75.06 294 ASN A CA 1
ATOM 2178 C C . ASN A 1 294 ? -1.811 -1.817 -1.687 1.00 75.06 294 ASN A C 1
ATOM 2180 O O . ASN A 1 294 ? -1.120 -2.736 -1.237 1.00 75.06 294 ASN A O 1
ATOM 2184 N N . TRP A 1 295 ? -1.407 -0.561 -1.768 1.00 85.69 295 TRP A N 1
ATOM 2185 C CA . TRP A 1 295 ? -0.126 -0.095 -1.270 1.00 85.69 295 TRP A CA 1
ATOM 2186 C C . TRP A 1 295 ? -0.354 0.655 0.038 1.00 85.69 295 TRP A C 1
ATOM 2188 O O . TRP A 1 295 ? -1.234 1.511 0.124 1.00 85.69 295 TRP A O 1
ATOM 2198 N N . GLY A 1 296 ? 0.401 0.280 1.070 1.00 83.56 296 GLY A N 1
ATOM 2199 C CA . GLY A 1 296 ? 0.362 0.915 2.384 1.00 83.56 296 GLY A CA 1
ATOM 2200 C C . GLY A 1 296 ? 0.882 2.357 2.358 1.00 83.56 296 GLY A C 1
ATOM 2201 O O . GLY A 1 296 ? 1.204 2.884 1.295 1.00 83.56 296 GLY A O 1
ATOM 2202 N N . PRO A 1 297 ? 0.991 3.023 3.516 1.00 89.19 297 PRO A N 1
ATOM 2203 C CA . PRO A 1 297 ? 1.518 4.381 3.575 1.00 89.19 297 PRO A CA 1
ATOM 2204 C C . PRO A 1 297 ? 2.984 4.453 3.119 1.00 89.19 297 PRO A C 1
ATOM 2206 O O . PRO A 1 297 ? 3.736 3.477 3.211 1.00 89.19 297 PRO A O 1
ATOM 2209 N N . ARG A 1 298 ? 3.401 5.649 2.687 1.00 94.19 298 ARG A N 1
ATOM 2210 C CA . ARG A 1 298 ? 4.812 5.980 2.448 1.00 94.19 298 ARG A CA 1
ATOM 2211 C C . ARG A 1 298 ? 5.622 5.752 3.727 1.00 94.19 298 ARG A C 1
ATOM 2213 O O . ARG A 1 298 ? 5.264 6.262 4.788 1.00 94.19 298 ARG A O 1
ATOM 2220 N N . THR A 1 299 ? 6.716 5.004 3.624 1.00 97.50 299 THR A N 1
ATOM 2221 C CA . THR A 1 299 ? 7.700 4.837 4.701 1.00 97.50 299 THR A CA 1
ATOM 2222 C C . THR A 1 299 ? 9.041 5.366 4.228 1.00 97.50 299 THR A C 1
ATOM 2224 O O . THR A 1 299 ? 9.581 4.850 3.256 1.00 97.50 299 THR A O 1
ATOM 2227 N N . HIS A 1 300 ? 9.599 6.357 4.919 1.00 98.31 300 HIS A N 1
ATOM 2228 C CA . HIS A 1 300 ? 10.898 6.910 4.548 1.00 98.31 300 HIS A CA 1
ATOM 2229 C C . HIS A 1 300 ? 12.024 5.909 4.821 1.00 98.31 300 HIS A C 1
ATOM 2231 O O . HIS A 1 300 ? 12.240 5.510 5.971 1.00 98.31 300 HIS A O 1
ATOM 2237 N N . VAL A 1 301 ? 12.745 5.500 3.772 1.00 98.38 301 VAL A N 1
ATOM 2238 C CA . VAL A 1 301 ? 13.797 4.475 3.868 1.00 98.38 301 VAL A CA 1
ATOM 2239 C C . VAL A 1 301 ? 15.172 4.976 3.457 1.00 98.38 301 VAL A C 1
ATOM 2241 O O . VAL A 1 301 ? 16.163 4.326 3.780 1.00 98.38 301 VAL A O 1
ATOM 2244 N N . PHE A 1 302 ? 15.284 6.101 2.761 1.00 97.69 302 PHE A N 1
ATOM 2245 C CA . PHE A 1 302 ? 16.572 6.583 2.284 1.00 97.69 302 PHE A CA 1
ATOM 2246 C C . PHE A 1 302 ? 16.578 8.102 2.171 1.00 97.69 302 PHE A C 1
ATOM 2248 O O . PHE A 1 302 ? 15.732 8.654 1.487 1.00 97.69 302 PHE A O 1
ATOM 2255 N N . SER A 1 303 ? 17.576 8.745 2.778 1.00 95.19 303 SER A N 1
ATOM 2256 C CA . SER A 1 303 ? 17.901 10.139 2.475 1.00 95.19 303 SER A CA 1
ATOM 2257 C C . SER A 1 303 ? 19.257 10.202 1.789 1.00 95.19 303 SER A C 1
ATOM 2259 O O . SER A 1 303 ? 20.225 9.556 2.223 1.00 95.19 303 SER A O 1
ATOM 2261 N N . MET A 1 304 ? 19.357 11.012 0.746 1.00 90.38 304 MET A N 1
ATOM 2262 C CA . MET A 1 304 ? 20.601 11.290 0.065 1.00 90.38 304 MET A CA 1
ATOM 2263 C C . MET A 1 304 ? 21.523 12.081 1.000 1.00 90.38 304 MET A C 1
ATOM 2265 O O . MET A 1 304 ? 21.229 13.173 1.471 1.00 90.38 304 MET A O 1
ATOM 2269 N N . ASN A 1 305 ? 22.664 11.480 1.331 1.00 85.94 305 ASN A N 1
ATOM 2270 C CA . ASN A 1 305 ? 23.657 12.080 2.222 1.00 85.94 305 ASN A CA 1
ATOM 2271 C C . ASN A 1 305 ? 25.064 11.689 1.777 1.00 85.94 305 ASN A C 1
ATOM 2273 O O . ASN A 1 305 ? 25.835 11.045 2.500 1.00 85.94 305 ASN A O 1
ATOM 2277 N N . ASN A 1 306 ? 25.379 12.026 0.533 1.00 85.50 306 ASN A N 1
ATOM 2278 C CA . ASN A 1 306 ? 26.675 11.747 -0.052 1.00 85.50 306 ASN A CA 1
ATOM 2279 C C . ASN A 1 306 ? 27.509 13.016 -0.222 1.00 85.50 306 ASN A C 1
ATOM 2281 O O . ASN A 1 306 ? 27.021 14.139 -0.216 1.00 85.50 306 ASN A O 1
ATOM 2285 N N . ALA A 1 307 ? 28.825 12.831 -0.298 1.00 88.62 307 ALA A N 1
ATOM 2286 C CA . ALA A 1 307 ? 29.770 13.921 -0.505 1.00 88.62 307 ALA A CA 1
ATOM 2287 C C . ALA A 1 307 ? 29.974 14.232 -1.996 1.00 88.62 307 ALA A C 1
ATOM 2289 O O . ALA A 1 307 ? 30.625 15.226 -2.323 1.00 88.62 307 ALA A O 1
ATOM 2290 N N . TRP A 1 308 ? 29.484 13.365 -2.889 1.00 89.25 308 TRP A N 1
ATOM 2291 C CA . TRP A 1 308 ? 29.668 13.482 -4.333 1.00 89.25 308 TRP A CA 1
ATOM 2292 C C . TRP A 1 308 ? 28.526 14.230 -5.037 1.00 89.25 308 TRP A C 1
ATOM 2294 O O . TRP A 1 308 ? 28.787 14.826 -6.083 1.00 89.25 308 TRP A O 1
ATOM 2304 N N . ALA A 1 309 ? 27.320 14.286 -4.465 1.00 88.31 309 ALA A N 1
ATOM 2305 C CA . ALA A 1 309 ? 26.264 15.212 -4.865 1.00 88.31 309 ALA A CA 1
ATOM 2306 C C . ALA A 1 309 ? 26.125 16.313 -3.801 1.00 88.31 309 ALA A C 1
ATOM 2308 O O . ALA A 1 309 ? 26.166 16.057 -2.604 1.00 88.31 309 ALA A O 1
ATOM 2309 N N . THR A 1 310 ? 26.054 17.575 -4.227 1.00 85.00 310 THR A N 1
ATOM 2310 C CA . THR A 1 310 ? 26.006 18.724 -3.305 1.00 85.00 310 THR A CA 1
ATOM 2311 C C . THR A 1 310 ? 25.041 19.782 -3.813 1.00 85.00 310 THR A C 1
ATOM 2313 O O . THR A 1 310 ? 24.829 19.900 -5.021 1.00 85.00 310 THR A O 1
ATOM 2316 N N . GLY A 1 311 ? 24.511 20.592 -2.894 1.00 87.50 311 GLY A N 1
ATOM 2317 C CA . GLY A 1 311 ? 23.445 21.539 -3.219 1.00 87.50 311 GLY A CA 1
ATOM 2318 C C . GLY A 1 311 ? 22.173 20.789 -3.599 1.00 87.50 311 GLY A C 1
ATOM 2319 O O . GLY A 1 311 ? 21.969 19.681 -3.128 1.00 87.50 311 GLY A O 1
ATOM 2320 N N . GLU A 1 312 ? 21.377 21.366 -4.500 1.00 86.19 312 GLU A N 1
ATOM 2321 C CA . GLU A 1 312 ? 20.101 20.776 -4.935 1.00 86.19 312 GLU A CA 1
ATOM 2322 C C . GLU A 1 312 ? 20.250 19.347 -5.482 1.00 86.19 312 GLU A C 1
ATOM 2324 O O . GLU A 1 312 ? 19.357 18.545 -5.300 1.00 86.19 312 GLU A O 1
ATOM 2329 N N . ALA A 1 313 ? 21.391 18.993 -6.090 1.00 87.75 313 ALA A N 1
ATOM 2330 C CA . ALA A 1 313 ? 21.625 17.633 -6.585 1.00 87.75 313 ALA A CA 1
ATOM 2331 C C . ALA A 1 313 ? 21.716 16.565 -5.483 1.00 87.75 313 ALA A C 1
ATOM 2333 O O . ALA A 1 313 ? 21.736 15.388 -5.811 1.00 87.75 313 ALA A O 1
ATOM 2334 N N . GLY A 1 314 ? 21.918 16.964 -4.225 1.00 89.94 314 GLY A N 1
ATOM 2335 C CA . GLY A 1 314 ? 22.094 16.057 -3.090 1.00 89.94 314 GLY A CA 1
ATOM 2336 C C . GLY A 1 314 ? 20.855 15.925 -2.210 1.00 89.94 314 GLY A C 1
ATOM 2337 O O . GLY A 1 314 ? 20.981 15.390 -1.115 1.00 89.94 314 GLY A O 1
ATOM 2338 N N . GLU A 1 315 ? 19.717 16.465 -2.643 1.00 93.38 315 GLU A N 1
ATOM 2339 C CA . GLU A 1 315 ? 18.449 16.424 -1.916 1.00 93.38 315 GLU A CA 1
ATOM 2340 C C . GLU A 1 315 ? 17.602 15.217 -2.369 1.00 93.38 315 GLU A C 1
ATOM 2342 O O . GLU A 1 315 ? 17.832 14.633 -3.433 1.00 93.38 315 GLU A O 1
ATOM 2347 N N . ASP A 1 316 ? 16.636 14.812 -1.543 1.00 95.94 316 ASP A N 1
ATOM 2348 C CA . ASP A 1 316 ? 15.853 13.582 -1.755 1.00 95.94 316 ASP A CA 1
ATOM 2349 C C . ASP A 1 316 ? 14.930 13.644 -2.987 1.00 95.94 316 ASP A C 1
ATOM 2351 O O . ASP A 1 316 ? 14.631 12.609 -3.585 1.00 95.94 316 ASP A O 1
ATOM 2355 N N . ASP A 1 317 ? 14.554 14.844 -3.434 1.00 93.75 317 ASP A N 1
ATOM 2356 C CA . ASP A 1 317 ? 13.753 15.074 -4.647 1.00 93.75 317 ASP A CA 1
ATOM 2357 C C . ASP A 1 317 ? 14.524 14.780 -5.953 1.00 93.75 317 ASP A C 1
ATOM 2359 O O . ASP A 1 317 ? 13.951 14.736 -7.048 1.00 93.75 317 ASP A O 1
ATOM 2363 N N . GLU A 1 318 ? 15.826 14.501 -5.852 1.00 94.69 318 GLU A N 1
ATOM 2364 C CA . GLU A 1 318 ? 16.684 14.055 -6.953 1.00 94.69 318 GLU A CA 1
ATOM 2365 C C . GLU A 1 318 ? 16.902 12.531 -6.987 1.00 94.69 318 GLU A C 1
ATOM 2367 O O . GLU A 1 318 ? 17.726 12.035 -7.760 1.00 94.69 318 GLU A O 1
ATOM 2372 N N . ILE A 1 319 ? 16.180 11.763 -6.163 1.00 96.19 319 ILE A N 1
ATOM 2373 C CA . ILE A 1 319 ? 16.175 10.294 -6.202 1.00 96.19 319 ILE A CA 1
ATOM 2374 C C . ILE A 1 319 ? 15.264 9.829 -7.350 1.00 96.19 319 ILE A C 1
ATOM 2376 O O . ILE A 1 319 ? 14.046 9.740 -7.205 1.00 96.19 319 ILE A O 1
ATOM 2380 N N . HIS A 1 320 ? 15.847 9.536 -8.519 1.00 96.44 320 HIS A N 1
ATOM 2381 C CA . HIS A 1 320 ? 15.108 9.150 -9.734 1.00 96.44 320 HIS A CA 1
ATOM 2382 C C . HIS A 1 320 ? 15.408 7.714 -10.172 1.00 96.44 320 HIS A C 1
ATOM 2384 O O . HIS A 1 320 ? 16.465 7.177 -9.846 1.00 96.44 320 HIS A O 1
ATOM 2390 N N . ALA A 1 321 ? 14.516 7.118 -10.970 1.00 97.00 321 ALA A N 1
ATOM 2391 C CA . ALA A 1 321 ? 14.739 5.869 -11.717 1.00 97.00 321 ALA A CA 1
ATOM 2392 C C . ALA A 1 321 ? 15.423 4.773 -10.887 1.00 97.00 321 ALA A C 1
ATOM 2394 O O . ALA A 1 321 ? 16.605 4.454 -11.075 1.00 97.00 321 ALA A O 1
ATOM 2395 N N . CYS A 1 322 ? 14.682 4.271 -9.905 1.00 97.69 322 CYS A N 1
ATOM 2396 C CA . CYS A 1 322 ? 15.233 3.406 -8.878 1.00 97.69 322 CYS A CA 1
ATOM 2397 C C . CYS A 1 322 ? 15.086 1.925 -9.222 1.00 97.69 322 CYS A C 1
ATOM 2399 O O . CYS A 1 322 ? 14.082 1.509 -9.787 1.00 97.69 322 CYS A O 1
ATOM 2401 N N . ASP A 1 323 ? 16.055 1.127 -8.785 1.00 97.75 323 ASP A N 1
ATOM 2402 C CA . ASP A 1 323 ? 16.016 -0.335 -8.830 1.00 97.75 323 ASP A CA 1
ATOM 2403 C C . ASP A 1 323 ? 16.303 -0.885 -7.432 1.00 97.75 323 ASP A C 1
ATOM 2405 O O . ASP A 1 323 ? 17.245 -0.449 -6.759 1.00 97.75 323 ASP A O 1
ATOM 2409 N N . VAL A 1 324 ? 15.473 -1.826 -6.980 1.00 97.06 324 VAL A N 1
ATOM 2410 C CA . VAL A 1 324 ? 15.576 -2.427 -5.648 1.00 97.06 324 VAL A CA 1
ATOM 2411 C C . VAL A 1 324 ? 15.564 -3.948 -5.741 1.00 97.06 324 VAL A C 1
ATOM 2413 O O . VAL A 1 324 ? 14.689 -4.551 -6.356 1.00 97.06 324 VAL A O 1
ATOM 2416 N N . GLN A 1 325 ? 16.551 -4.585 -5.112 1.00 95.38 325 GLN A N 1
ATOM 2417 C CA . GLN A 1 325 ? 16.791 -6.028 -5.194 1.00 95.38 325 GLN A CA 1
ATOM 2418 C C . GLN A 1 325 ? 17.255 -6.581 -3.843 1.00 95.38 325 GLN A C 1
ATOM 2420 O O . GLN A 1 325 ? 17.972 -5.913 -3.099 1.00 95.38 325 GLN A O 1
ATOM 2425 N N . TYR A 1 326 ? 16.916 -7.836 -3.545 1.00 96.06 326 TYR A N 1
ATOM 2426 C CA . TYR A 1 326 ? 17.451 -8.564 -2.392 1.00 96.06 326 TYR A CA 1
ATOM 2427 C C . TYR A 1 326 ? 18.361 -9.693 -2.866 1.00 96.06 326 TYR A C 1
ATOM 2429 O O . TYR A 1 326 ? 17.900 -10.650 -3.490 1.00 96.06 326 TYR A O 1
ATOM 2437 N N . VAL A 1 327 ? 19.652 -9.592 -2.553 1.00 94.50 327 VAL A N 1
ATOM 2438 C CA . VAL A 1 327 ? 20.684 -10.531 -3.004 1.00 94.50 327 VAL A CA 1
ATOM 2439 C C . VAL A 1 327 ? 21.572 -10.897 -1.818 1.00 94.50 327 VAL A C 1
ATOM 2441 O O . VAL A 1 327 ? 22.074 -10.028 -1.112 1.00 94.50 327 VAL A O 1
ATOM 2444 N N . ASP A 1 328 ? 21.744 -12.198 -1.571 1.00 92.19 328 ASP A N 1
ATOM 2445 C CA . ASP A 1 328 ? 22.669 -12.744 -0.565 1.00 92.19 328 ASP A CA 1
ATOM 2446 C C . ASP A 1 328 ? 22.580 -12.112 0.841 1.00 92.19 328 ASP A C 1
ATOM 2448 O O . ASP A 1 328 ? 23.584 -11.932 1.533 1.00 92.19 328 ASP A O 1
ATOM 2452 N N . GLY A 1 329 ? 21.365 -11.800 1.303 1.00 95.00 329 GLY A N 1
ATOM 2453 C CA . GLY A 1 329 ? 21.149 -11.237 2.640 1.00 95.00 329 GLY A CA 1
ATOM 2454 C C . GLY A 1 329 ? 21.166 -9.711 2.709 1.00 95.00 329 GLY A C 1
ATOM 2455 O O . GLY A 1 329 ? 20.998 -9.160 3.798 1.00 95.00 329 GLY A O 1
ATOM 2456 N N . VAL A 1 330 ? 21.354 -9.033 1.579 1.00 97.31 330 VAL A N 1
ATOM 2457 C CA . VAL A 1 330 ? 21.463 -7.579 1.490 1.00 97.31 330 VAL A CA 1
ATOM 2458 C C . VAL A 1 330 ? 20.382 -7.042 0.558 1.00 97.31 330 VAL A C 1
ATOM 2460 O O . VAL A 1 330 ? 20.141 -7.578 -0.521 1.00 97.31 330 VAL A O 1
ATOM 2463 N N . PHE A 1 331 ? 19.723 -5.972 0.984 1.00 98.19 331 PHE A N 1
ATOM 2464 C CA . PHE A 1 331 ? 18.863 -5.155 0.142 1.00 98.19 331 PHE A CA 1
ATOM 2465 C C . PHE A 1 331 ? 19.723 -4.107 -0.558 1.00 98.19 331 PHE A C 1
ATOM 2467 O O . PHE A 1 331 ? 20.485 -3.396 0.100 1.00 98.19 331 PHE A O 1
ATOM 2474 N N . HIS A 1 332 ? 19.603 -4.026 -1.875 1.00 97.56 332 HIS A N 1
ATOM 2475 C CA . HIS A 1 332 ? 20.318 -3.105 -2.744 1.00 97.56 332 HIS A CA 1
ATOM 2476 C C . HIS A 1 332 ? 19.325 -2.109 -3.323 1.00 97.56 332 HIS A C 1
ATOM 2478 O O . HIS A 1 332 ? 18.330 -2.527 -3.902 1.00 97.56 332 HIS A O 1
ATOM 2484 N N . LEU A 1 333 ? 19.616 -0.820 -3.167 1.00 97.81 333 LEU A N 1
ATOM 2485 C CA . LEU A 1 333 ? 18.915 0.288 -3.799 1.00 97.81 333 LEU A CA 1
ATOM 2486 C C . LEU A 1 333 ? 19.891 1.011 -4.728 1.00 97.81 333 LEU A C 1
ATOM 2488 O O . LEU A 1 333 ? 20.892 1.565 -4.266 1.00 97.81 333 LEU A O 1
ATOM 2492 N N . TYR A 1 334 ? 19.592 1.023 -6.020 1.00 97.75 334 TYR A N 1
ATOM 2493 C CA . TYR A 1 334 ? 20.232 1.902 -6.991 1.00 97.75 334 TYR A CA 1
ATOM 2494 C C . TYR A 1 334 ? 19.268 3.029 -7.340 1.00 97.75 334 TYR A C 1
ATOM 2496 O O . TYR A 1 334 ? 18.076 2.788 -7.501 1.00 97.75 334 TYR A O 1
ATOM 2504 N N . TRP A 1 335 ? 19.785 4.243 -7.476 1.00 97.12 335 TRP A N 1
ATOM 2505 C CA . TRP A 1 335 ? 19.019 5.398 -7.942 1.00 97.12 335 TRP A CA 1
ATOM 2506 C C . TRP A 1 335 ? 19.881 6.242 -8.866 1.00 97.12 335 TRP A C 1
ATOM 2508 O O . TRP A 1 335 ? 21.114 6.173 -8.828 1.00 97.12 335 TRP A O 1
ATOM 2518 N N . SER A 1 336 ? 19.225 7.055 -9.676 1.00 96.56 336 SER A N 1
ATOM 2519 C CA . SER A 1 336 ? 19.836 7.995 -10.601 1.00 96.56 336 SER A CA 1
ATOM 2520 C C . SER A 1 336 ? 19.641 9.425 -10.115 1.00 96.56 336 SER A C 1
ATOM 2522 O O . SER A 1 336 ? 18.615 9.751 -9.535 1.00 96.56 336 SER A O 1
ATOM 2524 N N . ILE A 1 337 ? 20.604 10.284 -10.431 1.00 94.50 337 ILE A N 1
ATOM 2525 C CA . ILE A 1 337 ? 20.476 11.743 -10.398 1.00 94.50 337 ILE A CA 1
ATOM 2526 C C . ILE A 1 337 ? 20.639 12.219 -11.838 1.00 94.50 337 ILE A C 1
ATOM 2528 O O . ILE A 1 337 ? 21.593 11.811 -12.507 1.00 94.50 337 ILE A O 1
ATOM 2532 N N . ASN A 1 338 ? 19.748 13.076 -12.342 1.00 91.19 338 ASN A N 1
ATOM 2533 C CA . ASN A 1 338 ? 19.786 13.531 -13.740 1.00 91.19 338 ASN A CA 1
ATOM 2534 C C . ASN A 1 338 ? 19.639 15.053 -13.898 1.00 91.19 338 ASN A C 1
ATOM 2536 O O . ASN A 1 338 ? 18.836 15.554 -14.692 1.00 91.19 338 ASN A O 1
ATOM 2540 N N . ARG A 1 339 ? 20.492 15.808 -13.206 1.00 88.62 339 ARG A N 1
ATOM 2541 C CA . ARG A 1 339 ? 20.524 17.274 -13.240 1.00 88.62 339 ARG A CA 1
ATOM 2542 C C . ARG A 1 339 ? 21.376 17.826 -14.373 1.00 88.62 339 ARG A C 1
ATOM 2544 O O . ARG A 1 339 ? 22.542 18.206 -14.232 1.00 88.62 339 ARG A O 1
ATOM 2551 N N . LYS A 1 340 ? 20.751 17.878 -15.554 1.00 83.75 340 LYS A N 1
ATOM 2552 C CA . LYS A 1 340 ? 21.356 18.348 -16.816 1.00 83.75 340 LYS A CA 1
ATOM 2553 C C . LYS A 1 340 ? 21.805 19.811 -16.768 1.00 83.75 340 LYS A C 1
ATOM 2555 O O . LYS A 1 340 ? 22.764 20.169 -17.444 1.00 83.75 340 LYS A O 1
ATOM 2560 N N . ASP A 1 341 ? 21.107 20.641 -16.005 1.00 86.62 341 ASP A N 1
ATOM 2561 C CA . ASP A 1 341 ? 21.350 22.076 -15.826 1.00 86.62 341 ASP A CA 1
ATOM 2562 C C . ASP A 1 341 ? 22.676 22.381 -15.116 1.00 86.62 341 ASP A C 1
ATOM 2564 O O . ASP A 1 341 ? 23.335 23.366 -15.450 1.00 86.62 341 ASP A O 1
ATOM 2568 N N . ILE A 1 342 ? 23.101 21.508 -14.200 1.00 85.94 342 ILE A N 1
ATOM 2569 C CA . ILE A 1 342 ? 24.368 21.621 -13.457 1.00 85.94 342 ILE A CA 1
ATOM 2570 C C . ILE A 1 342 ? 25.379 20.524 -13.814 1.00 85.94 342 ILE A C 1
ATOM 2572 O O . ILE A 1 342 ? 26.472 20.480 -13.255 1.00 85.94 342 ILE A O 1
ATOM 2576 N N . GLY A 1 343 ? 25.055 19.679 -14.796 1.00 86.19 343 GLY A N 1
ATOM 2577 C CA . GLY A 1 343 ? 25.959 18.663 -15.334 1.00 86.19 343 GLY A CA 1
ATOM 2578 C C . GLY A 1 343 ? 26.188 17.466 -14.412 1.00 86.19 343 GLY A C 1
ATOM 2579 O O . GLY A 1 343 ? 27.210 16.800 -14.555 1.00 86.19 343 GLY A O 1
ATOM 2580 N N . VAL A 1 344 ? 25.263 17.192 -13.490 1.00 88.19 344 VAL A N 1
ATOM 2581 C CA . VAL A 1 344 ? 25.319 16.037 -12.586 1.00 88.19 344 VAL A CA 1
ATOM 2582 C C . VAL A 1 344 ? 24.467 14.921 -13.179 1.00 88.19 344 VAL A C 1
ATOM 2584 O O . VAL A 1 344 ? 23.262 15.090 -13.373 1.00 88.19 344 VAL A O 1
ATOM 2587 N N . ARG A 1 345 ? 25.094 13.789 -13.511 1.00 92.56 345 ARG A N 1
ATOM 2588 C CA . ARG A 1 345 ? 24.387 12.606 -14.003 1.00 92.56 345 ARG A CA 1
ATOM 2589 C C . ARG A 1 345 ? 25.071 11.332 -13.544 1.00 92.56 345 ARG A C 1
ATOM 2591 O O . ARG A 1 345 ? 26.014 10.874 -14.184 1.00 92.56 345 ARG A O 1
ATOM 2598 N N . HIS A 1 346 ? 24.594 10.779 -12.443 1.00 95.06 346 HIS A N 1
ATOM 2599 C CA . HIS A 1 346 ? 25.255 9.664 -11.790 1.00 95.06 346 HIS A CA 1
ATOM 2600 C C . HIS A 1 346 ? 24.246 8.691 -11.188 1.00 95.06 346 HIS A C 1
ATOM 2602 O O . HIS A 1 346 ? 23.094 9.039 -10.952 1.00 95.06 346 HIS A O 1
ATOM 2608 N N . ILE A 1 347 ? 24.728 7.489 -10.897 1.00 96.56 347 ILE A N 1
ATOM 2609 C CA . ILE A 1 347 ? 24.006 6.439 -10.190 1.00 96.56 347 ILE A CA 1
ATOM 2610 C C . ILE A 1 347 ? 24.639 6.286 -8.811 1.00 96.56 347 ILE A C 1
ATOM 2612 O O . ILE A 1 347 ? 25.867 6.166 -8.722 1.00 96.56 347 ILE A O 1
ATOM 2616 N N . GLY A 1 348 ? 23.821 6.259 -7.765 1.00 96.44 348 GLY A N 1
ATOM 2617 C CA . GLY A 1 348 ? 24.219 5.898 -6.407 1.00 96.44 348 GLY A CA 1
ATOM 2618 C C . GLY A 1 348 ? 23.908 4.437 -6.070 1.00 96.44 348 GLY A C 1
ATOM 2619 O O . GLY A 1 348 ? 23.199 3.750 -6.807 1.00 96.44 348 GLY A O 1
ATOM 2620 N N . HIS A 1 349 ? 24.469 3.937 -4.966 1.00 96.56 349 HIS A N 1
ATOM 2621 C CA . HIS A 1 349 ? 24.171 2.589 -4.471 1.00 96.56 349 HIS A CA 1
ATOM 2622 C C . HIS A 1 349 ? 24.117 2.541 -2.941 1.00 96.56 349 HIS A C 1
ATOM 2624 O O . HIS A 1 349 ? 25.122 2.749 -2.261 1.00 96.56 349 HIS A O 1
ATOM 2630 N N . ALA A 1 350 ? 22.942 2.236 -2.397 1.00 97.12 350 ALA A N 1
ATOM 2631 C CA . ALA A 1 350 ? 22.664 2.180 -0.970 1.00 97.12 350 ALA A CA 1
ATOM 2632 C C . ALA A 1 350 ? 22.189 0.790 -0.576 1.00 97.12 350 ALA A C 1
ATOM 2634 O O . ALA A 1 350 ? 21.644 0.044 -1.389 1.00 97.12 350 ALA A O 1
ATOM 2635 N N . THR A 1 351 ? 22.424 0.424 0.682 1.00 97.38 351 THR A N 1
ATOM 2636 C CA . THR A 1 351 ? 22.129 -0.924 1.167 1.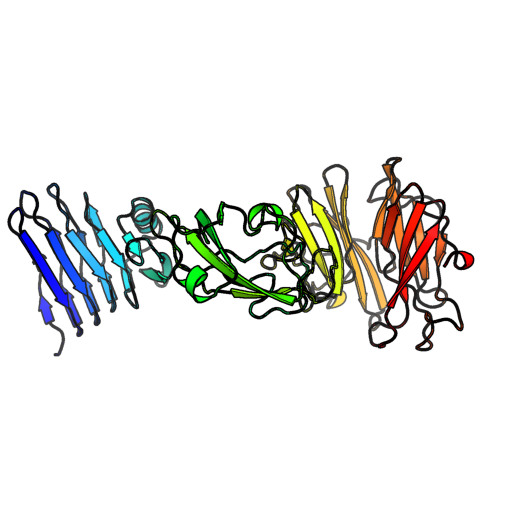00 97.38 351 THR A CA 1
ATOM 2637 C C . THR A 1 351 ? 21.615 -0.981 2.582 1.00 97.38 351 THR A C 1
ATOM 2639 O O . THR A 1 351 ? 21.785 -0.050 3.368 1.00 97.38 351 THR A O 1
ATOM 2642 N N . ASN A 1 352 ? 21.000 -2.115 2.890 1.00 96.75 352 ASN A N 1
ATOM 2643 C CA . ASN A 1 352 ? 20.398 -2.425 4.172 1.00 96.75 352 ASN A CA 1
ATOM 2644 C C . ASN A 1 352 ? 20.385 -3.955 4.373 1.00 96.75 352 ASN A C 1
ATOM 2646 O O . ASN A 1 352 ? 20.348 -4.714 3.410 1.00 96.75 352 ASN A O 1
ATOM 2650 N N . THR A 1 353 ? 20.428 -4.427 5.618 1.00 97.44 353 THR A N 1
ATOM 2651 C CA . THR A 1 353 ? 20.339 -5.857 5.987 1.00 97.44 353 THR A CA 1
ATOM 2652 C C . THR A 1 353 ? 19.243 -6.163 7.012 1.00 97.44 353 THR A C 1
ATOM 2654 O O . THR A 1 353 ? 19.034 -7.321 7.368 1.00 97.44 353 THR A O 1
ATOM 2657 N N . SER A 1 354 ? 18.539 -5.142 7.500 1.00 96.75 354 SER A N 1
ATOM 2658 C CA . SER A 1 354 ? 17.557 -5.241 8.587 1.00 96.75 354 SER A CA 1
ATOM 2659 C C . SER A 1 354 ? 16.135 -5.526 8.096 1.00 96.75 354 SER A C 1
ATOM 2661 O O . SER A 1 354 ? 15.319 -6.021 8.868 1.00 96.75 354 SER A O 1
ATOM 2663 N N . GLY A 1 355 ? 15.830 -5.231 6.831 1.00 96.75 355 GLY A N 1
ATOM 2664 C CA . GLY A 1 355 ? 14.508 -5.435 6.232 1.00 96.75 355 GLY A CA 1
ATOM 2665 C C . GLY A 1 355 ? 14.189 -4.375 5.176 1.00 96.75 355 GLY A C 1
ATOM 2666 O O . GLY A 1 355 ? 14.797 -3.313 5.206 1.00 96.75 355 GLY A O 1
ATOM 2667 N N . PRO A 1 356 ? 13.232 -4.617 4.272 1.00 96.56 356 PRO A N 1
ATOM 2668 C CA . PRO A 1 356 ? 12.986 -3.762 3.107 1.00 96.56 356 PRO A CA 1
ATOM 2669 C C . PRO A 1 356 ? 12.550 -2.332 3.457 1.00 96.56 356 PRO A C 1
ATOM 2671 O O . PRO A 1 356 ? 12.895 -1.421 2.718 1.00 96.56 356 PRO A O 1
ATOM 2674 N N . LEU A 1 357 ? 11.864 -2.134 4.591 1.00 97.81 357 LEU A N 1
ATOM 2675 C CA . LEU A 1 357 ? 11.423 -0.820 5.090 1.00 97.81 357 LEU A CA 1
ATOM 2676 C C . LEU A 1 357 ? 12.361 -0.201 6.144 1.00 97.81 357 LEU A C 1
ATOM 2678 O O . LEU A 1 357 ? 12.038 0.818 6.747 1.00 97.81 357 LEU A O 1
ATOM 2682 N N . ALA A 1 358 ? 13.507 -0.828 6.427 1.00 98.00 358 ALA A N 1
ATOM 2683 C CA . ALA A 1 358 ? 14.512 -0.219 7.295 1.00 98.00 358 ALA A CA 1
ATOM 2684 C C . ALA A 1 358 ? 15.380 0.792 6.508 1.00 98.00 358 ALA A C 1
ATOM 2686 O O . ALA A 1 358 ? 15.422 0.734 5.277 1.00 98.00 358 ALA A O 1
ATOM 2687 N N . PRO A 1 359 ? 16.096 1.703 7.194 1.00 97.94 359 PRO A N 1
ATOM 2688 C CA . PRO A 1 359 ? 16.924 2.693 6.516 1.00 97.94 359 PRO A CA 1
ATOM 2689 C C . PRO A 1 359 ? 18.042 2.075 5.662 1.00 97.94 359 PRO A C 1
ATOM 2691 O O . PRO A 1 359 ? 18.815 1.237 6.138 1.00 97.94 359 PRO A O 1
ATOM 2694 N N . TYR A 1 360 ? 18.160 2.535 4.419 1.00 97.94 360 TYR A N 1
ATOM 2695 C CA . TYR A 1 360 ? 19.265 2.254 3.511 1.00 97.94 360 TYR A CA 1
ATOM 2696 C C . TYR A 1 360 ? 20.390 3.258 3.738 1.00 97.94 360 TYR A C 1
ATOM 2698 O O . TYR A 1 360 ? 20.183 4.409 4.117 1.00 97.94 360 TYR A O 1
ATOM 2706 N N . THR A 1 361 ? 21.623 2.815 3.529 1.00 95.75 361 THR A N 1
ATOM 2707 C CA . THR A 1 361 ? 22.812 3.657 3.660 1.00 95.75 361 THR A CA 1
ATOM 2708 C C . THR A 1 361 ? 23.739 3.418 2.483 1.00 95.75 361 THR A C 1
ATOM 2710 O O . THR A 1 361 ? 24.040 2.269 2.157 1.00 95.75 361 THR A O 1
ATOM 2713 N N . GLU A 1 362 ? 24.213 4.497 1.863 1.00 94.44 362 GLU A N 1
ATOM 2714 C CA . GLU A 1 362 ? 25.259 4.454 0.840 1.00 94.44 362 GLU A CA 1
ATOM 2715 C C . GLU A 1 362 ? 26.620 4.156 1.495 1.00 94.44 362 GLU A C 1
ATOM 2717 O O . GLU A 1 362 ? 27.127 4.982 2.260 1.00 94.44 362 GLU A O 1
ATOM 2722 N N . PRO A 1 363 ? 27.248 2.991 1.240 1.00 92.25 363 PRO A N 1
ATOM 2723 C CA . PRO A 1 363 ? 28.494 2.643 1.928 1.00 92.25 363 PRO A CA 1
ATOM 2724 C C . PRO A 1 363 ? 29.702 3.449 1.440 1.00 92.25 363 PRO A C 1
ATOM 2726 O O . PRO A 1 363 ? 30.693 3.578 2.160 1.00 92.25 363 PRO A O 1
ATOM 2729 N N . ILE A 1 364 ? 29.639 3.978 0.214 1.00 91.69 364 ILE A N 1
ATOM 2730 C CA . ILE A 1 364 ? 30.694 4.783 -0.406 1.00 91.69 364 ILE A CA 1
ATOM 2731 C C . ILE A 1 364 ? 30.118 6.156 -0.745 1.00 91.69 364 ILE A C 1
ATOM 2733 O O . ILE A 1 364 ? 29.564 6.364 -1.810 1.00 91.69 364 ILE A O 1
ATOM 2737 N N . THR A 1 365 ? 30.300 7.123 0.149 1.00 92.81 365 THR A N 1
ATOM 2738 C CA . THR A 1 365 ? 29.744 8.475 -0.025 1.00 92.81 365 THR A CA 1
ATOM 2739 C C . THR A 1 365 ? 30.678 9.440 -0.754 1.00 92.81 365 THR A C 1
ATOM 2741 O O . THR A 1 365 ? 30.300 10.576 -1.013 1.00 92.81 365 THR A O 1
ATOM 2744 N N . SER A 1 366 ? 31.910 9.041 -1.081 1.00 92.94 366 SER A N 1
ATOM 2745 C CA . SER A 1 366 ? 32.927 9.932 -1.664 1.00 92.94 366 SER A CA 1
ATOM 2746 C C . SER A 1 366 ? 32.947 9.969 -3.192 1.00 92.94 366 SER A C 1
ATOM 2748 O O . SER A 1 366 ? 33.587 10.846 -3.769 1.00 92.94 366 SER A O 1
ATOM 2750 N N . THR A 1 367 ? 32.287 9.018 -3.849 1.00 93.50 367 THR A N 1
ATOM 2751 C CA . THR A 1 367 ? 32.178 8.928 -5.306 1.00 93.50 367 THR A CA 1
ATOM 2752 C C . THR A 1 367 ? 30.881 8.232 -5.665 1.00 93.50 367 THR A C 1
ATOM 2754 O O . THR A 1 367 ? 30.455 7.335 -4.944 1.00 93.50 367 THR A O 1
ATOM 2757 N N . TRP A 1 368 ? 30.307 8.608 -6.801 1.00 94.19 368 TRP A N 1
ATOM 2758 C CA . TRP A 1 368 ? 29.162 7.913 -7.364 1.00 94.19 368 TRP A CA 1
ATOM 2759 C C . TRP A 1 368 ? 29.490 6.455 -7.690 1.00 94.19 368 TRP A C 1
ATOM 2761 O O . TRP A 1 368 ? 30.643 6.105 -7.978 1.00 94.19 368 TRP A O 1
ATOM 2771 N N . PHE A 1 369 ? 28.453 5.619 -7.723 1.00 94.88 369 PHE A N 1
ATOM 2772 C CA . PHE A 1 369 ? 28.561 4.255 -8.207 1.00 94.88 369 PHE A CA 1
ATOM 2773 C C . PHE A 1 369 ? 28.886 4.276 -9.700 1.00 94.88 369 PHE A C 1
ATOM 2775 O O . PHE A 1 369 ? 29.966 3.827 -10.086 1.00 94.88 369 PHE A O 1
ATOM 2782 N N . ALA A 1 370 ? 28.003 4.791 -10.564 1.00 92.75 370 ALA A N 1
ATOM 2783 C CA . ALA A 1 370 ? 28.175 4.851 -12.031 1.00 92.75 370 ALA A CA 1
ATOM 2784 C C . ALA A 1 370 ? 27.935 6.264 -12.593 1.00 92.75 370 ALA A C 1
ATOM 2786 O O . ALA A 1 370 ? 27.243 7.052 -11.971 1.00 92.75 370 ALA A O 1
ATOM 2787 N N . ASP A 1 371 ? 28.494 6.594 -13.759 1.00 88.19 371 ASP A N 1
ATOM 2788 C CA . ASP A 1 371 ? 28.443 7.953 -14.343 1.00 88.19 371 ASP A CA 1
ATOM 2789 C C . ASP A 1 371 ? 27.307 8.121 -15.381 1.00 88.19 371 ASP A C 1
ATOM 2791 O O . ASP A 1 371 ? 27.519 8.631 -16.481 1.00 88.19 371 ASP A O 1
ATOM 2795 N N . TYR A 1 372 ? 26.130 7.552 -15.083 1.00 91.75 372 TYR A N 1
ATOM 2796 C CA . TYR A 1 372 ? 25.015 7.327 -16.020 1.00 91.75 372 TYR A CA 1
ATOM 2797 C C . TYR A 1 372 ? 23.656 7.375 -15.295 1.00 91.75 372 TYR A C 1
ATOM 2799 O O . TYR A 1 372 ? 23.595 7.891 -14.185 1.00 91.75 372 TYR A O 1
ATOM 2807 N N . ILE A 1 373 ? 22.581 6.878 -15.918 1.00 96.56 373 ILE A N 1
ATOM 2808 C CA . ILE A 1 373 ? 21.248 6.729 -15.296 1.00 96.56 373 ILE A CA 1
ATOM 2809 C C . ILE A 1 373 ? 20.689 5.319 -15.522 1.00 96.56 373 ILE A C 1
ATOM 2811 O O . ILE A 1 373 ? 21.302 4.519 -16.241 1.00 96.56 373 ILE A O 1
ATOM 2815 N N . ASP A 1 374 ? 19.518 5.074 -14.941 1.00 97.62 374 ASP A N 1
ATOM 2816 C CA . ASP A 1 374 ? 18.638 3.921 -15.136 1.00 97.62 374 ASP A CA 1
ATOM 2817 C C . ASP A 1 374 ? 19.361 2.605 -14.873 1.00 97.62 374 ASP A C 1
ATOM 2819 O O . ASP A 1 374 ? 19.580 1.784 -15.769 1.00 97.62 374 ASP A O 1
ATOM 2823 N N . ALA A 1 375 ? 19.812 2.459 -13.630 1.00 97.19 375 ALA A N 1
ATOM 2824 C CA . ALA A 1 375 ? 20.400 1.222 -13.158 1.00 97.19 375 ALA A CA 1
ATOM 2825 C C . ALA A 1 375 ? 19.365 0.101 -13.141 1.00 97.19 375 ALA A C 1
ATOM 2827 O O . ALA A 1 375 ? 18.246 0.298 -12.689 1.00 97.19 375 ALA A O 1
ATOM 2828 N N . HIS A 1 376 ? 19.798 -1.089 -13.540 1.00 97.62 376 HIS A N 1
ATOM 2829 C CA . HIS A 1 376 ? 19.073 -2.322 -13.279 1.00 97.62 376 HIS A CA 1
ATOM 2830 C C . HIS A 1 376 ? 20.059 -3.448 -12.973 1.00 97.62 376 HIS A C 1
ATOM 2832 O O . HIS A 1 376 ? 21.032 -3.660 -13.714 1.00 97.62 376 HIS A O 1
ATOM 2838 N N . LEU A 1 377 ? 19.820 -4.163 -11.877 1.00 97.44 377 LEU A N 1
ATOM 2839 C CA . LEU A 1 377 ? 20.571 -5.344 -11.476 1.00 97.44 377 LEU A CA 1
ATOM 2840 C C . LEU A 1 377 ? 19.774 -6.615 -11.794 1.00 97.44 377 LEU A C 1
ATOM 2842 O O . LEU A 1 377 ? 18.695 -6.843 -11.263 1.00 97.44 377 LEU A O 1
ATOM 2846 N N . PHE A 1 378 ? 20.372 -7.511 -12.575 1.00 97.50 378 PHE A N 1
ATOM 2847 C CA . PHE A 1 378 ? 19.831 -8.842 -12.851 1.00 97.50 378 PHE A CA 1
ATOM 2848 C C . PHE A 1 378 ? 20.801 -9.920 -12.366 1.00 97.50 378 PHE A C 1
ATOM 2850 O O . PHE A 1 378 ? 21.979 -9.897 -12.727 1.00 97.50 378 PHE A O 1
ATOM 2857 N N . ILE A 1 379 ? 20.310 -10.894 -11.600 1.00 96.69 379 ILE A N 1
ATOM 2858 C CA . ILE A 1 379 ? 21.082 -12.076 -11.198 1.00 96.69 379 ILE A CA 1
ATOM 2859 C C . ILE A 1 379 ? 20.658 -13.258 -12.073 1.00 96.69 379 ILE A C 1
ATOM 2861 O O . ILE A 1 379 ? 19.491 -13.651 -12.058 1.00 96.69 379 ILE A O 1
ATOM 2865 N N . ASP A 1 380 ? 21.590 -13.826 -12.839 1.00 96.56 380 ASP A N 1
ATOM 2866 C CA . ASP A 1 380 ? 21.309 -15.006 -13.665 1.00 96.56 380 ASP A CA 1
ATOM 2867 C C . ASP A 1 380 ? 21.326 -16.303 -12.828 1.00 96.56 380 ASP A C 1
ATOM 2869 O O . ASP A 1 380 ? 21.796 -16.337 -11.692 1.00 96.56 380 ASP A O 1
ATOM 2873 N N . ASP A 1 381 ? 20.838 -17.405 -13.401 1.00 95.06 381 ASP A N 1
ATOM 2874 C CA . ASP A 1 381 ? 20.732 -18.713 -12.734 1.00 95.06 381 ASP A CA 1
ATOM 2875 C C . ASP A 1 381 ? 22.094 -19.284 -12.287 1.00 95.06 381 ASP A C 1
ATOM 2877 O O . ASP A 1 381 ? 22.150 -20.188 -11.452 1.00 95.06 381 ASP A O 1
ATOM 2881 N N . ASP A 1 382 ? 23.196 -18.808 -12.870 1.00 94.06 382 ASP A N 1
ATOM 2882 C CA . ASP A 1 382 ? 24.561 -19.174 -12.482 1.00 94.06 382 ASP A CA 1
ATOM 2883 C C . ASP A 1 382 ? 25.111 -18.331 -11.315 1.00 94.06 382 ASP A C 1
ATOM 2885 O O . ASP A 1 382 ? 26.236 -18.561 -10.865 1.00 94.06 382 ASP A O 1
ATOM 2889 N N . GLY A 1 383 ? 24.306 -17.398 -10.799 1.00 94.25 383 GLY A N 1
ATOM 2890 C CA . GLY A 1 383 ? 24.644 -16.486 -9.714 1.00 94.25 383 GLY A CA 1
ATOM 2891 C C . GLY A 1 383 ? 25.472 -15.281 -10.152 1.00 94.25 383 GLY A C 1
ATOM 2892 O O . GLY A 1 383 ? 25.874 -14.498 -9.294 1.00 94.25 383 GLY A O 1
ATOM 2893 N N . ILE A 1 384 ? 25.756 -15.112 -11.449 1.00 95.56 384 ILE A N 1
ATOM 2894 C CA . ILE A 1 384 ? 26.498 -13.952 -11.945 1.00 95.56 384 ILE A CA 1
ATOM 2895 C C . ILE A 1 384 ? 25.549 -12.743 -12.016 1.00 95.56 384 ILE A C 1
ATOM 2897 O O . ILE A 1 384 ? 24.531 -12.807 -12.713 1.00 95.56 384 ILE A O 1
ATOM 2901 N N . PRO A 1 385 ? 25.875 -11.622 -11.345 1.00 97.25 385 PRO A N 1
ATOM 2902 C CA . PRO A 1 385 ? 25.138 -10.379 -11.507 1.00 97.25 385 PRO A CA 1
ATOM 2903 C C . PRO A 1 385 ? 25.503 -9.673 -12.816 1.00 97.25 385 PRO A C 1
ATOM 2905 O O . PRO A 1 385 ? 26.664 -9.647 -13.240 1.00 97.25 385 PRO A O 1
ATOM 2908 N N . TYR A 1 386 ? 24.517 -9.020 -13.415 1.00 97.94 386 TYR A N 1
ATOM 2909 C CA . TYR A 1 386 ? 24.649 -8.173 -14.590 1.00 97.94 386 TYR A CA 1
ATOM 2910 C C . TYR A 1 386 ? 24.029 -6.809 -14.305 1.00 97.94 386 TYR A C 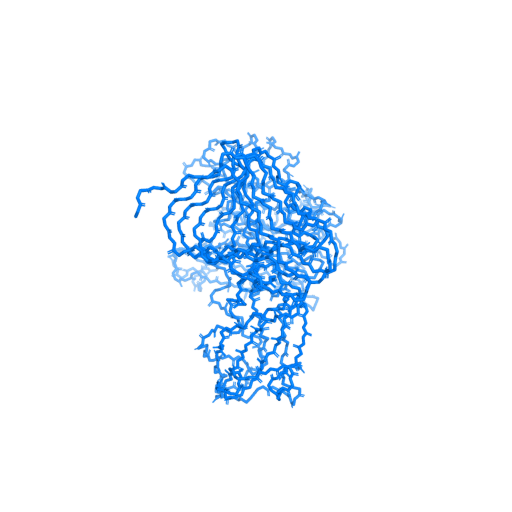1
ATOM 2912 O O . TYR A 1 386 ? 22.907 -6.721 -13.817 1.00 97.94 386 TYR A O 1
ATOM 2920 N N . PHE A 1 387 ? 24.778 -5.756 -14.621 1.00 97.62 387 PHE A N 1
ATOM 2921 C CA . PHE A 1 387 ? 24.390 -4.371 -14.394 1.00 97.62 387 PHE A CA 1
ATOM 2922 C C . PHE A 1 387 ? 24.098 -3.686 -15.718 1.00 97.62 387 PHE A C 1
ATOM 2924 O O . PHE A 1 387 ? 24.983 -3.622 -16.582 1.00 97.62 387 PHE A O 1
ATOM 2931 N N . TYR A 1 388 ? 22.892 -3.151 -15.852 1.00 97.94 388 TYR A N 1
ATOM 2932 C CA . TYR A 1 388 ? 22.433 -2.420 -17.026 1.00 97.94 388 TYR A CA 1
ATOM 2933 C C . TYR A 1 388 ? 22.269 -0.944 -16.687 1.00 97.94 388 TYR A C 1
ATOM 2935 O O . TYR A 1 388 ? 21.964 -0.595 -15.552 1.00 97.94 388 TYR A O 1
ATOM 2943 N N . THR A 1 389 ? 22.566 -0.081 -17.658 1.00 97.38 389 THR A N 1
ATOM 2944 C CA . THR A 1 389 ? 22.523 1.384 -17.507 1.00 97.38 389 THR A CA 1
ATOM 2945 C C . THR A 1 389 ? 22.210 2.055 -18.836 1.00 97.38 389 THR A C 1
ATOM 2947 O O . THR A 1 389 ? 22.342 1.436 -19.896 1.00 97.38 389 THR A O 1
ATOM 2950 N N . VAL A 1 390 ? 21.888 3.346 -18.795 1.00 97.62 390 VAL A N 1
ATOM 2951 C CA . VAL A 1 390 ? 21.656 4.179 -19.977 1.00 97.62 390 VAL A CA 1
ATOM 2952 C C . VAL A 1 390 ? 22.748 5.228 -20.139 1.00 97.62 390 VAL A C 1
ATOM 2954 O O . VAL A 1 390 ? 23.043 6.014 -19.238 1.00 97.62 390 VAL A O 1
ATOM 2957 N N . LYS A 1 391 ? 23.340 5.273 -21.333 1.00 95.19 391 LYS A N 1
ATOM 2958 C CA . LYS A 1 391 ? 24.438 6.181 -21.691 1.00 95.19 391 LYS A CA 1
ATOM 2959 C C . LYS A 1 391 ? 24.097 7.040 -22.897 1.00 95.19 391 LYS A C 1
ATOM 2961 O O . LYS A 1 391 ? 23.158 6.750 -23.625 1.00 95.19 391 LYS A O 1
ATOM 2966 N N . PHE A 1 392 ? 24.923 8.064 -23.131 1.00 93.38 392 PHE A N 1
ATOM 2967 C CA . PHE A 1 392 ? 24.618 9.152 -24.070 1.00 93.38 392 PHE A CA 1
ATOM 2968 C C . PHE A 1 392 ? 25.597 9.360 -25.245 1.00 93.38 392 PHE A C 1
ATOM 2970 O O . PHE A 1 392 ? 25.837 10.515 -25.605 1.00 93.38 392 PHE A O 1
ATOM 2977 N N . PRO A 1 393 ? 26.223 8.324 -25.847 1.00 91.19 393 PRO A N 1
ATOM 2978 C CA . PRO A 1 393 ? 27.110 8.565 -26.984 1.00 91.19 393 PRO A CA 1
ATOM 2979 C C . PRO A 1 393 ? 26.359 8.968 -28.266 1.00 91.19 393 PRO A C 1
ATOM 2981 O O . PRO A 1 393 ? 26.958 9.628 -29.113 1.00 91.19 393 PRO A O 1
ATOM 2984 N N . ASP A 1 394 ? 25.078 8.603 -28.412 1.00 90.94 394 ASP A N 1
ATOM 2985 C CA . ASP A 1 394 ? 24.249 8.915 -29.587 1.00 90.94 394 ASP A CA 1
ATOM 2986 C C . ASP A 1 394 ? 22.742 8.868 -29.246 1.00 90.94 394 ASP A C 1
ATOM 2988 O O . ASP A 1 394 ? 22.004 8.002 -29.708 1.00 90.94 394 ASP A O 1
ATOM 2992 N N . GLY A 1 395 ? 22.293 9.779 -28.375 1.00 92.69 395 GLY A N 1
ATOM 2993 C CA . GLY A 1 395 ? 20.986 9.658 -27.708 1.00 92.69 395 GLY A CA 1
ATOM 2994 C C . GLY A 1 395 ? 21.054 8.708 -26.510 1.00 92.69 395 GLY A C 1
ATOM 2995 O O . GLY A 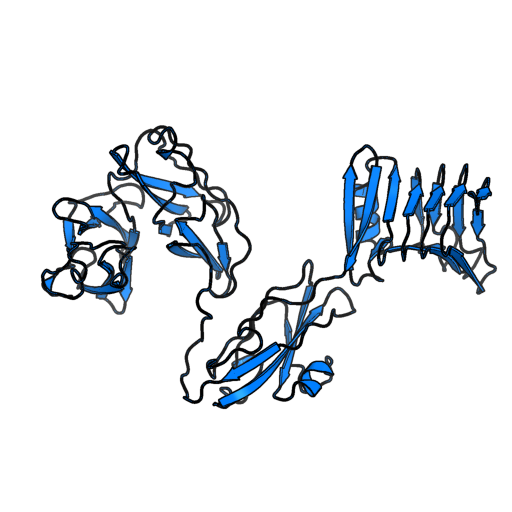1 395 ? 22.155 8.381 -26.071 1.00 92.69 395 GLY A O 1
ATOM 2996 N N . ASN A 1 396 ? 19.912 8.285 -25.964 1.00 96.44 396 ASN A N 1
ATOM 2997 C CA . ASN A 1 396 ? 19.886 7.347 -24.836 1.00 96.44 396 ASN A CA 1
ATOM 2998 C C . ASN A 1 396 ? 20.067 5.922 -25.368 1.00 96.44 396 ASN A C 1
ATOM 3000 O O . ASN A 1 396 ? 19.387 5.505 -26.308 1.00 96.44 396 ASN A O 1
ATOM 3004 N N . MET A 1 397 ? 21.026 5.202 -24.794 1.00 96.38 397 MET A N 1
ATOM 3005 C CA . MET A 1 397 ? 21.446 3.877 -25.238 1.00 96.38 397 MET A CA 1
ATOM 3006 C C . MET A 1 397 ? 21.611 2.952 -24.044 1.00 96.38 397 MET A C 1
ATOM 3008 O O . MET A 1 397 ? 22.362 3.291 -23.128 1.00 96.38 397 MET A O 1
ATOM 3012 N N . SER A 1 398 ? 21.009 1.764 -24.087 1.00 97.06 398 SER A N 1
ATOM 3013 C CA . SER A 1 398 ? 21.229 0.742 -23.065 1.00 97.06 398 SER A CA 1
ATOM 3014 C C . SER A 1 398 ? 22.586 0.060 -23.226 1.00 97.06 398 SER A C 1
ATOM 3016 O O . SER A 1 398 ? 22.987 -0.374 -24.316 1.00 97.06 398 SER A O 1
ATOM 3018 N N . PHE A 1 399 ? 23.277 -0.068 -22.102 1.00 97.38 399 PHE A N 1
ATOM 3019 C CA . PHE A 1 399 ? 24.533 -0.784 -21.935 1.00 97.38 399 PHE A CA 1
ATOM 3020 C C . PHE A 1 399 ? 24.387 -1.856 -20.860 1.00 97.38 399 PHE A C 1
ATOM 3022 O O . PHE A 1 399 ? 23.519 -1.752 -19.995 1.00 97.38 399 PHE A O 1
ATOM 3029 N N . GLY A 1 400 ? 25.255 -2.864 -20.895 1.00 96.94 400 GLY A N 1
ATOM 3030 C CA . GLY A 1 400 ? 25.323 -3.887 -19.860 1.00 96.94 400 GLY A CA 1
ATOM 3031 C C . GLY A 1 400 ? 26.735 -4.407 -19.634 1.00 96.94 400 GLY A C 1
ATOM 3032 O O . GLY A 1 400 ? 27.562 -4.459 -20.549 1.00 96.94 400 GLY A O 1
ATOM 3033 N N . GLN A 1 401 ? 27.005 -4.825 -18.404 1.00 96.56 401 GLN A N 1
ATOM 3034 C CA . GLN A 1 401 ? 28.257 -5.469 -18.016 1.00 96.56 401 GLN A CA 1
ATOM 3035 C C . GLN A 1 401 ? 28.038 -6.483 -16.900 1.00 96.56 401 GLN A C 1
ATOM 3037 O O . GLN A 1 401 ? 27.080 -6.385 -16.139 1.00 96.56 401 GLN A O 1
ATOM 3042 N N . ALA A 1 402 ? 28.939 -7.455 -16.792 1.00 97.06 402 ALA A N 1
ATOM 3043 C CA . ALA A 1 402 ? 28.925 -8.389 -15.674 1.00 97.06 402 ALA A CA 1
ATOM 3044 C C . ALA A 1 402 ? 29.383 -7.694 -14.381 1.00 97.06 402 ALA A C 1
ATOM 3046 O O . ALA A 1 402 ? 30.035 -6.649 -14.397 1.00 97.06 402 ALA A O 1
ATOM 3047 N N . MET A 1 403 ? 29.116 -8.306 -13.240 1.00 96.50 403 MET A N 1
ATOM 3048 C CA . MET A 1 403 ? 29.675 -7.918 -11.949 1.00 96.50 403 MET A CA 1
ATOM 3049 C C . MET A 1 403 ? 30.248 -9.156 -11.253 1.00 96.50 403 MET A C 1
ATOM 3051 O O . MET A 1 403 ? 29.872 -10.279 -11.578 1.00 96.50 403 MET A O 1
ATOM 3055 N N . SER A 1 404 ? 31.189 -8.977 -10.325 1.00 95.81 404 SER A N 1
ATOM 3056 C CA . SER A 1 404 ? 31.609 -10.081 -9.441 1.00 95.81 404 SER A CA 1
ATOM 3057 C C . SER A 1 404 ? 30.667 -10.264 -8.257 1.00 95.81 404 SER A C 1
ATOM 3059 O O . SER A 1 404 ? 30.608 -11.338 -7.671 1.00 95.81 404 SER A O 1
ATOM 3061 N N . ASP A 1 405 ? 29.970 -9.193 -7.909 1.00 94.69 405 ASP A N 1
ATOM 3062 C CA . ASP A 1 405 ? 29.042 -9.031 -6.801 1.00 94.69 405 ASP A CA 1
ATOM 3063 C C . ASP A 1 405 ? 28.224 -7.755 -7.089 1.00 94.69 405 ASP A C 1
ATOM 3065 O O . ASP A 1 405 ? 28.640 -6.965 -7.942 1.00 94.69 405 ASP A O 1
ATOM 3069 N N . PRO A 1 406 ? 27.104 -7.494 -6.398 1.00 95.38 406 PRO A N 1
ATOM 3070 C CA . PRO A 1 406 ? 26.290 -6.294 -6.633 1.00 95.38 406 PRO A CA 1
ATOM 3071 C C . PRO A 1 406 ? 26.991 -4.936 -6.383 1.00 95.38 406 PRO A C 1
ATOM 3073 O O . PRO A 1 406 ? 26.370 -3.884 -6.505 1.00 95.38 406 PRO A O 1
ATOM 3076 N N . TRP A 1 407 ? 28.279 -4.912 -6.040 1.00 92.75 407 TRP A N 1
ATOM 3077 C CA . TRP A 1 407 ? 29.064 -3.703 -5.756 1.00 92.75 407 TRP A CA 1
ATOM 3078 C C . TRP A 1 407 ? 30.141 -3.452 -6.811 1.00 92.75 407 TRP A C 1
ATOM 3080 O O . TRP A 1 407 ? 30.594 -2.327 -7.020 1.00 92.75 407 TRP A O 1
ATOM 3090 N N . THR A 1 408 ? 30.588 -4.513 -7.476 1.00 93.75 408 THR A N 1
ATOM 3091 C CA . THR A 1 408 ? 31.835 -4.500 -8.230 1.00 93.75 408 THR A CA 1
ATOM 3092 C C . THR A 1 408 ? 31.574 -4.895 -9.669 1.00 93.75 408 THR A C 1
ATOM 3094 O O . THR A 1 408 ? 31.494 -6.069 -10.028 1.00 93.75 408 THR A O 1
ATOM 3097 N N . ARG A 1 409 ? 31.482 -3.885 -10.531 1.00 92.50 409 ARG A N 1
ATOM 3098 C CA . ARG A 1 409 ? 31.339 -4.073 -11.979 1.00 92.50 409 ARG A CA 1
ATOM 3099 C C . ARG A 1 409 ? 32.617 -4.670 -12.557 1.00 92.50 409 ARG A C 1
ATOM 3101 O O . ARG A 1 409 ? 33.723 -4.244 -12.221 1.00 92.50 409 ARG A O 1
ATOM 3108 N N . THR A 1 410 ? 32.465 -5.655 -13.433 1.00 91.62 410 THR A N 1
ATOM 3109 C CA . THR A 1 410 ? 33.564 -6.402 -14.047 1.00 91.62 410 THR A CA 1
ATOM 3110 C C . THR A 1 410 ? 33.353 -6.584 -15.548 1.00 91.62 410 THR A C 1
ATOM 3112 O O . THR A 1 410 ? 32.266 -6.411 -16.092 1.00 91.62 410 THR A O 1
ATOM 3115 N N . GLY A 1 411 ? 34.420 -6.960 -16.249 1.00 85.50 411 GLY A N 1
ATOM 3116 C CA . GLY A 1 411 ? 34.355 -7.186 -17.688 1.00 85.50 411 GLY A CA 1
ATOM 3117 C C . GLY A 1 411 ? 34.327 -5.892 -18.502 1.00 85.50 411 GLY A C 1
ATOM 3118 O O . GLY A 1 411 ? 34.833 -4.855 -18.077 1.00 85.50 411 GLY A O 1
ATOM 3119 N N . VAL A 1 412 ? 33.821 -6.003 -19.730 1.00 90.06 412 VAL A N 1
ATOM 3120 C CA . VAL A 1 412 ? 33.721 -4.887 -20.676 1.00 90.06 412 VAL A CA 1
ATOM 3121 C C . VAL A 1 412 ? 32.295 -4.375 -20.656 1.00 90.06 412 VAL A C 1
ATOM 3123 O O . VAL A 1 412 ? 31.364 -5.167 -20.752 1.00 90.06 412 VAL A O 1
ATOM 3126 N N . ASP A 1 413 ? 32.160 -3.061 -20.592 1.00 91.50 413 ASP A N 1
ATOM 3127 C CA . ASP A 1 413 ? 30.894 -2.362 -20.730 1.00 91.50 413 ASP A CA 1
ATOM 3128 C C . ASP A 1 413 ? 30.412 -2.415 -22.188 1.00 91.50 413 ASP A C 1
ATOM 3130 O O . ASP A 1 413 ? 31.065 -1.875 -23.090 1.00 91.50 413 ASP A O 1
ATOM 3134 N N . GLN A 1 414 ? 29.330 -3.154 -22.442 1.00 94.94 414 GLN A N 1
ATOM 3135 C CA . GLN A 1 414 ? 28.862 -3.482 -23.787 1.00 94.94 414 GLN A CA 1
ATOM 3136 C C . GLN A 1 414 ? 27.654 -2.640 -24.160 1.00 94.94 414 GLN A C 1
ATOM 3138 O O . GLN A 1 414 ? 26.673 -2.589 -23.428 1.00 94.94 414 GLN A O 1
ATOM 3143 N N . TRP A 1 415 ? 27.702 -2.035 -25.345 1.00 94.94 415 TRP A N 1
ATOM 3144 C CA . TRP A 1 415 ? 26.508 -1.479 -25.971 1.00 94.94 415 TRP A CA 1
ATOM 3145 C C . TRP A 1 415 ? 25.542 -2.610 -26.341 1.00 94.94 415 TRP A C 1
ATOM 3147 O O . TRP A 1 415 ? 25.949 -3.591 -26.971 1.00 94.94 415 TRP A O 1
ATOM 3157 N N . LEU A 1 416 ? 24.273 -2.446 -25.967 1.00 95.88 416 LEU A N 1
ATOM 3158 C CA . LEU A 1 416 ? 23.217 -3.422 -26.210 1.00 95.88 416 LEU A CA 1
ATOM 3159 C C . LEU A 1 416 ? 22.191 -2.892 -27.213 1.00 95.88 416 LEU A C 1
ATOM 3161 O O . LEU A 1 416 ? 21.973 -3.512 -28.256 1.00 95.88 416 LEU A O 1
ATOM 3165 N N . LEU A 1 417 ? 21.586 -1.736 -26.925 1.00 95.62 417 LEU A N 1
ATOM 3166 C CA . LEU A 1 417 ? 20.461 -1.199 -27.693 1.00 95.62 417 LEU A CA 1
ATOM 3167 C C . LEU A 1 417 ? 20.557 0.316 -27.902 1.00 95.62 417 LEU A C 1
ATOM 3169 O O . LEU A 1 417 ? 21.264 1.036 -27.202 1.00 95.62 417 LEU A O 1
ATOM 3173 N N . LEU A 1 418 ? 19.865 0.773 -28.940 1.00 94.50 418 LEU A N 1
ATOM 3174 C CA . LEU A 1 418 ? 19.602 2.168 -29.296 1.00 94.50 418 LEU A CA 1
ATOM 3175 C C . LEU A 1 418 ? 18.257 2.192 -30.031 1.00 94.50 418 LEU A C 1
ATOM 3177 O O . LEU A 1 418 ? 17.930 1.205 -30.696 1.00 94.50 418 LEU A O 1
ATOM 3181 N N . ALA A 1 419 ? 17.499 3.285 -29.946 1.00 95.19 419 ALA A N 1
ATOM 3182 C CA . ALA A 1 419 ? 16.263 3.471 -30.711 1.00 95.19 419 ALA A CA 1
ATOM 3183 C C . ALA A 1 419 ? 16.498 3.289 -32.225 1.00 95.19 419 ALA A C 1
ATOM 3185 O O . ALA A 1 419 ? 17.441 3.851 -32.787 1.00 95.19 419 ALA A O 1
ATOM 3186 N N . ALA A 1 420 ? 15.665 2.490 -32.898 1.00 93.75 420 ALA A N 1
ATOM 3187 C CA . ALA A 1 420 ? 15.800 2.240 -34.328 1.00 93.75 420 ALA A CA 1
ATOM 3188 C C . ALA A 1 420 ? 15.165 3.368 -35.151 1.00 93.75 420 ALA A C 1
ATOM 3190 O O . ALA A 1 420 ? 13.963 3.629 -35.063 1.00 93.75 420 ALA A O 1
ATOM 3191 N N . ASP A 1 421 ? 15.970 3.998 -36.007 1.00 93.50 421 ASP A N 1
ATOM 3192 C CA . ASP A 1 421 ? 15.525 5.113 -36.843 1.00 93.50 421 ASP A CA 1
ATOM 3193 C C . ASP A 1 421 ? 14.386 4.717 -37.791 1.00 93.50 421 ASP A C 1
ATOM 3195 O O . ASP A 1 421 ? 14.426 3.679 -38.457 1.00 93.50 421 ASP A O 1
ATOM 3199 N N . GLY A 1 422 ? 13.382 5.590 -37.900 1.00 94.38 422 GLY A N 1
ATOM 3200 C CA . GLY A 1 422 ? 12.243 5.385 -38.800 1.00 94.38 422 GLY A CA 1
ATOM 3201 C C . GLY A 1 422 ? 11.243 4.339 -38.304 1.00 94.38 422 GLY A C 1
ATOM 3202 O O . GLY A 1 422 ? 10.393 3.897 -39.079 1.00 94.38 422 GLY A O 1
ATOM 3203 N N . THR A 1 423 ? 11.334 3.951 -37.032 1.00 95.88 423 THR A N 1
ATOM 3204 C CA . THR A 1 423 ? 10.376 3.071 -36.355 1.00 95.88 423 THR A CA 1
ATOM 3205 C C . THR A 1 423 ? 9.546 3.855 -35.332 1.00 95.88 423 THR A C 1
ATOM 3207 O O . THR A 1 423 ? 9.661 5.078 -35.226 1.00 95.88 423 THR A O 1
ATOM 3210 N N . TRP A 1 424 ? 8.694 3.156 -34.574 1.00 96.81 424 TRP A N 1
ATOM 3211 C CA . TRP A 1 424 ? 7.934 3.759 -33.476 1.00 96.81 424 TRP A CA 1
ATOM 3212 C C . TRP A 1 424 ? 8.840 4.306 -32.359 1.00 96.81 424 TRP A C 1
ATOM 3214 O O . TRP A 1 424 ? 8.433 5.216 -31.647 1.00 96.81 424 TRP A O 1
ATOM 3224 N N . GLU A 1 425 ? 10.069 3.795 -32.234 1.00 97.19 425 GLU A N 1
ATOM 3225 C CA . GLU A 1 425 ? 11.032 4.187 -31.194 1.00 97.19 425 GLU A CA 1
ATOM 3226 C C . GLU A 1 425 ? 11.595 5.604 -31.386 1.00 97.19 425 GLU A C 1
ATOM 3228 O O . GLU A 1 425 ? 12.222 6.150 -30.484 1.00 97.19 425 GLU A O 1
ATOM 3233 N N . THR A 1 426 ? 11.398 6.184 -32.573 1.00 97.06 426 THR A N 1
ATOM 3234 C CA . THR A 1 426 ? 11.799 7.555 -32.920 1.00 97.06 426 THR A CA 1
ATOM 3235 C C . THR A 1 426 ? 10.607 8.360 -33.443 1.00 97.06 426 THR A C 1
ATOM 3237 O O . THR A 1 426 ? 10.771 9.251 -34.280 1.00 97.06 426 THR A O 1
ATOM 3240 N N . ALA A 1 427 ? 9.385 7.999 -33.041 1.00 97.31 427 ALA A N 1
ATOM 3241 C CA . ALA A 1 427 ? 8.153 8.607 -33.541 1.00 97.31 427 ALA A CA 1
ATOM 3242 C C . ALA A 1 427 ? 8.062 10.104 -33.208 1.00 97.31 427 ALA A C 1
ATOM 3244 O O . ALA A 1 427 ? 7.490 10.874 -33.981 1.00 97.31 427 ALA A O 1
ATOM 3245 N N . ASP A 1 428 ? 8.669 10.527 -32.099 1.00 96.88 428 ASP A N 1
ATOM 3246 C CA . ASP A 1 428 ? 8.753 11.932 -31.692 1.00 96.88 428 ASP A CA 1
ATOM 3247 C C . ASP A 1 428 ? 10.027 12.653 -32.173 1.00 96.88 428 ASP A C 1
ATOM 3249 O O . ASP A 1 428 ? 10.247 13.824 -31.857 1.00 96.88 428 ASP A O 1
ATOM 3253 N N . GLY A 1 429 ? 10.859 11.970 -32.964 1.00 96.06 429 GLY A N 1
ATOM 3254 C CA . GLY A 1 429 ? 12.123 12.482 -33.488 1.00 96.06 429 GLY A CA 1
ATOM 3255 C C . GLY A 1 429 ? 13.298 12.425 -32.508 1.00 96.06 429 GLY A C 1
ATOM 3256 O O . GLY A 1 429 ? 14.399 12.840 -32.877 1.00 96.06 429 GLY A O 1
ATOM 3257 N N . THR A 1 430 ? 13.105 11.918 -31.290 1.00 96.19 430 THR A N 1
ATOM 3258 C CA . THR A 1 430 ? 14.196 11.627 -30.354 1.00 96.19 430 THR A CA 1
ATOM 3259 C C . THR A 1 430 ? 14.777 10.235 -30.605 1.00 96.19 430 THR A C 1
ATOM 3261 O O . THR A 1 430 ? 14.157 9.384 -31.237 1.00 96.19 430 THR A O 1
ATOM 3264 N N . ARG A 1 431 ? 16.004 10.006 -30.127 1.00 96.25 431 ARG A N 1
ATOM 3265 C CA . ARG A 1 431 ? 16.632 8.678 -30.091 1.00 96.25 431 ARG A CA 1
ATOM 3266 C C . ARG A 1 431 ? 16.803 8.285 -28.635 1.00 96.25 431 ARG A C 1
ATOM 3268 O O . ARG A 1 431 ? 17.883 8.441 -28.069 1.00 96.25 431 ARG A O 1
ATOM 3275 N N . ILE A 1 432 ? 15.695 7.892 -28.018 1.00 97.00 432 ILE A N 1
ATOM 3276 C CA . ILE A 1 432 ? 15.657 7.501 -26.613 1.00 97.00 432 ILE A CA 1
ATOM 3277 C C . ILE A 1 432 ? 15.402 6.003 -26.529 1.00 97.00 432 ILE A C 1
ATOM 3279 O O . ILE A 1 432 ? 14.449 5.498 -27.112 1.00 97.00 432 ILE A O 1
ATOM 3283 N N . ASN A 1 433 ? 16.304 5.305 -25.851 1.00 95.94 433 ASN A N 1
A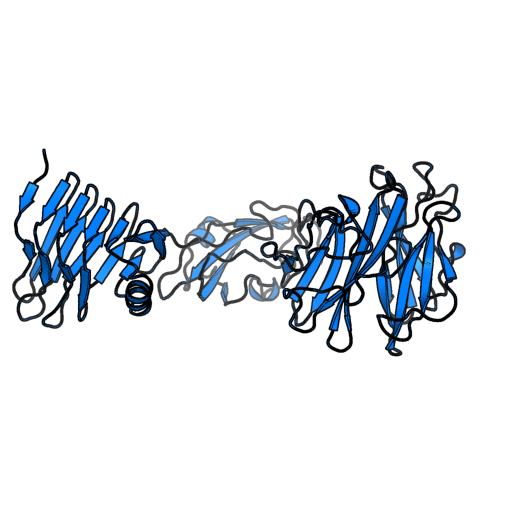TOM 3284 C CA . ASN A 1 433 ? 16.169 3.929 -25.413 1.00 95.94 433 ASN A CA 1
ATOM 3285 C C . ASN A 1 433 ? 16.680 3.894 -23.969 1.00 95.94 433 ASN A C 1
ATOM 3287 O O . ASN A 1 433 ? 17.873 4.114 -23.736 1.00 95.94 433 ASN A O 1
ATOM 3291 N N . GLU A 1 434 ? 15.764 3.752 -23.018 1.00 96.56 434 GLU A N 1
ATOM 3292 C CA . GLU A 1 434 ? 16.043 3.951 -21.595 1.00 96.56 434 GLU A CA 1
ATOM 3293 C C . GLU A 1 434 ? 15.271 2.977 -20.694 1.00 96.56 434 GLU A C 1
ATOM 3295 O O . GLU A 1 434 ? 14.531 2.136 -21.210 1.00 96.56 434 GLU A O 1
ATOM 3300 N N . GLY A 1 435 ? 15.507 3.019 -19.379 1.00 96.56 435 GLY A N 1
ATOM 3301 C CA . GLY A 1 435 ? 14.893 2.104 -18.408 1.00 96.56 435 GLY A CA 1
ATOM 3302 C C . GLY A 1 435 ? 15.044 0.611 -18.746 1.00 96.56 435 GLY A C 1
ATOM 3303 O O . GLY A 1 435 ? 14.025 -0.061 -18.918 1.00 96.56 435 GLY A O 1
ATOM 3304 N N . PRO A 1 436 ? 16.273 0.077 -18.928 1.00 97.19 436 PRO A N 1
ATOM 3305 C CA . PRO A 1 436 ? 16.459 -1.329 -19.264 1.00 97.19 436 PRO A CA 1
ATOM 3306 C C . PRO A 1 436 ? 16.054 -2.231 -18.093 1.00 97.19 436 PRO A C 1
ATOM 3308 O O . PRO A 1 436 ? 16.695 -2.197 -17.054 1.00 97.19 436 PRO A O 1
ATOM 3311 N N . GLU A 1 437 ? 15.076 -3.108 -18.301 1.00 97.44 437 GLU A N 1
ATOM 3312 C CA . GLU A 1 437 ? 14.626 -4.098 -17.314 1.00 97.44 437 GLU A CA 1
ATOM 3313 C C . GLU A 1 437 ? 14.808 -5.502 -17.897 1.00 97.44 437 GLU A C 1
ATOM 3315 O O . GLU A 1 437 ? 14.175 -5.860 -18.896 1.00 97.44 437 GLU A O 1
ATOM 3320 N N . VAL A 1 438 ? 15.701 -6.303 -17.314 1.00 97.94 438 VAL A N 1
ATOM 3321 C CA . VAL A 1 438 ? 16.069 -7.621 -17.840 1.00 97.94 438 VAL A CA 1
ATOM 3322 C C . VAL A 1 438 ? 15.482 -8.734 -16.994 1.00 97.94 438 VAL A C 1
ATOM 3324 O O . VAL A 1 438 ? 15.792 -8.903 -15.821 1.00 97.94 438 VAL A O 1
ATOM 3327 N N . ILE A 1 439 ? 14.709 -9.595 -17.648 1.00 96.69 439 ILE A N 1
ATOM 3328 C CA . ILE A 1 439 ? 14.175 -10.813 -17.047 1.00 96.69 439 ILE A CA 1
ATOM 3329 C C . ILE A 1 439 ? 14.613 -12.043 -17.830 1.00 96.69 439 ILE A C 1
ATOM 3331 O O . ILE A 1 439 ? 14.806 -12.015 -19.050 1.00 96.69 439 ILE A O 1
ATOM 3335 N N . LYS A 1 440 ? 14.692 -13.175 -17.133 1.00 97.25 440 LYS A N 1
ATOM 3336 C CA . LYS A 1 440 ? 14.865 -14.485 -17.756 1.00 97.25 440 LYS A CA 1
ATOM 3337 C C . LYS A 1 440 ? 13.562 -15.264 -17.712 1.00 97.25 440 LYS A C 1
ATOM 3339 O O . LYS A 1 440 ? 12.971 -15.470 -16.657 1.00 97.25 440 LYS A O 1
ATOM 3344 N N . TYR A 1 441 ? 13.129 -15.754 -18.868 1.00 94.94 441 TYR A N 1
ATOM 3345 C CA . TYR A 1 441 ? 11.934 -16.580 -18.982 1.00 94.94 441 TYR A CA 1
ATOM 3346 C C . TYR A 1 441 ? 12.148 -17.708 -19.989 1.00 94.94 441 TYR A C 1
ATOM 3348 O O . TYR A 1 441 ? 12.521 -17.483 -21.140 1.00 94.94 441 TYR A O 1
ATOM 3356 N N . ARG A 1 442 ? 11.905 -18.955 -19.560 1.00 93.44 442 ARG A N 1
ATOM 3357 C CA . ARG A 1 442 ? 12.053 -20.168 -20.393 1.00 93.44 442 ARG A CA 1
ATOM 3358 C C . ARG A 1 442 ? 13.407 -20.241 -21.126 1.00 93.44 442 ARG A C 1
ATOM 3360 O O . ARG A 1 442 ? 13.451 -20.531 -22.320 1.00 93.44 442 ARG A O 1
ATOM 3367 N N . ASN A 1 443 ? 14.503 -20.010 -20.396 1.00 94.12 443 ASN A N 1
ATOM 3368 C CA . ASN A 1 443 ? 15.889 -20.032 -20.895 1.00 94.12 443 ASN A CA 1
ATOM 3369 C C . ASN A 1 443 ? 16.214 -18.993 -21.979 1.00 94.12 443 ASN A C 1
ATOM 3371 O O . ASN A 1 443 ? 17.156 -19.177 -22.749 1.00 94.12 443 ASN A O 1
ATOM 3375 N N . LYS A 1 444 ? 15.447 -17.907 -22.037 1.00 96.56 444 LYS A N 1
ATOM 3376 C CA . LYS A 1 444 ? 15.753 -16.731 -22.846 1.00 96.56 444 LYS A CA 1
ATOM 3377 C C . LYS A 1 444 ? 15.735 -15.485 -21.981 1.00 96.56 444 LYS A C 1
ATOM 3379 O O . LYS A 1 444 ? 15.094 -15.478 -20.931 1.00 96.56 444 LYS A O 1
ATOM 3384 N N . TYR A 1 445 ? 16.424 -14.460 -22.450 1.00 98.38 445 TYR A N 1
ATOM 3385 C CA . TYR A 1 445 ? 16.535 -13.174 -21.782 1.00 98.38 445 TYR A CA 1
ATOM 3386 C C . TYR A 1 445 ? 15.688 -12.174 -22.549 1.00 98.38 445 TYR A C 1
ATOM 3388 O O . TYR A 1 445 ? 15.714 -12.162 -23.780 1.00 98.38 445 TYR A O 1
ATOM 3396 N N . TYR A 1 446 ? 14.940 -11.360 -21.824 1.00 98.25 446 TYR A N 1
ATOM 3397 C CA . TYR A 1 446 ? 14.102 -10.313 -22.379 1.00 98.25 446 TYR A CA 1
ATOM 3398 C C . TYR A 1 446 ? 14.503 -9.014 -21.709 1.00 98.25 446 TYR A C 1
ATOM 3400 O O . TYR A 1 446 ? 14.515 -8.957 -20.483 1.00 98.25 446 TYR A O 1
ATOM 3408 N N . MET A 1 447 ? 14.846 -8.006 -22.503 1.00 98.31 447 MET A N 1
ATOM 3409 C CA . MET A 1 447 ? 15.036 -6.647 -22.014 1.00 98.31 447 MET A CA 1
ATOM 3410 C C . MET A 1 447 ? 13.812 -5.842 -22.415 1.00 98.31 447 MET A C 1
ATOM 3412 O O . MET A 1 447 ? 13.593 -5.619 -23.610 1.00 98.31 447 MET A O 1
ATOM 3416 N N . LEU A 1 448 ? 13.025 -5.426 -21.430 1.00 97.75 448 LEU A N 1
ATOM 3417 C CA . LEU A 1 448 ? 12.085 -4.333 -21.613 1.00 97.75 448 LEU A CA 1
ATOM 3418 C C . LEU A 1 448 ? 12.862 -3.015 -21.582 1.00 97.75 448 LEU A C 1
ATOM 3420 O O . LEU A 1 448 ? 13.902 -2.914 -20.934 1.00 97.75 448 LEU A O 1
ATOM 3424 N N . TYR A 1 449 ? 12.386 -2.033 -22.331 1.00 97.44 449 TYR A N 1
ATOM 3425 C CA . TYR A 1 449 ? 12.971 -0.696 -22.387 1.00 97.44 449 TYR A CA 1
ATOM 3426 C C . TYR A 1 449 ? 11.899 0.301 -22.811 1.00 97.44 449 TYR A C 1
ATOM 3428 O O . TYR A 1 449 ? 10.969 -0.064 -23.532 1.00 97.44 449 TYR A O 1
ATOM 3436 N N . ALA A 1 450 ? 12.047 1.564 -22.439 1.00 97.50 450 ALA A N 1
ATOM 3437 C CA . ALA A 1 450 ? 11.214 2.642 -22.948 1.00 97.50 450 ALA A CA 1
ATOM 3438 C C . ALA A 1 450 ? 11.877 3.357 -24.134 1.00 97.50 450 ALA A C 1
ATOM 3440 O O . ALA A 1 450 ? 13.106 3.429 -24.230 1.00 97.50 450 ALA A O 1
ATOM 3441 N N . ALA A 1 451 ? 11.064 3.875 -25.055 1.00 97.88 451 ALA A N 1
ATOM 3442 C CA . ALA A 1 451 ? 11.515 4.710 -26.164 1.00 97.88 451 ALA A CA 1
ATOM 3443 C C . ALA A 1 451 ? 10.624 5.942 -26.361 1.00 97.88 451 ALA A C 1
ATOM 3445 O O . ALA A 1 451 ? 9.469 5.947 -25.930 1.00 97.88 451 ALA A O 1
ATOM 3446 N N . ASN A 1 452 ? 11.147 6.939 -27.091 1.00 97.75 452 ASN A N 1
ATOM 3447 C CA . ASN A 1 452 ? 10.634 8.318 -27.178 1.00 97.75 452 ASN A CA 1
ATOM 3448 C C . ASN A 1 452 ? 10.802 9.093 -25.854 1.00 97.75 452 ASN A C 1
ATOM 3450 O O . ASN A 1 452 ? 11.259 8.541 -24.861 1.00 97.75 452 ASN A O 1
ATOM 3454 N N . ALA A 1 453 ? 10.498 10.391 -25.831 1.00 95.50 453 ALA A N 1
ATOM 3455 C CA . ALA A 1 453 ? 10.629 11.219 -24.634 1.00 95.50 453 ALA A CA 1
ATOM 3456 C C . ALA A 1 453 ? 9.437 11.072 -23.679 1.00 95.50 453 ALA A C 1
ATOM 3458 O O . ALA A 1 453 ? 8.298 10.987 -24.129 1.00 95.50 453 ALA A O 1
ATOM 3459 N N . THR A 1 454 ? 9.673 11.159 -22.369 1.00 93.19 454 THR A N 1
ATOM 3460 C CA . THR A 1 454 ? 8.638 11.028 -21.321 1.00 93.19 454 THR A CA 1
ATOM 3461 C C . THR A 1 454 ? 7.509 12.063 -21.415 1.00 93.19 454 THR A C 1
ATOM 3463 O O . THR A 1 454 ? 6.379 11.797 -21.018 1.00 93.19 454 THR A O 1
ATOM 3466 N N . TRP A 1 455 ? 7.767 13.237 -22.000 1.00 91.62 455 TRP A N 1
ATOM 3467 C CA . TRP A 1 455 ? 6.742 14.259 -22.271 1.00 91.62 455 TRP A CA 1
ATOM 3468 C C . TRP A 1 455 ? 5.989 14.048 -23.595 1.00 91.62 455 TRP A C 1
ATOM 3470 O O . TRP A 1 455 ? 5.117 14.844 -23.955 1.00 91.62 455 TRP A O 1
ATOM 3480 N N . SER A 1 456 ? 6.351 13.024 -24.367 1.00 95.44 456 SER A N 1
ATOM 3481 C CA . SER A 1 456 ? 5.721 12.683 -25.636 1.00 95.44 456 SER A CA 1
ATOM 3482 C C . SER A 1 456 ? 4.628 11.637 -25.423 1.00 95.44 456 SER A C 1
ATOM 3484 O O . SER A 1 456 ? 4.865 10.633 -24.756 1.00 95.44 456 SER A O 1
ATOM 3486 N N . PRO A 1 457 ? 3.462 11.756 -26.087 1.00 93.31 457 PRO A N 1
ATOM 3487 C CA . PRO A 1 457 ? 2.462 10.687 -26.094 1.00 93.31 457 PRO A CA 1
ATOM 3488 C C . PRO A 1 457 ? 2.942 9.418 -26.822 1.00 93.31 457 PRO A C 1
ATOM 3490 O O . PRO A 1 457 ? 2.211 8.436 -26.879 1.00 93.31 457 PRO A O 1
ATOM 3493 N N . SER A 1 458 ? 4.135 9.451 -27.429 1.00 96.00 458 SER A N 1
ATOM 3494 C CA . SER A 1 458 ? 4.768 8.284 -28.051 1.00 96.00 458 SER A CA 1
ATOM 3495 C C . SER A 1 458 ? 5.623 7.475 -27.071 1.00 96.00 458 SER A C 1
ATOM 3497 O O . SER A 1 458 ? 6.147 6.442 -27.480 1.00 96.00 458 SER A O 1
ATOM 3499 N N . TYR A 1 459 ? 5.788 7.926 -25.817 1.00 97.19 459 TYR A N 1
ATOM 3500 C CA . TYR A 1 459 ? 6.513 7.169 -24.797 1.00 97.19 459 TYR A CA 1
ATOM 3501 C C . TYR A 1 459 ? 5.871 5.796 -24.617 1.00 97.19 459 TYR A C 1
ATOM 3503 O O . TYR A 1 459 ? 4.687 5.687 -24.290 1.00 97.19 459 TYR A O 1
ATOM 3511 N N . ALA A 1 460 ? 6.628 4.745 -24.908 1.00 96.44 460 ALA A N 1
ATOM 3512 C CA . ALA A 1 460 ? 6.111 3.386 -24.912 1.00 96.44 460 ALA A CA 1
ATOM 3513 C C . ALA A 1 460 ? 7.218 2.373 -24.628 1.00 96.44 460 ALA A C 1
ATOM 3515 O O . ALA A 1 460 ? 8.397 2.625 -24.881 1.00 96.44 460 ALA A O 1
ATOM 3516 N N . VAL A 1 461 ? 6.807 1.211 -24.121 1.00 97.50 461 VAL A N 1
ATOM 3517 C CA . VAL A 1 461 ? 7.704 0.112 -23.762 1.00 97.50 461 VAL A CA 1
ATOM 3518 C C . VAL A 1 461 ? 7.852 -0.855 -24.933 1.00 97.50 461 VAL A C 1
ATOM 3520 O O . VAL A 1 461 ? 6.868 -1.361 -25.477 1.00 97.50 461 VAL A O 1
ATOM 3523 N N . GLY A 1 462 ? 9.099 -1.121 -25.305 1.00 96.31 462 GLY A N 1
ATOM 3524 C CA . GLY A 1 462 ? 9.503 -2.191 -26.202 1.00 96.31 462 GLY A CA 1
ATOM 3525 C C . GLY A 1 462 ? 10.048 -3.389 -25.430 1.00 96.31 462 GLY A C 1
ATOM 3526 O O . GLY A 1 462 ? 10.266 -3.340 -24.222 1.00 96.31 462 GLY A O 1
ATOM 3527 N N . CYS A 1 463 ? 10.278 -4.484 -26.145 1.00 96.31 463 CYS A N 1
ATOM 3528 C CA . CYS A 1 463 ? 10.930 -5.671 -25.609 1.00 96.31 463 CYS A CA 1
ATOM 3529 C C . CYS A 1 463 ? 11.846 -6.255 -26.681 1.00 96.31 463 CYS A C 1
ATOM 3531 O O . CYS A 1 463 ? 11.487 -6.263 -27.856 1.00 96.31 463 CYS A O 1
ATOM 3533 N N . VAL A 1 464 ? 13.024 -6.727 -26.287 1.00 96.75 464 VAL A N 1
ATOM 3534 C CA . VAL A 1 464 ? 13.945 -7.457 -27.163 1.00 96.75 464 VAL A CA 1
ATOM 3535 C C . VAL A 1 464 ? 14.328 -8.783 -26.523 1.00 96.75 464 VAL A C 1
ATOM 3537 O O . VAL A 1 464 ? 14.560 -8.865 -25.317 1.00 96.75 464 VAL A O 1
ATOM 3540 N N . GLU A 1 465 ? 14.404 -9.828 -27.338 1.00 97.06 465 GLU A N 1
ATOM 3541 C CA . GLU A 1 465 ? 14.813 -11.163 -26.909 1.00 97.06 465 GLU A CA 1
ATOM 3542 C C . GLU A 1 465 ? 16.317 -11.374 -27.147 1.00 97.06 465 GLU A C 1
ATOM 3544 O O . GLU A 1 465 ? 16.894 -10.867 -28.106 1.00 97.06 465 GLU A O 1
ATOM 3549 N N . SER A 1 466 ? 16.964 -12.166 -26.296 1.00 97.25 466 SER A N 1
ATOM 3550 C CA . SER A 1 466 ? 18.352 -12.591 -26.460 1.00 97.25 466 SER A CA 1
ATOM 3551 C C . SER A 1 466 ? 18.586 -14.007 -25.924 1.00 97.25 466 SER A C 1
ATOM 3553 O O . SER A 1 466 ? 17.868 -14.516 -25.058 1.00 97.25 466 SER A O 1
ATOM 3555 N N . THR A 1 467 ? 19.643 -14.656 -26.419 1.00 95.81 467 THR A N 1
ATOM 3556 C CA . THR A 1 467 ? 20.124 -15.959 -25.927 1.00 95.81 467 THR A CA 1
ATOM 3557 C C . THR A 1 467 ? 21.098 -15.853 -24.752 1.00 95.81 467 THR A C 1
ATOM 3559 O O . THR A 1 467 ? 21.541 -16.878 -24.242 1.00 95.81 467 THR A O 1
ATOM 3562 N N . GLY A 1 468 ? 21.480 -14.641 -24.350 1.00 96.62 468 GLY A N 1
ATOM 3563 C CA . GLY A 1 468 ? 22.379 -14.403 -23.222 1.00 96.62 468 GLY A CA 1
ATOM 3564 C C . GLY A 1 468 ? 22.187 -13.014 -22.606 1.00 96.62 468 GLY A C 1
ATOM 3565 O O . GLY A 1 468 ? 21.705 -12.111 -23.298 1.00 96.62 468 GLY A O 1
ATOM 3566 N N . PRO A 1 469 ? 22.622 -12.808 -21.354 1.00 96.56 469 PRO A N 1
ATOM 3567 C CA . PRO A 1 469 ? 22.349 -11.578 -20.606 1.00 96.56 469 PRO A CA 1
ATOM 3568 C C . PRO A 1 469 ? 22.979 -10.327 -21.247 1.00 96.56 469 PRO A C 1
ATOM 3570 O O . PRO A 1 469 ? 22.438 -9.240 -21.157 1.00 96.56 469 PRO A O 1
ATOM 3573 N N . LEU A 1 470 ? 24.073 -10.463 -22.006 1.00 96.88 470 LEU A N 1
ATOM 3574 C CA . LEU A 1 470 ? 24.714 -9.338 -22.719 1.00 96.88 470 LEU A CA 1
ATOM 3575 C C . LEU A 1 470 ? 24.622 -9.446 -24.256 1.00 96.88 470 LEU A C 1
ATOM 3577 O O . LEU A 1 470 ? 25.339 -8.774 -25.002 1.00 96.88 470 LEU A O 1
ATOM 3581 N N . ALA A 1 471 ? 23.762 -10.330 -24.766 1.00 95.88 471 ALA A N 1
ATOM 3582 C CA . ALA A 1 471 ? 23.685 -10.641 -26.196 1.00 95.88 471 ALA A CA 1
ATOM 3583 C C . ALA A 1 471 ? 22.549 -9.919 -26.948 1.00 95.88 471 ALA A C 1
ATOM 3585 O O . ALA A 1 471 ? 22.338 -10.214 -28.118 1.00 95.88 471 ALA A O 1
ATOM 3586 N N . PHE A 1 472 ? 21.881 -8.940 -26.329 1.00 96.44 472 PHE A N 1
ATOM 3587 C CA . PHE A 1 472 ? 20.831 -8.135 -26.965 1.00 96.44 472 PHE A CA 1
ATOM 3588 C C . PHE A 1 472 ? 21.355 -7.337 -28.164 1.00 96.44 472 PHE A C 1
ATOM 3590 O O . PHE A 1 472 ? 22.432 -6.735 -28.089 1.00 96.44 472 PHE A O 1
ATOM 3597 N N . ARG A 1 473 ? 20.608 -7.326 -29.272 1.00 90.06 473 ARG A N 1
ATOM 3598 C CA . ARG A 1 473 ? 20.934 -6.563 -30.485 1.00 90.06 473 ARG A CA 1
ATOM 3599 C C . ARG A 1 473 ? 19.685 -5.893 -31.039 1.00 90.06 473 ARG A C 1
ATOM 3601 O O . ARG A 1 473 ? 18.593 -6.442 -30.985 1.00 90.06 473 ARG A O 1
ATOM 3608 N N . GLY A 1 474 ? 19.866 -4.738 -31.680 1.00 85.00 474 GLY A N 1
ATOM 3609 C CA . GLY A 1 474 ? 18.762 -4.028 -32.335 1.00 85.00 474 GLY A CA 1
ATOM 3610 C C . GLY A 1 474 ? 18.075 -4.808 -33.466 1.00 85.00 474 GLY A C 1
ATOM 3611 O O . GLY A 1 474 ? 16.944 -4.490 -33.806 1.00 85.00 474 GLY A O 1
ATOM 3612 N N . SER A 1 475 ? 18.728 -5.828 -34.038 1.00 84.88 475 SER A N 1
ATOM 3613 C CA . SER A 1 475 ? 18.126 -6.726 -35.036 1.00 84.88 475 SER A CA 1
ATOM 3614 C C . SER A 1 475 ? 17.087 -7.689 -34.467 1.00 84.88 475 SER A C 1
ATOM 3616 O O . SER A 1 475 ? 16.353 -8.289 -35.247 1.00 84.88 475 SER A O 1
ATOM 3618 N N . ASP A 1 476 ? 17.070 -7.855 -33.145 1.00 84.31 476 ASP A N 1
ATOM 3619 C CA . ASP A 1 476 ? 16.282 -8.875 -32.449 1.00 84.31 476 ASP A CA 1
ATOM 3620 C C . ASP A 1 476 ? 15.020 -8.273 -31.799 1.00 84.31 476 ASP A C 1
ATOM 3622 O O . ASP A 1 476 ? 14.315 -8.962 -31.060 1.00 84.31 476 ASP A O 1
ATOM 3626 N N . LYS A 1 477 ? 14.776 -6.976 -32.050 1.00 81.88 477 LYS A N 1
ATOM 3627 C CA . LYS A 1 477 ? 13.609 -6.207 -31.603 1.00 81.88 477 LYS A CA 1
ATOM 3628 C C . LYS A 1 477 ? 12.324 -6.603 -32.323 1.00 81.88 477 LYS A C 1
ATOM 3630 O O . LYS A 1 477 ? 12.390 -6.944 -33.529 1.00 81.88 477 LYS A O 1
#

pLDDT: mean 91.36, std 8.96, range [42.69, 98.62]

Radius of gyration: 31.04 Å; chains: 1; bounding box: 65×53×89 Å